Protein AF-B7KM82-F1 (afdb_monomer_lite)

Radius of gyration: 43.48 Å; chains: 1; bounding box: 132×121×89 Å

Secondary structure (DSSP, 8-state):
-------------------------HHHHHHHHHHHHHT-HHHHHHHHHHHHHHHHHHHHHHHHHHHHHHHHHHHHHHHHHHHHHTTTS-HHHHHHHHHHHHHHHHHHHSTT-SHHHHHHHHHHHHHHHHHHHHHHHHHHHHHHHTTSPTT-EETTEEEEEEEEE--SSS-EEEEEETT--GGGS-HHHHHHHHHHHHHHHHHH-TT--PPPHHHHHHHHHHHHT-GGG--HHHHHHHHHHHHHHHTEEEEE-TTS-EEEEE----S-------SS--S---SS-BTT-HHHHHHHHHHHT--HHHHHHHHHHHHHHHHHHHHHHHHHS-S----EEEETTEEEEPPBHHHHHHHHHHTT--HHHHHHHHHHTT-B--HHHHHHHHHHHT--HHHHHHHHHHHHHHHHHTTPPBPTTT-SBPPBHHHHHHHHHHTT--GGGGS--------HHHHHHHHHHHHHHHHHHHHHHHHHHHHHHHHHHHHHHHHHHHHHHHHHHHHHHHHHHHHHHHHHHHHHHHHHTTS-----------

Organism: Gloeothece citriformis (strain PCC 7424) (NCBI:txid65393)

Sequence (538 aa):
MTMITQTTFVQPNSTLFQDSDDCLSLTEAITEQCQKLTLDIDIQEIVAELTEANQELGKLFSIFSKIGEIEERIRAKCHSITKIEYKNRVWEEQEEYEENLYKSLLQTLFPGSNIGTLLKYCFNLFTWSEASRSHTAASTVQKKLDLLELGQQVGGEQVGQRLISGDKKHPIYIKVLGDTELHSLKVKDLLQIEKRIDETITRVAPSEQLPSITTEVETLEDKLRSPLRWPLSLMTSVKKFIDEVTRKRPVVNKLEALSLDTWNVIGPKMKRVEGQKLKGEYLSIRLEEPNHWVKISNRLSDSNTQLSQVQNRVWELAQEKQEKLKHLQEGLGRPAGKVGKNYCPVPWTSDVLEVLEGLGLETDILALIRYDLGVFVEEYDWQIVVYKYKLDEDAVTSLKRTVDEIALENNRPLDPITGLCRPWKDDLYQVIQKSGRDATKLLKKEVMKYSVEEVEALVQERTFEIKEQLEVTEQRLSEEQKYREQLQSKVNSLESKINTMQQEFEQKIQDMFNQFIAQTANAVNSNGHQLVTVDKLD

pLDDT: mean 72.71, std 15.66, range [29.08, 91.75]

Structure (mmCIF, N/CA/C/O backbone):
data_AF-B7KM82-F1
#
_entry.id   AF-B7KM82-F1
#
loop_
_atom_site.group_PDB
_atom_site.id
_atom_site.type_symbol
_atom_site.label_atom_id
_atom_site.label_alt_id
_atom_site.label_comp_id
_atom_site.label_asym_id
_atom_site.label_entity_id
_atom_site.label_seq_id
_atom_site.pdbx_PDB_ins_code
_atom_site.Cartn_x
_atom_site.Cartn_y
_atom_site.Cartn_z
_atom_site.occupancy
_atom_site.B_iso_or_equiv
_atom_site.auth_seq_id
_atom_site.auth_comp_id
_atom_site.auth_asym_id
_atom_site.auth_atom_id
_atom_site.pdbx_PDB_model_num
ATOM 1 N N . MET A 1 1 ? -2.128 -80.134 -27.394 1.00 38.84 1 MET A N 1
ATOM 2 C CA . MET A 1 1 ? -1.607 -78.850 -27.899 1.00 38.84 1 MET A CA 1
ATOM 3 C C . MET A 1 1 ? -2.754 -78.113 -28.561 1.00 38.84 1 MET A C 1
ATOM 5 O O . MET A 1 1 ? -3.246 -78.521 -29.601 1.00 38.84 1 MET A O 1
ATOM 9 N N . THR A 1 2 ? -3.237 -77.135 -27.813 1.00 32.00 2 THR A N 1
ATOM 10 C CA . THR A 1 2 ? -4.317 -76.161 -28.026 1.00 32.00 2 THR A CA 1
ATOM 11 C C . THR A 1 2 ? -4.038 -75.319 -29.283 1.00 32.00 2 THR A C 1
ATOM 13 O O . THR A 1 2 ? -2.935 -74.804 -29.410 1.00 32.00 2 THR A O 1
ATOM 16 N N . MET A 1 3 ? -4.860 -75.299 -30.343 1.00 30.44 3 MET A N 1
ATOM 17 C CA . MET A 1 3 ? -6.248 -74.810 -30.507 1.00 30.44 3 MET A CA 1
ATOM 18 C C . MET A 1 3 ? -6.408 -73.335 -30.110 1.00 30.44 3 MET A C 1
ATOM 20 O O . MET A 1 3 ? -6.737 -73.024 -28.971 1.00 30.44 3 MET A O 1
ATOM 24 N N . ILE A 1 4 ? -6.171 -72.442 -31.077 1.00 31.78 4 ILE A N 1
ATOM 25 C CA . ILE A 1 4 ? -6.630 -71.049 -31.056 1.00 31.78 4 ILE A CA 1
ATOM 26 C C . ILE A 1 4 ? -7.985 -71.042 -31.766 1.00 31.78 4 ILE A C 1
ATOM 28 O O . ILE A 1 4 ? -8.058 -71.137 -32.990 1.00 31.78 4 ILE A O 1
ATOM 32 N N . THR A 1 5 ? -9.059 -71.001 -30.985 1.00 33.91 5 THR A N 1
ATOM 33 C CA . THR A 1 5 ? -10.433 -70.835 -31.468 1.00 33.91 5 THR A CA 1
ATOM 34 C C . THR A 1 5 ? -10.792 -69.358 -31.553 1.00 33.91 5 THR A C 1
ATOM 36 O O . THR A 1 5 ? -10.588 -68.599 -30.608 1.00 33.91 5 THR A O 1
ATOM 39 N N . GLN A 1 6 ? -11.355 -68.979 -32.701 1.00 39.66 6 GLN A N 1
ATOM 40 C CA . GLN A 1 6 ? -12.104 -67.745 -32.909 1.00 39.66 6 GLN A CA 1
ATOM 41 C C . GLN A 1 6 ? -13.276 -67.655 -31.924 1.00 39.66 6 GLN A C 1
ATOM 43 O O . GLN A 1 6 ? -14.054 -68.600 -31.811 1.00 39.66 6 GLN A O 1
ATOM 48 N N . THR A 1 7 ? -13.468 -66.483 -31.325 1.00 32.50 7 THR A N 1
ATOM 49 C CA . THR A 1 7 ? -14.764 -66.061 -30.777 1.00 32.50 7 THR A CA 1
ATOM 50 C C . THR A 1 7 ? -14.970 -64.585 -31.091 1.00 32.50 7 THR A C 1
ATOM 52 O O . THR A 1 7 ? -14.413 -63.700 -30.451 1.00 32.50 7 THR A O 1
ATOM 55 N N . THR A 1 8 ? -15.697 -64.384 -32.190 1.00 30.84 8 THR A N 1
ATOM 56 C CA . THR A 1 8 ? -16.771 -63.405 -32.410 1.00 30.84 8 THR A CA 1
ATOM 57 C C . THR A 1 8 ? -16.878 -62.213 -31.459 1.00 30.84 8 THR A C 1
ATOM 59 O O . THR A 1 8 ? -17.128 -62.363 -30.266 1.00 30.84 8 THR A O 1
ATOM 62 N N . PHE A 1 9 ? -16.840 -61.029 -32.081 1.00 35.31 9 PHE A N 1
ATOM 63 C CA . PHE A 1 9 ? -17.480 -59.793 -31.635 1.00 35.31 9 PHE A CA 1
ATOM 64 C C . PHE A 1 9 ? -18.825 -60.080 -30.954 1.00 35.31 9 PHE A C 1
ATOM 66 O O . PHE A 1 9 ? -19.789 -60.475 -31.610 1.00 35.31 9 PHE A O 1
ATOM 73 N N . VAL A 1 10 ? -18.889 -59.835 -29.650 1.00 31.17 10 VAL A N 1
ATOM 74 C CA . VAL A 1 10 ? -20.146 -59.620 -28.939 1.00 31.17 10 VAL A CA 1
ATOM 75 C C . VAL A 1 10 ? -20.185 -58.132 -28.632 1.00 31.17 10 VAL A C 1
ATOM 77 O O . VAL A 1 10 ? -19.449 -57.644 -27.777 1.00 31.17 10 VAL A O 1
ATOM 80 N N . GLN A 1 11 ? -20.999 -57.399 -29.394 1.00 32.12 11 GLN A N 1
ATOM 81 C CA . GLN A 1 11 ? -21.419 -56.060 -29.000 1.00 32.12 11 GLN A CA 1
ATOM 82 C C . GLN A 1 11 ? -22.078 -56.162 -27.618 1.00 32.12 11 GLN A C 1
ATOM 84 O O . GLN A 1 11 ? -22.982 -56.988 -27.456 1.00 32.12 11 GLN A O 1
ATOM 89 N N . PRO A 1 12 ? -21.687 -55.349 -26.622 1.00 36.41 12 PRO A N 1
ATOM 90 C CA . PRO A 1 12 ? -22.539 -55.162 -25.469 1.00 36.41 12 PRO A CA 1
ATOM 91 C C . PRO A 1 12 ? -23.798 -54.446 -25.951 1.00 36.41 12 PRO A C 1
ATOM 93 O O . PRO A 1 12 ? -23.737 -53.390 -26.580 1.00 36.41 12 PRO A O 1
ATOM 96 N N . ASN A 1 13 ? -24.918 -55.109 -25.693 1.00 31.52 13 ASN A N 1
ATOM 97 C CA . ASN A 1 13 ? -26.269 -54.704 -26.016 1.00 31.52 13 ASN A CA 1
ATOM 98 C C . ASN A 1 13 ? -26.515 -53.206 -25.820 1.00 31.52 13 ASN A C 1
ATOM 100 O O . ASN A 1 13 ? -26.277 -52.642 -24.753 1.00 31.52 13 ASN A O 1
ATOM 104 N N . SER A 1 14 ? -27.125 -52.618 -26.847 1.00 39.69 14 SER A N 1
ATOM 105 C CA . SER A 1 14 ? -28.028 -51.486 -26.715 1.00 39.69 14 SER A CA 1
ATOM 106 C C . SER A 1 14 ? -29.178 -51.885 -25.787 1.00 39.69 14 SER A C 1
ATOM 108 O O . SER A 1 14 ? -30.215 -52.390 -26.220 1.00 39.69 14 SER A O 1
ATOM 110 N N . THR A 1 15 ? -28.986 -51.700 -24.493 1.00 35.09 15 THR A N 1
ATOM 111 C CA . THR A 1 15 ? -30.066 -51.753 -23.516 1.00 35.09 15 THR A CA 1
ATOM 112 C C . THR A 1 15 ? -30.129 -50.409 -22.830 1.00 35.09 15 THR A C 1
ATOM 114 O O . THR A 1 15 ? -29.262 -50.074 -22.034 1.00 35.09 15 THR A O 1
ATOM 117 N N . LEU A 1 16 ? -31.206 -49.695 -23.161 1.00 37.16 16 LEU A N 1
ATOM 118 C CA . LEU A 1 16 ? -31.834 -48.683 -22.326 1.00 37.16 16 LEU A CA 1
ATOM 119 C C . LEU A 1 16 ? -30.988 -47.417 -22.127 1.00 37.16 16 LEU A C 1
ATOM 121 O O . LEU A 1 16 ? -30.477 -47.151 -21.047 1.00 37.16 16 LEU A O 1
ATOM 125 N N . PHE A 1 17 ? -31.016 -46.544 -23.140 1.00 33.94 17 PHE A N 1
ATOM 126 C CA . PHE A 1 17 ? -31.349 -45.147 -22.850 1.00 33.94 17 PHE A CA 1
ATOM 127 C C . PHE A 1 17 ? -32.754 -45.153 -22.227 1.00 33.94 17 PHE A C 1
ATOM 129 O O . PHE A 1 17 ? -33.764 -45.008 -22.910 1.00 33.94 17 PHE A O 1
ATOM 136 N N . GLN A 1 18 ? -32.824 -45.477 -20.937 1.00 35.50 18 GLN A N 1
ATOM 137 C CA . GLN A 1 18 ? -33.834 -44.874 -20.097 1.00 35.50 18 GLN A CA 1
ATOM 138 C C . GLN A 1 18 ? -33.369 -43.440 -19.927 1.00 35.50 18 GLN A C 1
ATOM 140 O O . GLN A 1 18 ? -32.274 -43.202 -19.422 1.00 35.50 18 GLN A O 1
ATOM 145 N N . ASP A 1 19 ? -34.188 -42.518 -20.416 1.00 38.84 19 ASP A N 1
ATOM 146 C CA . ASP A 1 19 ? -34.181 -41.128 -19.999 1.00 38.84 19 ASP A CA 1
ATOM 147 C C . ASP A 1 19 ? -34.246 -41.095 -18.464 1.00 38.84 19 ASP A C 1
ATOM 149 O O . ASP A 1 19 ? -35.320 -41.148 -17.864 1.00 38.84 19 ASP A O 1
ATOM 153 N N . SER A 1 20 ? -33.089 -41.095 -17.808 1.00 41.66 20 SER A N 1
ATOM 154 C CA . SER A 1 20 ? -32.960 -40.563 -16.463 1.00 41.66 20 SER A CA 1
ATOM 155 C C . SER A 1 20 ? -32.471 -39.134 -16.628 1.00 41.66 20 SER A C 1
ATOM 157 O O . SER A 1 20 ? -31.279 -38.890 -16.825 1.00 41.66 20 SER A O 1
ATOM 159 N N . ASP A 1 21 ? -33.429 -38.214 -16.574 1.00 44.16 21 ASP A N 1
ATOM 160 C CA . ASP A 1 21 ? -33.274 -36.778 -16.332 1.00 44.16 21 ASP A CA 1
ATOM 161 C C . ASP A 1 21 ? -32.606 -36.501 -14.965 1.00 44.16 21 ASP A C 1
ATOM 163 O O . ASP A 1 21 ? -33.083 -35.700 -14.171 1.00 44.16 21 ASP A O 1
ATOM 167 N N . ASP A 1 22 ? -31.475 -37.139 -14.675 1.00 52.41 22 ASP A N 1
ATOM 168 C CA . ASP A 1 22 ? -30.614 -36.790 -13.548 1.00 52.41 22 ASP A CA 1
ATOM 169 C C . ASP A 1 22 ? -29.357 -36.140 -14.116 1.00 52.41 22 ASP A C 1
ATOM 171 O O . ASP A 1 22 ? -28.244 -36.669 -14.094 1.00 52.41 22 ASP A O 1
ATOM 175 N N . CYS A 1 23 ? -29.563 -34.956 -14.689 1.00 48.47 23 CYS A N 1
ATOM 176 C CA . CYS A 1 23 ? -28.480 -34.031 -14.964 1.00 48.47 23 CYS A CA 1
ATOM 177 C C . CYS A 1 23 ? -27.944 -33.585 -13.596 1.00 48.47 23 CYS A C 1
ATOM 179 O O . CYS A 1 23 ? -28.449 -32.621 -13.017 1.00 48.47 23 CYS A O 1
ATOM 181 N N . LEU A 1 24 ? -26.980 -34.344 -13.052 1.00 54.44 24 LEU A N 1
ATOM 182 C CA . LEU A 1 24 ? -26.243 -33.974 -11.844 1.00 54.44 24 LEU A CA 1
ATOM 183 C C . LEU A 1 24 ? -25.866 -32.505 -11.976 1.00 54.44 24 LEU A C 1
ATOM 185 O O . LEU A 1 24 ? -25.304 -32.082 -12.994 1.00 54.44 24 LEU A O 1
ATOM 189 N N . SER A 1 25 ? -26.198 -31.714 -10.961 1.00 73.94 25 SER A N 1
ATOM 190 C CA . SER A 1 25 ? -25.785 -30.319 -10.955 1.00 73.94 25 SER A CA 1
ATOM 191 C C . SER A 1 25 ? -24.263 -30.265 -11.135 1.00 73.94 25 SER A C 1
ATOM 193 O O . SER A 1 25 ? -23.540 -31.146 -10.665 1.00 73.94 25 SER A O 1
ATOM 195 N N . LEU A 1 26 ? -23.744 -29.239 -11.820 1.00 68.50 26 LEU A N 1
ATOM 196 C CA . LEU A 1 26 ? -22.298 -29.078 -12.038 1.00 68.50 26 LEU A CA 1
ATOM 197 C C . LEU A 1 26 ? -21.499 -29.274 -10.733 1.00 68.50 26 LEU A C 1
ATOM 199 O O . LEU A 1 26 ? -20.417 -29.852 -10.741 1.00 68.50 26 LEU A O 1
ATOM 203 N N . THR A 1 27 ? -22.071 -28.853 -9.604 1.00 75.06 27 THR A N 1
ATOM 204 C CA . THR A 1 27 ? -21.535 -29.047 -8.255 1.00 75.06 27 THR A CA 1
ATOM 205 C C . THR A 1 27 ? -21.415 -30.520 -7.852 1.00 75.06 27 THR A C 1
ATOM 207 O O . THR A 1 27 ? -20.384 -30.919 -7.311 1.00 75.06 27 THR A O 1
ATOM 210 N N . GLU A 1 28 ? -22.430 -31.342 -8.110 1.00 78.50 28 GLU A N 1
ATOM 211 C CA . GLU A 1 28 ? -22.417 -32.778 -7.799 1.00 78.50 28 GLU A CA 1
ATOM 212 C C . GLU A 1 28 ? -21.447 -33.533 -8.711 1.00 78.50 28 GLU A C 1
ATOM 214 O O . GLU A 1 28 ? -20.655 -34.335 -8.219 1.00 78.50 28 GLU A O 1
ATOM 219 N N . ALA A 1 29 ? -21.413 -33.196 -10.005 1.00 74.25 29 ALA A N 1
ATOM 220 C CA . ALA A 1 29 ? -20.455 -33.767 -10.951 1.00 74.25 29 ALA A CA 1
ATOM 221 C C . ALA A 1 29 ? -18.999 -33.426 -10.576 1.00 74.25 29 ALA A C 1
ATOM 223 O O . ALA A 1 29 ? -18.129 -34.297 -10.595 1.00 74.25 29 ALA A O 1
ATOM 224 N N . ILE A 1 30 ? -18.726 -32.176 -10.175 1.00 75.31 30 ILE A N 1
ATOM 225 C CA . ILE A 1 30 ? -17.411 -31.769 -9.652 1.00 75.31 30 ILE A CA 1
ATOM 226 C C . ILE A 1 30 ? -17.082 -32.541 -8.373 1.00 75.31 30 ILE A C 1
ATOM 228 O O . ILE A 1 30 ? -15.964 -33.027 -8.225 1.00 75.31 30 ILE A O 1
ATOM 232 N N . THR A 1 31 ? -18.042 -32.685 -7.458 1.00 85.00 31 THR A N 1
ATOM 233 C CA . THR A 1 31 ? -17.826 -33.389 -6.186 1.00 85.00 31 THR A CA 1
ATOM 234 C C . THR A 1 31 ? -17.477 -34.860 -6.417 1.00 85.00 31 THR A C 1
ATOM 236 O O . THR A 1 31 ? -16.526 -35.360 -5.819 1.00 85.00 31 THR A O 1
ATOM 239 N N . GLU A 1 32 ? -18.181 -35.538 -7.323 1.00 81.81 32 GLU A N 1
ATOM 240 C CA . GLU A 1 32 ? -17.915 -36.935 -7.673 1.00 81.81 32 GLU A CA 1
ATOM 241 C C . GLU A 1 32 ? -16.534 -37.111 -8.328 1.00 81.81 32 GLU A C 1
ATOM 243 O O . GLU A 1 32 ? -15.786 -38.028 -7.983 1.00 81.81 32 GLU A O 1
ATOM 248 N N . GLN A 1 33 ? -16.149 -36.212 -9.240 1.00 82.25 33 GLN A N 1
ATOM 249 C CA . GLN A 1 33 ? -14.827 -36.264 -9.876 1.00 82.25 33 GLN A CA 1
ATOM 250 C C . GLN A 1 33 ? -13.697 -35.945 -8.892 1.00 82.25 33 GLN A C 1
ATOM 252 O O . GLN A 1 33 ? -12.666 -36.614 -8.911 1.00 82.25 33 GLN A O 1
ATOM 257 N N . CYS A 1 34 ? -13.899 -34.995 -7.975 1.00 79.88 34 CYS A N 1
ATOM 258 C CA . CYS A 1 34 ? -12.964 -34.743 -6.880 1.00 79.88 34 CYS A CA 1
ATOM 259 C C . CYS A 1 34 ? -12.791 -35.984 -5.997 1.00 79.88 34 CYS A C 1
ATOM 261 O O . CYS A 1 34 ? -11.663 -36.326 -5.662 1.00 79.88 34 CYS A O 1
ATOM 263 N N . GLN A 1 35 ? -13.874 -36.694 -5.661 1.00 83.06 35 GLN A N 1
ATOM 264 C CA . GLN A 1 35 ? -13.788 -37.935 -4.884 1.00 83.06 35 GLN A CA 1
ATOM 265 C C . GLN A 1 35 ? -12.976 -39.011 -5.614 1.00 83.06 35 GLN A C 1
ATOM 267 O O . GLN A 1 35 ? -12.114 -39.646 -5.007 1.00 83.06 35 GLN A O 1
ATOM 272 N N . LYS A 1 36 ? -13.185 -39.176 -6.926 1.00 82.31 36 LYS A N 1
ATOM 273 C CA . LYS A 1 36 ? -12.384 -40.099 -7.746 1.00 82.31 36 LYS A CA 1
ATOM 274 C C . LYS A 1 36 ? -10.904 -39.710 -7.751 1.00 82.31 36 LYS A C 1
ATOM 276 O O . LYS A 1 36 ? -10.065 -40.569 -7.509 1.00 82.31 36 LYS A O 1
ATOM 281 N N . LEU A 1 37 ? -10.592 -38.424 -7.926 1.00 82.12 37 LEU A N 1
ATOM 282 C CA . LEU A 1 37 ? -9.217 -37.916 -7.877 1.00 82.12 37 LEU A CA 1
ATOM 283 C C . LEU A 1 37 ? -8.572 -38.079 -6.495 1.00 82.12 37 LEU A C 1
ATOM 285 O O . LEU A 1 37 ? -7.388 -38.365 -6.416 1.00 82.12 37 LEU A O 1
ATOM 289 N N . THR A 1 38 ? -9.320 -37.960 -5.394 1.00 80.75 38 THR A N 1
ATOM 290 C CA . THR A 1 38 ? -8.758 -38.187 -4.046 1.00 80.75 38 THR A CA 1
ATOM 291 C C . THR A 1 38 ? -8.399 -39.647 -3.762 1.00 80.75 38 THR A C 1
ATOM 293 O O . THR A 1 38 ? -7.656 -39.919 -2.820 1.00 80.75 38 THR A O 1
ATOM 296 N N . LEU A 1 39 ? -8.929 -40.589 -4.547 1.00 85.81 39 LEU A N 1
ATOM 297 C CA . LEU A 1 39 ? -8.612 -42.017 -4.461 1.00 85.81 39 LEU A CA 1
ATOM 298 C C . LEU A 1 39 ? -7.505 -42.436 -5.439 1.00 85.81 39 LEU A C 1
ATOM 300 O O . LEU A 1 39 ? -7.036 -43.570 -5.366 1.00 85.81 39 LEU A O 1
ATOM 304 N N . ASP A 1 40 ? -7.106 -41.542 -6.341 1.00 91.75 40 ASP A N 1
ATOM 305 C CA . ASP A 1 40 ? -6.005 -41.758 -7.270 1.00 91.75 40 ASP A CA 1
ATOM 306 C C . ASP A 1 40 ? -4.665 -41.734 -6.516 1.00 91.75 40 ASP A C 1
ATOM 308 O O . ASP A 1 40 ? -4.409 -40.843 -5.703 1.00 91.75 40 ASP A O 1
ATOM 312 N N . ILE A 1 41 ? -3.826 -42.743 -6.758 1.00 90.62 41 ILE A N 1
ATOM 313 C CA . ILE A 1 41 ? -2.572 -42.952 -6.024 1.00 90.62 41 ILE A CA 1
ATOM 314 C C . ILE A 1 41 ? -1.579 -41.821 -6.309 1.00 90.62 41 ILE A C 1
ATOM 316 O O . ILE A 1 41 ? -0.964 -41.315 -5.372 1.00 90.62 41 ILE A O 1
ATOM 320 N N . ASP A 1 42 ? -1.483 -41.364 -7.559 1.00 87.19 42 ASP A N 1
ATOM 321 C CA . ASP A 1 42 ? -0.550 -40.303 -7.944 1.00 87.19 42 ASP A CA 1
ATOM 322 C C . ASP A 1 42 ? -0.959 -38.980 -7.277 1.00 87.19 42 ASP A C 1
ATOM 324 O O . ASP A 1 42 ? -0.127 -38.222 -6.775 1.00 87.19 42 ASP A O 1
ATOM 328 N N . ILE A 1 43 ? -2.269 -38.715 -7.196 1.00 89.00 43 ILE A N 1
ATOM 329 C CA . ILE A 1 43 ? -2.794 -37.544 -6.482 1.00 89.00 43 ILE A CA 1
ATOM 330 C C . ILE A 1 43 ? -2.536 -37.650 -4.976 1.00 89.00 43 ILE A C 1
ATOM 332 O O . ILE A 1 43 ? -2.174 -36.650 -4.354 1.00 89.00 43 ILE A O 1
ATOM 336 N N . GLN A 1 44 ? -2.696 -38.830 -4.374 1.00 83.94 44 GLN A N 1
ATOM 337 C CA . GLN A 1 44 ? -2.402 -39.034 -2.953 1.00 83.94 44 GLN A CA 1
ATOM 338 C C . GLN A 1 44 ? -0.923 -38.800 -2.631 1.00 83.94 44 GLN A C 1
ATOM 340 O O . GLN A 1 44 ? -0.626 -38.151 -1.625 1.00 83.94 44 GLN A O 1
ATOM 345 N N . GLU A 1 45 ? -0.010 -39.262 -3.486 1.00 89.25 45 GLU A N 1
ATOM 346 C CA . GLU A 1 45 ? 1.428 -39.011 -3.346 1.00 89.25 45 GLU A CA 1
ATOM 347 C C . GLU A 1 45 ? 1.747 -37.511 -3.448 1.00 89.25 45 GLU A C 1
ATOM 349 O O . GLU A 1 45 ? 2.376 -36.957 -2.545 1.00 89.25 45 GLU A O 1
ATOM 354 N N . ILE A 1 46 ? 1.212 -36.809 -4.455 1.00 83.38 46 ILE A N 1
ATOM 355 C CA . ILE A 1 46 ? 1.387 -35.351 -4.605 1.00 83.38 46 ILE A CA 1
ATOM 356 C C . ILE A 1 46 ? 0.839 -34.590 -3.387 1.00 83.38 46 ILE A C 1
ATOM 358 O O . ILE A 1 46 ? 1.453 -33.635 -2.903 1.00 83.38 46 ILE A O 1
ATOM 362 N N . VAL A 1 47 ? -0.324 -34.991 -2.867 1.00 83.81 47 VAL A N 1
ATOM 363 C CA . VAL A 1 47 ? -0.921 -34.377 -1.671 1.00 83.81 47 VAL A CA 1
ATOM 364 C C . VAL A 1 47 ? -0.065 -34.641 -0.431 1.00 83.81 47 VAL A C 1
ATOM 366 O O . VAL A 1 47 ? 0.068 -33.747 0.412 1.00 83.81 47 VAL A O 1
ATOM 369 N N . ALA A 1 48 ? 0.538 -35.825 -0.308 1.00 83.00 48 ALA A N 1
ATOM 370 C CA . ALA A 1 48 ? 1.454 -36.147 0.781 1.00 83.00 48 ALA A CA 1
ATOM 371 C C . ALA A 1 48 ? 2.723 -35.281 0.719 1.00 83.00 48 ALA A C 1
ATOM 373 O O . ALA A 1 48 ? 3.059 -34.640 1.718 1.00 83.00 48 ALA A O 1
ATOM 374 N N . GLU A 1 49 ? 3.352 -35.158 -0.454 1.00 85.69 49 GLU A N 1
ATOM 375 C CA . GLU A 1 49 ? 4.512 -34.280 -0.672 1.00 85.69 49 GLU A CA 1
ATOM 376 C C . GLU A 1 49 ? 4.185 -32.813 -0.358 1.00 85.69 49 GLU A C 1
ATOM 378 O O . GLU A 1 49 ? 4.927 -32.125 0.349 1.00 85.69 49 GLU A O 1
ATOM 383 N N . LEU A 1 50 ? 3.028 -32.327 -0.821 1.00 79.06 50 LEU A N 1
ATOM 384 C CA . LEU A 1 50 ? 2.556 -30.975 -0.523 1.00 79.06 50 LEU A CA 1
ATOM 385 C C . LEU A 1 50 ? 2.320 -30.775 0.981 1.00 79.06 50 LEU A C 1
ATOM 387 O O . LEU A 1 50 ? 2.578 -29.697 1.523 1.00 79.06 50 LEU A O 1
ATOM 391 N N . THR A 1 51 ? 1.816 -31.798 1.670 1.00 79.50 51 THR A N 1
ATOM 392 C CA . THR A 1 51 ? 1.586 -31.758 3.118 1.00 79.50 51 THR A CA 1
ATOM 393 C C . THR A 1 51 ? 2.906 -31.680 3.880 1.00 79.50 51 THR A C 1
ATOM 395 O O . THR A 1 51 ? 3.030 -30.846 4.779 1.00 79.50 51 THR A O 1
ATOM 398 N N . GLU A 1 52 ? 3.906 -32.476 3.499 1.00 82.12 52 GLU A N 1
ATOM 399 C CA . GLU A 1 52 ? 5.248 -32.442 4.090 1.00 82.12 52 GLU A CA 1
ATOM 400 C C . GLU A 1 52 ? 5.933 -31.085 3.857 1.00 82.12 52 GLU A C 1
ATOM 402 O O . GLU A 1 52 ? 6.385 -30.441 4.808 1.00 82.12 52 GLU A O 1
ATOM 407 N N . ALA A 1 53 ? 5.905 -30.570 2.624 1.00 80.00 53 ALA A N 1
ATOM 408 C CA . ALA A 1 53 ? 6.451 -29.252 2.300 1.00 80.00 53 ALA A CA 1
ATOM 409 C C . ALA A 1 53 ? 5.783 -28.125 3.115 1.00 80.00 53 ALA A C 1
ATOM 411 O O . ALA A 1 53 ? 6.454 -27.206 3.595 1.00 80.00 53 ALA A O 1
ATOM 412 N N . ASN A 1 54 ? 4.466 -28.206 3.334 1.00 76.12 54 ASN A N 1
ATOM 413 C CA . ASN A 1 54 ? 3.741 -27.258 4.182 1.00 76.12 54 ASN A CA 1
ATOM 414 C C . ASN A 1 54 ? 4.166 -27.326 5.656 1.00 76.12 54 ASN A C 1
ATOM 416 O O . ASN A 1 54 ? 4.216 -26.286 6.317 1.00 76.12 54 ASN A O 1
ATOM 420 N N . GLN A 1 55 ? 4.483 -28.514 6.178 1.00 78.19 55 GLN A N 1
ATOM 421 C CA . GLN A 1 55 ? 4.990 -28.666 7.546 1.00 78.19 55 GLN A CA 1
ATOM 422 C C . GLN A 1 55 ? 6.376 -28.027 7.708 1.00 78.19 55 GLN A C 1
ATOM 424 O O . GLN A 1 55 ? 6.622 -27.341 8.703 1.00 78.19 55 GLN A O 1
ATOM 429 N N . GLU A 1 56 ? 7.261 -28.177 6.720 1.00 78.19 56 GLU A N 1
ATOM 430 C CA . GLU A 1 56 ? 8.579 -27.527 6.724 1.00 78.19 56 GLU A CA 1
ATOM 431 C C . GLU A 1 56 ? 8.474 -25.995 6.657 1.00 78.19 56 GLU A C 1
ATOM 433 O O . GLU A 1 56 ? 9.124 -25.283 7.430 1.00 78.19 56 GLU A O 1
ATOM 438 N N . LEU A 1 57 ? 7.584 -25.464 5.814 1.00 72.88 57 LEU A N 1
ATOM 439 C CA . LEU A 1 57 ? 7.282 -24.027 5.780 1.00 72.88 57 LEU A CA 1
ATOM 440 C C . LEU A 1 57 ? 6.722 -23.517 7.120 1.00 72.88 57 LEU A C 1
ATOM 442 O O . LEU A 1 57 ? 7.037 -22.404 7.546 1.00 72.88 57 LEU A O 1
ATOM 446 N N . GLY A 1 58 ? 5.942 -24.341 7.819 1.00 74.31 58 GLY A N 1
ATOM 447 C CA . GLY A 1 58 ? 5.465 -24.068 9.172 1.00 74.31 58 GLY A CA 1
ATOM 448 C C . GLY A 1 58 ? 6.581 -23.821 10.188 1.00 74.31 58 GLY A C 1
ATOM 449 O O . GLY A 1 58 ? 6.508 -22.883 10.987 1.00 74.31 58 GLY A O 1
ATOM 450 N N . LYS A 1 59 ? 7.661 -24.610 10.125 1.00 79.69 59 LYS A N 1
ATOM 451 C CA . LYS A 1 59 ? 8.833 -24.456 11.006 1.00 79.69 59 LYS A CA 1
ATOM 452 C C . LYS A 1 59 ? 9.551 -23.122 10.780 1.00 79.69 59 LYS A C 1
ATOM 454 O O . LYS A 1 59 ? 10.049 -22.526 11.739 1.00 79.69 59 LYS A O 1
ATOM 459 N N . LEU A 1 60 ? 9.564 -22.612 9.544 1.00 77.12 60 LEU A N 1
ATOM 460 C CA . LEU A 1 60 ? 10.155 -21.306 9.229 1.00 77.12 60 LEU A CA 1
ATOM 461 C C . LEU A 1 60 ? 9.444 -20.155 9.947 1.00 77.12 60 LEU A C 1
ATOM 463 O O . LEU A 1 60 ? 10.118 -19.238 10.417 1.00 77.12 60 LEU A O 1
ATOM 467 N N . PHE A 1 61 ? 8.116 -20.211 10.102 1.00 79.06 61 PHE A N 1
ATOM 468 C CA . PHE A 1 61 ? 7.374 -19.191 10.852 1.00 79.06 61 PHE A CA 1
ATOM 469 C C . PHE A 1 61 ? 7.862 -19.097 12.303 1.00 79.06 61 PHE A C 1
ATOM 471 O O . PHE A 1 61 ? 8.158 -18.005 12.792 1.00 79.06 61 PHE A O 1
ATOM 478 N N . SER A 1 62 ? 8.022 -20.239 12.979 1.00 80.62 62 SER A N 1
ATOM 479 C CA . SER A 1 62 ? 8.534 -20.285 14.354 1.00 80.62 62 SER A CA 1
ATOM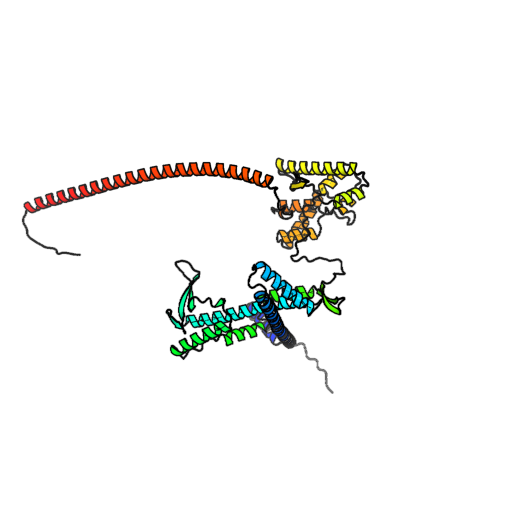 480 C C . SER A 1 62 ? 9.957 -19.730 14.461 1.00 80.62 62 SER A C 1
ATOM 482 O O . SER A 1 62 ? 10.265 -18.994 15.401 1.00 80.62 62 SER A O 1
ATOM 484 N N . ILE A 1 63 ? 10.817 -20.025 13.482 1.00 84.56 63 ILE A N 1
ATOM 485 C CA . ILE A 1 63 ? 12.186 -19.496 13.428 1.00 84.56 63 ILE A CA 1
ATOM 486 C C . ILE A 1 63 ? 12.171 -17.973 13.247 1.00 84.56 63 ILE A C 1
ATOM 488 O O . ILE A 1 63 ? 12.842 -17.263 13.997 1.00 84.56 63 ILE A O 1
ATOM 492 N N . PHE A 1 64 ? 11.386 -17.449 12.304 1.00 83.62 64 PHE A N 1
ATOM 493 C CA . PHE A 1 64 ? 11.292 -16.007 12.075 1.00 83.62 64 PHE A CA 1
ATOM 494 C C . PHE A 1 64 ? 10.697 -15.264 13.269 1.00 83.62 64 PHE A C 1
ATOM 496 O O . PHE A 1 64 ? 11.224 -14.222 13.647 1.00 83.62 64 PHE A O 1
ATOM 503 N N . SER A 1 65 ? 9.665 -15.811 13.913 1.00 82.19 65 SER A N 1
ATOM 504 C CA . SER A 1 65 ? 9.111 -15.228 15.138 1.00 82.19 65 SER A CA 1
ATOM 505 C C . SER A 1 65 ? 10.172 -15.131 16.241 1.00 82.19 65 SER A C 1
ATOM 507 O O . SER A 1 65 ? 10.299 -14.092 16.883 1.00 82.19 65 SER A O 1
ATOM 509 N N . LYS A 1 66 ? 10.999 -16.172 16.415 1.00 87.25 66 LYS A N 1
ATOM 510 C CA . LYS A 1 66 ? 12.098 -16.182 17.395 1.00 87.25 66 LYS A CA 1
ATOM 511 C C . LYS A 1 66 ? 13.184 -15.148 17.082 1.00 87.25 66 LYS A C 1
ATOM 513 O O . LYS A 1 66 ? 13.713 -14.515 17.989 1.00 87.25 66 LYS A O 1
ATOM 518 N N . ILE A 1 67 ? 13.520 -14.953 15.806 1.00 87.69 67 ILE A N 1
ATOM 519 C CA . ILE A 1 67 ? 14.459 -13.898 15.389 1.00 87.69 67 ILE A CA 1
ATOM 520 C C . ILE A 1 67 ? 13.873 -12.508 15.685 1.00 87.69 67 ILE A C 1
ATOM 522 O O . ILE A 1 67 ? 14.600 -11.616 16.118 1.00 87.69 67 ILE A O 1
ATOM 526 N N . GLY A 1 68 ? 12.563 -12.326 15.506 1.00 86.88 68 GLY A N 1
ATOM 527 C CA . GLY A 1 68 ? 11.874 -11.079 15.840 1.00 86.88 68 GLY A CA 1
ATOM 528 C C . GLY A 1 68 ? 11.864 -10.775 17.338 1.00 86.88 68 GLY A C 1
ATOM 529 O O . GLY A 1 68 ? 12.072 -9.631 17.731 1.00 86.88 68 GLY A O 1
ATOM 530 N N . GLU A 1 69 ? 11.715 -11.795 18.180 1.00 89.56 69 GLU A N 1
ATOM 531 C CA . GLU A 1 69 ? 11.853 -11.657 19.636 1.00 89.56 69 GLU A CA 1
ATOM 532 C C . GLU A 1 69 ? 13.277 -11.220 20.031 1.00 89.56 69 GLU A C 1
ATOM 534 O O . GLU A 1 69 ? 13.468 -10.365 20.898 1.00 89.56 69 GLU A O 1
ATOM 539 N N . ILE A 1 70 ? 14.307 -11.767 19.372 1.00 90.75 70 ILE A N 1
ATOM 540 C CA . ILE A 1 70 ? 15.702 -11.348 19.590 1.00 90.75 70 ILE A CA 1
ATOM 541 C C . ILE A 1 70 ? 15.871 -9.863 19.250 1.00 90.75 70 ILE A C 1
ATOM 543 O O . ILE A 1 70 ? 16.489 -9.128 20.020 1.00 90.75 70 ILE A O 1
ATOM 547 N N . GLU A 1 71 ? 15.296 -9.417 18.136 1.00 90.75 71 GLU A N 1
ATOM 548 C CA . GLU A 1 71 ? 15.301 -8.011 17.735 1.00 90.75 71 GLU A CA 1
ATOM 549 C C . GLU A 1 71 ? 14.629 -7.105 18.781 1.00 90.75 71 GLU A C 1
ATOM 551 O O . GLU A 1 71 ? 15.212 -6.091 19.173 1.00 90.75 71 GLU A O 1
ATOM 556 N N . GLU A 1 72 ? 13.452 -7.487 19.295 1.00 91.19 72 GLU A N 1
ATOM 557 C CA . GLU A 1 72 ? 12.772 -6.751 20.372 1.00 91.19 72 GLU A CA 1
ATOM 558 C C . GLU A 1 72 ? 13.677 -6.619 21.603 1.00 91.19 72 GLU A C 1
ATOM 560 O O . GLU A 1 72 ? 13.830 -5.531 22.163 1.00 91.19 72 GLU A O 1
ATOM 565 N N . ARG A 1 73 ? 14.334 -7.711 22.007 1.00 91.00 73 ARG A N 1
ATOM 566 C CA . ARG A 1 73 ? 15.227 -7.727 23.173 1.00 91.00 73 ARG A CA 1
ATOM 567 C C . ARG A 1 73 ? 16.452 -6.836 22.990 1.00 91.00 73 ARG A C 1
ATOM 569 O O . ARG A 1 73 ? 16.863 -6.179 23.949 1.00 91.00 73 ARG A O 1
ATOM 576 N N . ILE A 1 74 ? 17.036 -6.807 21.791 1.00 88.44 74 ILE A N 1
ATOM 577 C CA . ILE A 1 74 ? 18.167 -5.923 21.478 1.00 88.44 74 ILE A CA 1
ATOM 578 C C . ILE A 1 74 ? 17.710 -4.463 21.564 1.00 88.44 74 ILE A C 1
ATOM 580 O O . ILE A 1 74 ? 18.335 -3.679 22.280 1.00 88.44 74 ILE A O 1
ATOM 584 N N . ARG A 1 75 ? 16.586 -4.111 20.923 1.00 88.81 75 ARG A N 1
ATOM 585 C CA . ARG A 1 75 ? 16.019 -2.753 20.979 1.00 88.81 75 ARG A CA 1
ATOM 586 C C . ARG A 1 75 ? 15.686 -2.323 22.400 1.00 88.81 75 ARG A C 1
ATOM 588 O O . ARG A 1 75 ? 16.125 -1.263 22.826 1.00 88.81 75 ARG A O 1
ATOM 595 N N . ALA A 1 76 ? 15.015 -3.172 23.177 1.00 87.12 76 ALA A N 1
ATOM 596 C CA . ALA A 1 76 ? 14.696 -2.892 24.575 1.00 87.12 76 ALA A CA 1
ATOM 597 C C . ALA A 1 76 ? 15.958 -2.632 25.413 1.00 87.12 76 ALA A C 1
ATOM 599 O O . ALA A 1 76 ? 15.956 -1.788 26.316 1.00 87.12 76 ALA A O 1
ATOM 600 N N . LYS A 1 77 ? 17.064 -3.324 25.106 1.00 88.69 77 LYS A N 1
ATOM 601 C CA . LYS A 1 77 ? 18.340 -3.077 25.774 1.00 88.69 77 LYS A CA 1
ATOM 602 C C . LYS A 1 77 ? 18.944 -1.735 25.363 1.00 88.69 77 LYS A C 1
ATOM 604 O O . LYS A 1 77 ? 19.340 -0.991 26.261 1.00 88.69 77 LYS A O 1
ATOM 609 N N . CYS A 1 78 ? 18.958 -1.402 24.071 1.00 87.00 78 CYS A N 1
ATOM 610 C CA . CYS A 1 78 ? 19.365 -0.083 23.578 1.00 87.00 78 CYS A CA 1
ATOM 611 C C . CYS A 1 78 ? 18.537 1.030 24.237 1.00 87.00 78 CYS A C 1
ATOM 613 O O . CYS A 1 78 ? 19.115 1.920 24.852 1.00 87.00 78 CYS A O 1
ATOM 615 N N . HIS A 1 79 ? 17.208 0.901 24.248 1.00 86.06 79 HIS A N 1
ATOM 616 C CA . HIS A 1 79 ? 16.297 1.826 24.920 1.00 86.06 79 HIS A CA 1
ATOM 617 C C . HIS A 1 79 ? 16.642 2.015 26.403 1.00 86.06 79 HIS A C 1
ATOM 619 O O . HIS A 1 79 ? 16.713 3.138 26.902 1.00 86.06 79 HIS A O 1
ATOM 625 N N . SER A 1 80 ? 16.900 0.919 27.128 1.00 86.31 80 SER A N 1
ATOM 626 C CA . SER A 1 80 ? 17.247 0.984 28.554 1.00 86.31 80 SER A CA 1
ATOM 627 C C . SER A 1 80 ? 18.550 1.746 28.819 1.00 86.31 80 SER A C 1
ATOM 629 O O . SER A 1 80 ? 18.634 2.466 29.811 1.00 86.31 80 SER A O 1
ATOM 631 N N . ILE A 1 81 ? 19.541 1.612 27.933 1.00 84.31 81 ILE A N 1
ATOM 632 C CA . ILE A 1 81 ? 20.828 2.314 28.025 1.00 84.31 81 ILE A CA 1
ATOM 633 C C . ILE A 1 81 ? 20.614 3.796 27.723 1.00 84.31 81 ILE A C 1
ATOM 635 O O . ILE A 1 81 ? 20.961 4.647 28.541 1.00 84.31 81 ILE A O 1
ATOM 639 N N . THR A 1 82 ? 19.936 4.096 26.616 1.00 83.69 82 THR A N 1
ATOM 640 C CA . THR A 1 82 ? 19.597 5.461 26.216 1.00 83.69 82 THR A CA 1
ATOM 641 C C . THR A 1 82 ? 18.832 6.200 27.316 1.00 83.69 82 THR A C 1
ATOM 643 O O . THR A 1 82 ? 19.166 7.331 27.653 1.00 83.69 82 THR A O 1
ATOM 646 N N . LYS A 1 83 ? 17.853 5.550 27.957 1.00 81.50 83 LYS A N 1
ATOM 647 C CA . LYS A 1 83 ? 17.063 6.132 29.054 1.00 81.50 83 LYS A CA 1
ATOM 648 C C . LYS A 1 83 ? 17.903 6.486 30.290 1.00 81.50 83 LYS A C 1
ATOM 650 O O . LYS A 1 83 ? 17.555 7.416 31.016 1.00 81.50 83 LYS A O 1
ATOM 655 N N . ILE A 1 84 ? 18.987 5.752 30.552 1.00 80.06 84 ILE A N 1
ATOM 656 C CA . ILE A 1 84 ? 19.923 6.060 31.644 1.00 80.06 84 ILE A CA 1
ATOM 657 C C . ILE A 1 84 ? 20.769 7.287 31.284 1.00 80.06 84 ILE A C 1
ATOM 659 O O . ILE A 1 84 ? 20.942 8.171 32.122 1.00 80.06 84 ILE A O 1
ATOM 663 N N . GLU A 1 85 ? 21.255 7.361 30.046 1.00 73.00 85 GLU A N 1
ATOM 664 C CA . GLU A 1 85 ? 22.139 8.435 29.576 1.00 73.00 85 GLU A CA 1
ATOM 665 C C . GLU A 1 85 ? 21.399 9.766 29.341 1.00 73.00 85 GLU A C 1
ATOM 667 O O . GLU A 1 85 ? 21.942 10.834 29.621 1.00 73.00 85 GLU A O 1
ATOM 672 N N . TYR A 1 86 ? 20.136 9.716 28.903 1.00 70.75 86 TYR A N 1
ATOM 673 C CA . TYR A 1 86 ? 19.326 10.879 28.504 1.00 70.75 86 TYR A CA 1
ATOM 674 C C . TYR A 1 86 ? 18.282 11.310 29.544 1.00 70.75 86 TYR A C 1
ATOM 676 O O . TYR A 1 86 ? 17.321 12.000 29.212 1.00 70.75 86 TYR A O 1
ATOM 684 N N . LYS A 1 87 ? 18.473 10.976 30.827 1.00 64.31 87 LYS A N 1
ATOM 685 C CA . LYS A 1 87 ? 17.487 11.212 31.904 1.00 64.31 87 LYS A CA 1
ATOM 686 C C . LYS A 1 87 ? 16.971 12.669 32.027 1.00 64.31 87 LYS A C 1
ATOM 688 O O . LYS A 1 87 ? 15.931 12.867 32.643 1.00 64.31 87 LYS A O 1
ATOM 693 N N . ASN A 1 88 ? 17.659 13.655 31.430 1.00 59.50 88 ASN A N 1
ATOM 694 C CA . ASN A 1 88 ? 17.339 15.092 31.476 1.00 59.50 88 ASN A CA 1
ATOM 695 C C . ASN A 1 88 ? 17.353 15.810 30.096 1.00 59.50 88 ASN A C 1
ATOM 697 O O . ASN A 1 88 ? 17.563 17.023 30.060 1.00 59.50 88 ASN A O 1
ATOM 701 N N . ARG A 1 89 ? 17.208 15.109 28.960 1.00 60.31 89 ARG A N 1
ATOM 702 C CA . ARG A 1 89 ? 17.295 15.707 27.603 1.00 60.31 89 ARG A CA 1
ATOM 703 C C . ARG A 1 89 ? 15.983 15.613 26.809 1.00 60.31 89 ARG A C 1
ATOM 705 O O . ARG A 1 89 ? 15.050 14.936 27.229 1.00 60.31 89 ARG A O 1
ATOM 712 N N . VAL A 1 90 ? 15.910 16.346 25.691 1.00 66.69 90 VAL A N 1
ATOM 713 C CA . VAL A 1 90 ? 14.737 16.426 24.798 1.00 66.69 90 VAL A CA 1
ATOM 714 C C . VAL A 1 90 ? 14.447 15.055 24.172 1.00 66.69 90 VAL A C 1
ATOM 716 O O . VAL A 1 90 ? 15.362 14.358 23.746 1.00 66.69 90 VAL A O 1
ATOM 719 N N . TRP A 1 91 ? 13.167 14.680 24.114 1.00 62.88 91 TRP A N 1
ATOM 720 C CA . TRP A 1 91 ? 12.695 13.356 23.685 1.00 62.88 91 TRP A CA 1
ATOM 721 C C . TRP A 1 91 ? 13.075 12.991 22.236 1.00 62.88 91 TRP A C 1
ATOM 723 O O . TRP A 1 91 ? 13.423 11.847 21.970 1.00 62.88 91 TRP A O 1
ATOM 733 N N . GLU A 1 92 ? 13.102 13.962 21.319 1.00 64.00 92 GLU A N 1
ATOM 734 C CA . GLU A 1 92 ? 13.480 13.733 19.912 1.00 64.00 92 GLU A CA 1
ATOM 735 C C . GLU A 1 92 ? 14.954 13.313 19.752 1.00 64.00 92 GLU A C 1
ATOM 737 O O . GLU A 1 92 ? 15.264 12.434 18.951 1.00 64.00 92 GLU A O 1
ATOM 742 N N . GLU A 1 93 ? 15.865 13.850 20.575 1.00 71.88 93 GLU A N 1
ATOM 743 C CA . GLU A 1 93 ? 17.279 13.427 20.585 1.00 71.88 93 GLU A CA 1
ATOM 744 C C . GLU A 1 93 ? 17.442 11.991 21.113 1.00 71.88 93 GLU A C 1
ATOM 746 O O . GLU A 1 93 ? 18.412 11.302 20.794 1.00 71.88 93 GLU A O 1
ATOM 751 N N . GLN A 1 94 ? 16.489 11.531 21.928 1.00 75.44 94 GLN A N 1
ATOM 752 C CA . GLN A 1 94 ? 16.520 10.217 22.555 1.00 75.44 94 GLN A CA 1
ATOM 753 C C . GLN A 1 94 ? 16.204 9.097 21.553 1.00 75.44 94 GLN A C 1
ATOM 755 O O . GLN A 1 94 ? 16.892 8.073 21.549 1.00 75.44 94 GLN A O 1
ATOM 760 N N . GLU A 1 95 ? 15.192 9.282 20.700 1.00 79.19 95 GLU A N 1
ATOM 761 C CA . GLU A 1 95 ? 14.813 8.290 19.683 1.00 79.19 95 GLU A CA 1
ATOM 762 C C . GLU A 1 95 ? 15.897 8.132 18.610 1.00 79.19 95 GLU A C 1
ATOM 764 O O . GLU A 1 95 ? 16.279 7.010 18.268 1.00 79.19 95 GLU A O 1
ATOM 769 N N . GLU A 1 96 ? 16.455 9.248 18.129 1.00 82.62 96 GLU A N 1
ATOM 770 C CA . GLU A 1 96 ? 17.537 9.227 17.141 1.00 82.62 96 GLU A CA 1
ATOM 771 C C . GLU A 1 96 ? 18.790 8.535 17.701 1.00 82.62 96 GLU A C 1
ATOM 773 O O . GLU A 1 96 ? 19.423 7.715 17.025 1.00 82.62 96 GLU A O 1
ATOM 778 N N . TYR A 1 97 ? 19.137 8.811 18.962 1.00 81.50 97 TYR A N 1
ATOM 779 C CA . TYR A 1 97 ? 20.266 8.163 19.623 1.00 81.50 97 TYR A CA 1
ATOM 780 C C . TYR A 1 97 ? 20.048 6.659 19.818 1.00 81.50 97 TYR A C 1
ATOM 782 O O . TYR A 1 97 ? 20.955 5.870 19.549 1.00 81.50 97 TYR A O 1
ATOM 790 N N . GLU A 1 98 ? 18.851 6.236 20.236 1.00 84.69 98 GLU A N 1
ATOM 791 C CA . GLU A 1 98 ? 18.506 4.816 20.356 1.00 84.69 98 GLU A CA 1
ATOM 792 C C . GLU A 1 98 ? 18.647 4.082 19.017 1.00 84.69 98 GLU A C 1
ATOM 794 O O . GLU A 1 98 ? 19.264 3.012 18.957 1.00 84.69 98 GLU A O 1
ATOM 799 N N . GLU A 1 99 ? 18.123 4.663 17.934 1.00 86.25 99 GLU A N 1
ATOM 800 C CA . GLU A 1 99 ? 18.209 4.058 16.607 1.00 86.25 99 GLU A CA 1
ATOM 801 C C . GLU A 1 99 ? 19.664 3.961 16.122 1.00 86.25 99 GLU A C 1
ATOM 803 O O . GLU A 1 99 ? 20.074 2.936 15.563 1.00 86.25 99 GLU A O 1
ATOM 808 N N . ASN A 1 100 ? 20.468 4.997 16.368 1.00 85.06 100 ASN A N 1
ATOM 809 C CA . ASN A 1 100 ? 21.883 5.018 16.008 1.00 85.06 100 ASN A CA 1
ATOM 810 C C . ASN A 1 100 ? 22.716 4.032 16.838 1.00 85.06 100 ASN A C 1
ATOM 812 O O . ASN A 1 100 ? 23.587 3.359 16.279 1.00 85.06 100 ASN A O 1
ATOM 816 N N . LEU A 1 101 ? 22.430 3.885 18.134 1.00 85.94 101 LEU A N 1
ATOM 817 C CA . LEU A 1 101 ? 23.068 2.894 19.004 1.00 85.94 101 LEU A CA 1
ATOM 818 C C . LEU A 1 101 ? 22.767 1.472 18.520 1.00 85.94 101 LEU A C 1
ATOM 820 O O . LEU A 1 101 ? 23.677 0.653 18.386 1.00 85.94 101 LEU A O 1
ATOM 824 N N . TYR A 1 102 ? 21.502 1.198 18.199 1.00 89.31 102 TYR A N 1
ATOM 825 C CA . TYR A 1 102 ? 21.068 -0.080 17.642 1.00 89.31 102 TYR A CA 1
ATOM 826 C C . TYR A 1 102 ? 21.775 -0.395 16.310 1.00 89.31 102 TYR A C 1
ATOM 828 O O . TYR A 1 102 ? 22.355 -1.472 16.149 1.00 89.31 102 TYR A O 1
ATOM 836 N N . LYS A 1 103 ? 21.792 0.556 15.364 1.00 86.69 103 LYS A N 1
ATOM 837 C CA . LYS A 1 103 ? 22.476 0.396 14.066 1.00 86.69 103 LYS A CA 1
ATOM 838 C C . LYS A 1 103 ? 23.974 0.154 14.240 1.00 86.69 103 LYS A C 1
ATOM 840 O O . LYS A 1 103 ? 24.525 -0.744 13.603 1.00 86.69 103 LYS A O 1
ATOM 845 N N . SER A 1 104 ? 24.612 0.924 15.120 1.00 85.31 104 SER A N 1
ATOM 846 C CA . SER A 1 104 ? 26.046 0.812 15.396 1.00 85.31 104 SER A CA 1
ATOM 847 C C . SER A 1 104 ? 26.390 -0.552 15.988 1.00 85.31 104 SER A C 1
ATOM 849 O O . SER A 1 104 ? 27.314 -1.200 15.507 1.00 85.31 104 SER A O 1
ATOM 851 N N . LEU A 1 105 ? 25.600 -1.043 16.952 1.00 87.81 105 LEU A N 1
ATOM 852 C CA 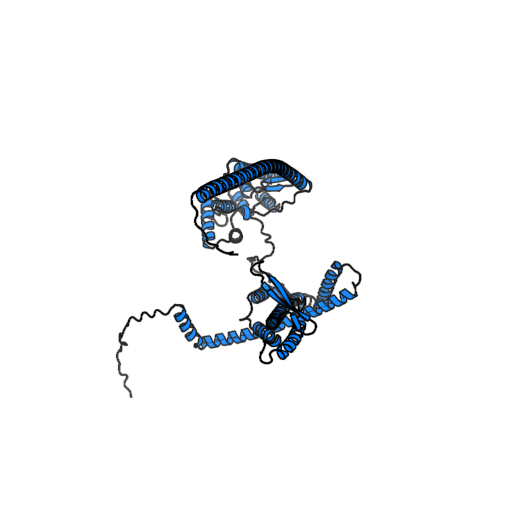. LEU A 1 105 ? 25.782 -2.369 17.550 1.00 87.81 105 LEU A CA 1
ATOM 853 C C . LEU A 1 105 ? 25.756 -3.481 16.493 1.00 87.81 105 LEU A C 1
ATOM 855 O O . LEU A 1 105 ? 26.636 -4.344 16.477 1.00 87.81 105 LEU A O 1
ATOM 859 N N . LEU A 1 106 ? 24.773 -3.448 15.589 1.00 87.56 106 LEU A N 1
ATOM 860 C CA . LEU A 1 106 ? 24.684 -4.429 14.510 1.00 87.56 106 LEU A CA 1
ATOM 861 C C . LEU A 1 106 ? 25.858 -4.339 13.540 1.00 87.56 106 LEU A C 1
ATOM 863 O O . LEU A 1 106 ? 26.382 -5.370 13.126 1.00 87.56 106 LEU A O 1
ATOM 867 N N . GLN A 1 107 ? 26.284 -3.126 13.190 1.00 82.50 107 GLN A N 1
ATOM 868 C CA . GLN A 1 107 ? 27.418 -2.925 12.296 1.00 82.50 107 GLN A CA 1
ATOM 869 C C . GLN A 1 107 ? 28.737 -3.393 12.925 1.00 82.50 107 GLN A C 1
ATOM 871 O O . GLN A 1 107 ? 29.590 -3.919 12.215 1.00 82.50 107 GLN A O 1
ATOM 876 N N . THR A 1 108 ? 28.903 -3.235 14.240 1.00 81.75 108 THR A N 1
ATOM 877 C CA . THR A 1 108 ? 30.083 -3.711 14.972 1.00 81.75 108 THR A CA 1
ATOM 878 C C . THR A 1 108 ? 30.126 -5.235 15.060 1.00 81.75 108 THR A C 1
ATOM 880 O O . THR A 1 108 ? 31.183 -5.821 14.845 1.00 81.75 108 THR A O 1
ATOM 883 N N . LEU A 1 109 ? 29.001 -5.885 15.375 1.00 81.94 109 LEU A N 1
ATOM 884 C CA . LEU A 1 109 ? 28.957 -7.338 15.578 1.00 81.94 109 LEU A CA 1
ATOM 885 C C . LEU A 1 109 ? 28.850 -8.130 14.271 1.00 81.94 109 LEU A C 1
ATOM 887 O O . LEU A 1 109 ? 29.362 -9.244 14.185 1.00 81.94 109 LEU A O 1
ATOM 891 N N . PHE A 1 110 ? 28.195 -7.565 13.256 1.00 82.44 110 PHE A N 1
ATOM 892 C CA . PHE A 1 110 ? 27.941 -8.223 11.976 1.00 82.44 110 PHE A CA 1
ATOM 893 C C . PHE A 1 110 ? 28.259 -7.287 10.797 1.00 82.44 110 PHE A C 1
ATOM 895 O O . PHE A 1 110 ? 27.359 -6.910 10.028 1.00 82.44 110 PHE A O 1
ATOM 902 N N . PRO A 1 111 ? 29.533 -6.891 10.638 1.00 74.44 111 PRO A N 1
ATOM 903 C CA . PRO A 1 111 ? 29.940 -5.916 9.636 1.00 74.44 111 PRO A CA 1
ATOM 904 C C . PRO A 1 111 ? 29.604 -6.388 8.218 1.00 74.44 111 PRO A C 1
ATOM 906 O O . PRO A 1 111 ? 29.869 -7.525 7.837 1.00 74.44 111 PRO A O 1
ATOM 909 N N . GLY A 1 112 ? 28.997 -5.502 7.423 1.00 66.19 112 GLY A N 1
ATOM 910 C CA . GLY A 1 112 ? 28.649 -5.779 6.024 1.00 66.19 112 GLY A CA 1
ATOM 911 C C . GLY A 1 112 ? 27.581 -6.862 5.820 1.00 66.19 112 GLY A C 1
ATOM 912 O O . GLY A 1 112 ? 27.365 -7.283 4.683 1.00 66.19 112 GLY A O 1
ATOM 913 N N . SER A 1 113 ? 26.925 -7.314 6.891 1.00 74.25 113 SER A N 1
ATOM 914 C CA . SER A 1 113 ? 25.846 -8.299 6.826 1.00 74.25 113 SER A CA 1
ATOM 915 C C . SER A 1 113 ? 24.477 -7.643 6.626 1.00 74.25 113 SER A C 1
ATOM 917 O O . SER A 1 113 ? 24.264 -6.467 6.923 1.00 74.25 113 SER A O 1
ATOM 919 N N . ASN A 1 114 ? 23.502 -8.448 6.204 1.00 73.06 114 ASN A N 1
ATOM 920 C CA . ASN A 1 114 ? 22.097 -8.043 6.117 1.00 73.06 114 ASN A CA 1
ATOM 921 C C . ASN A 1 114 ? 21.287 -8.342 7.384 1.00 73.06 114 ASN A C 1
ATOM 923 O O . ASN A 1 114 ? 20.052 -8.333 7.337 1.00 73.06 114 ASN A O 1
ATOM 927 N N . ILE A 1 115 ? 21.952 -8.605 8.514 1.00 81.44 115 ILE A N 1
ATOM 928 C CA . ILE A 1 115 ? 21.277 -9.040 9.741 1.00 81.44 115 ILE A CA 1
ATOM 929 C C . ILE A 1 115 ? 20.216 -8.034 10.198 1.00 81.44 115 ILE A C 1
ATOM 931 O O . ILE A 1 115 ? 19.124 -8.441 10.571 1.00 81.44 115 ILE A O 1
ATOM 935 N N . GLY A 1 116 ? 20.470 -6.727 10.066 1.00 81.94 116 GLY A N 1
ATOM 936 C CA . GLY A 1 116 ? 19.506 -5.692 10.454 1.00 81.94 116 GLY A CA 1
ATOM 937 C C . GLY A 1 116 ? 18.229 -5.702 9.612 1.00 81.94 116 GLY A C 1
ATOM 938 O O . GLY A 1 116 ? 17.144 -5.437 10.120 1.00 81.94 116 GLY A O 1
ATOM 939 N N . THR A 1 117 ? 18.329 -6.063 8.329 1.00 78.38 117 THR A N 1
ATOM 940 C CA . THR A 1 117 ? 17.147 -6.203 7.465 1.00 78.38 117 THR A CA 1
ATOM 941 C C . THR A 1 117 ? 16.346 -7.445 7.845 1.00 78.38 117 THR A C 1
ATOM 943 O O . THR A 1 117 ? 15.128 -7.360 7.989 1.00 78.38 117 THR A O 1
ATOM 946 N N . LEU A 1 118 ? 17.024 -8.578 8.063 1.00 80.88 118 LEU A N 1
ATOM 947 C CA . LEU A 1 118 ? 16.384 -9.812 8.524 1.00 80.88 118 LEU A CA 1
ATOM 948 C C . LEU A 1 118 ? 15.670 -9.600 9.866 1.00 80.88 118 LEU A C 1
ATOM 950 O O . LEU A 1 118 ? 14.488 -9.910 9.983 1.00 80.88 118 LEU A O 1
ATOM 954 N N . LEU A 1 119 ? 16.362 -9.006 10.841 1.00 85.31 119 LEU A N 1
ATOM 955 C CA . LEU A 1 119 ? 15.828 -8.704 12.167 1.00 85.31 119 LEU A CA 1
ATOM 956 C C . LEU A 1 119 ? 14.578 -7.822 12.090 1.00 85.31 119 LEU A C 1
ATOM 958 O O . LEU A 1 119 ? 13.565 -8.160 12.694 1.00 85.31 119 LEU A O 1
ATOM 962 N N . LYS A 1 120 ? 14.595 -6.754 11.282 1.00 83.31 120 LYS A N 1
ATOM 963 C CA . LYS A 1 120 ? 13.429 -5.878 11.087 1.00 83.31 120 LYS A CA 1
ATOM 964 C C . LYS A 1 120 ? 12.216 -6.623 10.519 1.00 83.31 120 LYS A C 1
ATOM 966 O O . LYS A 1 120 ? 11.096 -6.416 10.983 1.00 83.31 120 LYS A O 1
ATOM 971 N N . TYR A 1 121 ? 12.415 -7.485 9.521 1.00 79.50 121 TYR A N 1
ATOM 972 C CA . TYR A 1 121 ? 11.319 -8.273 8.943 1.00 79.50 121 TYR A CA 1
ATOM 973 C C . TYR A 1 121 ? 10.741 -9.268 9.941 1.00 79.50 121 TYR A C 1
ATOM 975 O O . TYR A 1 121 ? 9.524 -9.327 10.130 1.00 79.50 121 TYR A O 1
ATOM 983 N N . CYS A 1 122 ? 11.618 -10.006 10.611 1.00 83.50 122 CYS A N 1
ATOM 984 C CA . CYS A 1 122 ? 11.239 -10.945 11.651 1.00 83.50 122 CYS A CA 1
ATOM 985 C C . CYS A 1 122 ? 10.536 -10.246 12.825 1.00 83.50 122 CYS A C 1
ATOM 987 O O . CYS A 1 122 ? 9.570 -10.785 13.354 1.00 83.50 122 CYS A O 1
ATOM 989 N N . PHE A 1 123 ? 10.938 -9.026 13.184 1.00 84.69 123 PHE A N 1
ATOM 990 C CA . PHE A 1 123 ? 10.284 -8.220 14.217 1.00 84.69 123 PHE A CA 1
ATOM 991 C C . PHE A 1 123 ? 8.868 -7.794 13.838 1.00 84.69 123 PHE A C 1
ATOM 993 O O . PHE A 1 123 ? 7.961 -7.882 14.659 1.00 84.69 123 PHE A O 1
ATOM 1000 N N . ASN A 1 124 ? 8.631 -7.404 12.586 1.00 80.12 124 ASN A N 1
ATOM 1001 C CA . ASN A 1 124 ? 7.273 -7.111 12.120 1.00 80.12 124 ASN A CA 1
ATOM 1002 C C . ASN A 1 124 ? 6.372 -8.357 12.165 1.00 80.12 124 ASN A C 1
ATOM 1004 O O . ASN A 1 124 ? 5.208 -8.275 12.550 1.00 80.12 124 ASN A O 1
ATOM 1008 N N . LEU A 1 125 ? 6.911 -9.521 11.790 1.00 80.06 125 LEU A N 1
ATOM 1009 C CA . LEU A 1 125 ? 6.185 -10.790 11.879 1.00 80.06 125 LEU A CA 1
ATOM 1010 C C . LEU A 1 125 ? 5.871 -11.153 13.338 1.00 80.06 125 LEU A C 1
ATOM 1012 O O . LEU A 1 125 ? 4.751 -11.548 13.659 1.00 80.06 125 LEU A O 1
ATOM 1016 N N . PHE A 1 126 ? 6.858 -10.993 14.216 1.00 83.94 126 PHE A N 1
ATOM 1017 C CA . PHE A 1 126 ? 6.736 -11.244 15.645 1.00 83.94 126 PHE A CA 1
ATOM 1018 C C . PHE A 1 126 ? 5.709 -10.316 16.306 1.00 83.94 126 PHE A C 1
ATOM 1020 O O . PHE A 1 126 ? 4.816 -10.803 16.992 1.00 83.94 126 PHE A O 1
ATOM 1027 N N . THR A 1 127 ? 5.767 -9.005 16.053 1.00 82.19 127 THR A N 1
ATOM 1028 C CA . THR A 1 127 ? 4.809 -8.035 16.615 1.00 82.19 127 THR A CA 1
ATOM 1029 C C . THR A 1 127 ? 3.386 -8.312 16.146 1.00 82.19 127 THR A C 1
ATOM 1031 O O . THR A 1 127 ? 2.454 -8.269 16.946 1.00 82.19 127 THR A O 1
ATOM 1034 N N . TRP A 1 128 ? 3.207 -8.685 14.876 1.00 82.12 128 TRP A N 1
ATOM 1035 C CA . TRP A 1 128 ? 1.914 -9.135 14.363 1.00 82.12 128 TRP A CA 1
ATOM 1036 C C . TRP A 1 128 ? 1.416 -10.411 15.064 1.00 82.12 128 TRP A C 1
ATOM 1038 O O . TRP A 1 128 ? 0.239 -10.509 15.419 1.00 82.12 128 TRP A O 1
ATOM 1048 N N . SER A 1 129 ? 2.307 -11.379 15.296 1.00 81.81 129 SER A N 1
ATOM 1049 C CA . SER A 1 129 ? 1.995 -12.627 16.004 1.00 81.81 129 SER A CA 1
ATOM 1050 C C . SER A 1 129 ? 1.605 -12.376 17.468 1.00 81.81 129 SER A C 1
ATOM 1052 O O . SER A 1 129 ? 0.579 -12.869 17.933 1.00 81.81 129 SER A O 1
ATOM 1054 N N . GLU A 1 130 ? 2.369 -11.560 18.198 1.00 82.69 130 GLU A N 1
ATOM 1055 C CA . GLU A 1 130 ? 2.057 -11.117 19.568 1.00 82.69 130 GLU A CA 1
ATOM 1056 C C . GLU A 1 130 ? 0.721 -10.371 19.651 1.00 82.69 130 GLU A C 1
ATOM 1058 O O . GLU A 1 130 ? -0.098 -10.661 20.527 1.00 82.69 130 GLU A O 1
ATOM 1063 N N . ALA A 1 131 ? 0.455 -9.458 18.714 1.00 81.81 131 ALA A N 1
ATOM 1064 C CA . ALA A 1 131 ? -0.817 -8.744 18.649 1.00 81.81 131 ALA A CA 1
ATOM 1065 C C . ALA A 1 131 ? -1.989 -9.706 18.400 1.00 81.81 131 ALA A C 1
ATOM 1067 O O . ALA A 1 131 ? -3.025 -9.604 19.054 1.00 81.81 131 ALA A O 1
ATOM 1068 N N . SER A 1 132 ? -1.813 -10.688 17.512 1.00 80.94 132 SER A N 1
ATOM 1069 C CA . SER A 1 132 ? -2.839 -11.697 17.212 1.00 80.94 132 SER A CA 1
ATOM 1070 C C . SER A 1 132 ? -3.134 -12.594 18.419 1.00 80.94 132 SER A C 1
ATOM 1072 O O . SER A 1 132 ? -4.298 -12.883 18.710 1.00 80.94 132 SER A O 1
ATOM 1074 N N . ARG A 1 133 ? -2.096 -12.993 19.167 1.00 81.88 133 ARG A N 1
ATOM 1075 C CA . ARG A 1 133 ? -2.241 -13.752 20.419 1.00 81.88 133 ARG A CA 1
ATOM 1076 C C . ARG A 1 133 ? -2.935 -12.933 21.500 1.00 81.88 133 ARG A C 1
ATOM 1078 O O . ARG A 1 133 ? -3.874 -13.427 22.116 1.00 81.88 133 ARG A O 1
ATOM 1085 N N . SER A 1 134 ? -2.539 -11.674 21.677 1.00 81.56 134 SER A N 1
ATOM 1086 C CA . SER A 1 134 ? -3.152 -10.760 22.650 1.00 81.56 134 SER A CA 1
ATOM 1087 C C . SER A 1 134 ? -4.619 -10.485 22.318 1.00 81.56 134 SER A C 1
ATOM 1089 O O . SER A 1 134 ? -5.472 -10.549 23.197 1.00 81.56 134 SER A O 1
ATOM 1091 N N . HIS A 1 135 ? -4.946 -10.285 21.040 1.00 82.50 135 HIS A N 1
ATOM 1092 C CA . HIS A 1 135 ? -6.328 -10.127 20.595 1.00 82.50 135 HIS A CA 1
ATOM 1093 C C . HIS A 1 135 ? -7.159 -11.388 20.863 1.00 82.50 135 HIS A C 1
ATOM 1095 O O . HIS A 1 135 ? -8.266 -11.291 21.386 1.00 82.50 135 HIS A O 1
ATOM 1101 N N . THR A 1 136 ? -6.626 -12.570 20.541 1.00 81.25 136 THR A N 1
ATOM 1102 C CA . THR A 1 136 ? -7.304 -13.854 20.789 1.00 81.25 136 THR A CA 1
ATOM 1103 C C . THR A 1 136 ? -7.553 -14.062 22.280 1.00 81.25 136 THR A C 1
ATOM 1105 O O . THR A 1 136 ? -8.682 -14.337 22.680 1.00 81.25 136 THR A O 1
ATOM 1108 N N . ALA A 1 137 ? -6.535 -13.830 23.112 1.00 81.38 137 ALA A N 1
ATOM 1109 C CA . ALA A 1 137 ? -6.647 -13.883 24.564 1.00 81.38 137 ALA A CA 1
ATOM 1110 C C . ALA A 1 137 ? -7.704 -12.900 25.095 1.00 81.38 137 ALA A C 1
ATOM 1112 O O . ALA A 1 137 ? -8.554 -13.283 25.895 1.00 81.38 137 ALA A O 1
ATOM 1113 N N . ALA A 1 138 ? -7.704 -11.655 24.612 1.00 82.69 138 ALA A N 1
ATOM 1114 C CA . ALA A 1 138 ? -8.659 -10.633 25.026 1.00 82.69 138 ALA A CA 1
ATOM 1115 C C . ALA A 1 138 ? -10.097 -10.997 24.633 1.00 82.69 138 ALA A C 1
ATOM 1117 O O . ALA A 1 138 ? -11.006 -10.831 25.440 1.00 82.69 138 ALA A O 1
ATOM 1118 N N . SER A 1 139 ? -10.312 -11.556 23.438 1.00 84.25 139 SER A N 1
ATOM 1119 C CA . SER A 1 139 ? -11.622 -12.074 23.030 1.00 84.25 139 SER A CA 1
ATOM 1120 C C . SER A 1 139 ? -12.090 -13.234 23.913 1.00 84.25 139 SER A C 1
ATOM 1122 O O . SER A 1 139 ? -13.277 -13.321 24.218 1.00 84.25 139 SER A O 1
ATOM 1124 N N . THR A 1 140 ? -11.186 -14.112 24.353 1.00 85.00 140 THR A N 1
ATOM 1125 C CA . THR A 1 140 ? -11.522 -15.190 25.295 1.00 85.00 140 THR A CA 1
ATOM 1126 C C . THR A 1 140 ? -11.898 -14.637 26.668 1.00 85.00 140 THR A C 1
ATOM 1128 O O . THR A 1 140 ? -12.928 -15.029 27.213 1.00 85.00 140 THR A O 1
ATOM 1131 N N . VAL A 1 141 ? -11.138 -13.670 27.196 1.00 85.94 141 VAL A N 1
ATOM 1132 C CA . VAL A 1 141 ? -11.496 -12.959 28.438 1.00 85.94 141 VAL A CA 1
ATOM 1133 C C . VAL A 1 141 ? -12.854 -12.279 28.307 1.00 85.94 141 VAL A C 1
ATOM 1135 O O . VAL A 1 141 ? -13.670 -12.394 29.215 1.00 85.94 141 VAL A O 1
ATOM 1138 N N . GLN A 1 142 ? -13.124 -11.621 27.177 1.00 86.38 142 GLN A N 1
ATOM 1139 C CA . GLN A 1 142 ? -14.401 -10.957 26.929 1.00 86.38 142 GLN A CA 1
ATOM 1140 C C . GLN A 1 142 ? -15.568 -11.946 27.000 1.00 86.38 142 GLN A C 1
ATOM 1142 O O . GLN A 1 142 ? -16.526 -11.698 27.723 1.00 86.38 142 GLN A O 1
ATOM 1147 N N . LYS A 1 143 ? -15.451 -13.107 26.341 1.00 84.69 143 LYS A N 1
ATOM 1148 C CA . LYS A 1 143 ? -16.471 -14.166 26.412 1.00 84.69 143 LYS A CA 1
ATOM 1149 C C . LYS A 1 143 ? -16.724 -14.632 27.845 1.00 84.69 143 LYS A C 1
ATOM 1151 O O . LYS A 1 143 ? -17.863 -14.922 28.188 1.00 84.69 143 LYS A O 1
ATOM 1156 N N . LYS A 1 144 ? -15.683 -14.703 28.683 1.00 87.12 144 LYS A N 1
ATOM 1157 C CA . LYS A 1 144 ? -15.832 -15.060 30.102 1.00 87.12 144 LYS A CA 1
ATOM 1158 C C . LYS A 1 144 ? -16.464 -13.935 30.922 1.00 87.12 144 LYS A C 1
ATOM 1160 O O . LYS A 1 144 ? -17.319 -14.205 31.757 1.00 87.12 144 LYS A O 1
ATOM 1165 N N . LEU A 1 145 ? -16.088 -12.679 30.676 1.00 87.38 145 LEU A N 1
ATOM 1166 C CA . LEU A 1 145 ? -16.725 -11.514 31.304 1.00 87.38 145 LEU A CA 1
ATOM 1167 C C . LEU A 1 145 ? -18.213 -11.431 30.961 1.00 87.38 145 LEU A C 1
ATOM 1169 O O . LEU A 1 145 ? -19.016 -11.062 31.814 1.00 87.38 145 LEU A O 1
ATOM 1173 N N . ASP A 1 146 ? -18.591 -11.809 29.741 1.00 85.00 146 ASP A N 1
ATOM 1174 C CA . ASP A 1 146 ? -19.981 -11.804 29.286 1.00 85.00 146 ASP A CA 1
ATOM 1175 C C . ASP A 1 146 ? -20.885 -12.742 30.105 1.00 85.00 146 ASP A C 1
ATOM 1177 O O . ASP A 1 146 ? -22.087 -12.485 30.185 1.00 85.00 146 ASP A O 1
ATOM 1181 N N . LEU A 1 147 ? -20.321 -13.732 30.805 1.00 84.50 147 LEU A N 1
ATOM 1182 C CA . LEU A 1 147 ? -21.043 -14.633 31.713 1.00 84.50 147 LEU A CA 1
ATOM 1183 C C . LEU A 1 147 ? -21.303 -14.039 33.103 1.00 84.50 147 LEU A C 1
ATOM 1185 O O . LEU A 1 147 ? -22.143 -14.547 33.840 1.00 84.50 147 LEU A O 1
ATOM 1189 N N . LEU A 1 148 ? -20.596 -12.973 33.477 1.00 85.56 148 LEU A N 1
ATOM 1190 C CA . LEU A 1 148 ? -20.723 -12.339 34.788 1.00 85.56 148 LEU A CA 1
ATOM 1191 C C . LEU A 1 148 ? -21.801 -11.255 34.794 1.00 85.56 148 LEU A C 1
ATOM 1193 O O . LEU A 1 148 ? -22.032 -10.580 33.792 1.00 85.56 148 LEU A O 1
ATOM 1197 N N . GLU A 1 149 ? -22.448 -11.032 35.930 1.00 86.94 149 GLU A N 1
ATOM 1198 C CA . GLU A 1 149 ? -23.451 -9.977 36.075 1.00 86.94 149 GLU A CA 1
ATOM 1199 C C . GLU A 1 149 ? -22.803 -8.585 36.169 1.00 86.94 149 GLU A C 1
ATOM 1201 O O . GLU A 1 149 ? -21.689 -8.419 36.670 1.00 86.94 149 GLU A O 1
ATOM 1206 N N . LEU A 1 150 ? -23.506 -7.548 35.698 1.00 88.56 150 LEU A N 1
ATOM 1207 C CA . LEU A 1 150 ? -23.050 -6.166 35.879 1.00 88.56 150 LEU A CA 1
ATOM 1208 C C . LEU A 1 150 ? -23.005 -5.822 37.376 1.00 88.56 150 LEU A C 1
ATOM 1210 O O . LEU A 1 150 ? -23.935 -6.116 38.120 1.00 88.56 150 LEU A O 1
ATOM 1214 N N . GLY A 1 151 ? -21.924 -5.180 37.812 1.00 85.06 151 GLY A N 1
ATOM 1215 C CA . GLY A 1 151 ? -21.655 -4.860 39.215 1.00 85.06 151 GLY A CA 1
ATOM 1216 C C . GLY A 1 151 ? -21.042 -6.009 40.023 1.00 85.06 151 GLY A C 1
ATOM 1217 O O . GLY A 1 151 ? -20.618 -5.780 41.159 1.00 85.06 151 GLY A O 1
ATOM 1218 N N . GLN A 1 152 ? -20.937 -7.219 39.459 1.00 87.56 152 GLN A N 1
ATOM 1219 C CA . GLN A 1 152 ? -20.293 -8.352 40.123 1.00 87.56 152 GLN A CA 1
ATOM 1220 C C . GLN A 1 152 ? -18.809 -8.054 40.378 1.00 87.56 152 GLN A C 1
ATOM 1222 O O . GLN A 1 152 ? -18.119 -7.489 39.526 1.00 87.56 152 GLN A O 1
ATOM 1227 N N . GLN A 1 153 ? -18.309 -8.418 41.563 1.00 87.44 153 GLN A N 1
ATOM 1228 C CA . GLN A 1 153 ? -16.894 -8.248 41.892 1.00 87.44 153 GLN A CA 1
ATOM 1229 C C . GLN A 1 153 ? -16.046 -9.398 41.355 1.00 87.44 153 GLN A C 1
ATOM 1231 O O . GLN A 1 153 ? -16.355 -10.567 41.579 1.00 87.44 153 GLN A O 1
ATOM 1236 N N . VAL A 1 154 ? -14.932 -9.037 40.721 1.00 86.12 154 VAL A N 1
ATOM 1237 C CA . VAL A 1 154 ? -13.890 -9.954 40.258 1.00 86.12 154 VAL A CA 1
ATOM 1238 C C . VAL A 1 154 ? -12.562 -9.460 40.826 1.00 86.12 154 VAL A C 1
ATOM 1240 O O . VAL A 1 154 ? -11.976 -8.478 40.367 1.00 86.12 154 VAL A O 1
ATOM 1243 N N . GLY A 1 155 ? -12.088 -10.120 41.882 1.00 83.50 155 GLY A N 1
ATOM 1244 C CA . GLY A 1 155 ? -10.940 -9.636 42.649 1.00 83.50 155 GLY A CA 1
ATOM 1245 C C . GLY A 1 155 ? -11.227 -8.279 43.305 1.00 83.50 155 GLY A C 1
ATOM 1246 O O . GLY A 1 155 ? -12.108 -8.186 44.153 1.00 83.50 155 GLY A O 1
ATOM 1247 N N . GLY A 1 156 ? -10.461 -7.245 42.939 1.00 83.06 156 GLY A N 1
ATOM 1248 C CA . GLY A 1 156 ? -10.623 -5.873 43.445 1.00 83.06 156 GLY A CA 1
ATOM 1249 C C . GLY A 1 156 ? -11.420 -4.936 42.529 1.00 83.06 156 GLY A C 1
ATOM 1250 O O . GLY A 1 156 ? -11.553 -3.759 42.847 1.00 83.06 156 GLY A O 1
ATOM 1251 N N . GLU A 1 157 ? -11.918 -5.432 41.396 1.00 87.81 157 GLU A N 1
ATOM 1252 C CA . GLU A 1 157 ? -12.588 -4.638 40.361 1.00 87.81 157 GLU A CA 1
ATOM 1253 C C . GLU A 1 157 ? -14.049 -5.078 40.195 1.00 87.81 157 GLU A C 1
ATOM 1255 O O . GLU A 1 157 ? -14.442 -6.171 40.616 1.00 87.81 157 GLU A O 1
ATOM 1260 N N . GLN A 1 158 ? -14.870 -4.215 39.594 1.00 88.88 158 GLN A N 1
ATOM 1261 C CA . GLN A 1 158 ? -16.272 -4.502 39.286 1.00 88.88 158 GLN A CA 1
ATOM 1262 C C . GLN A 1 158 ? -16.479 -4.657 37.783 1.00 88.88 158 GLN A C 1
ATOM 1264 O O . GLN A 1 158 ? -15.875 -3.939 36.980 1.00 88.88 158 GLN A O 1
ATOM 1269 N N . VAL A 1 159 ? -17.369 -5.579 37.418 1.00 89.19 159 VAL A N 1
ATOM 1270 C CA . VAL A 1 159 ? -17.833 -5.742 36.041 1.00 89.19 159 VAL A CA 1
ATOM 1271 C C . VAL A 1 159 ? -18.708 -4.543 35.675 1.00 89.19 159 VAL A C 1
ATOM 1273 O O . VAL A 1 159 ? -19.797 -4.358 36.214 1.00 89.19 159 VAL A O 1
ATOM 1276 N N . GLY A 1 160 ? -18.217 -3.710 34.768 1.00 87.06 160 GLY A N 1
ATOM 1277 C CA . GLY A 1 160 ? -18.923 -2.569 34.203 1.00 87.06 160 GLY A CA 1
ATOM 1278 C C . GLY A 1 160 ? -19.366 -2.820 32.766 1.00 87.06 160 GLY A C 1
ATOM 1279 O O . GLY A 1 160 ? -19.220 -3.913 32.218 1.00 87.06 160 GLY A O 1
ATOM 1280 N N . GLN A 1 161 ? -19.879 -1.769 32.131 1.00 88.75 161 GLN A N 1
ATOM 1281 C CA . GLN A 1 161 ? -20.198 -1.763 30.706 1.00 88.75 161 GLN A CA 1
ATOM 1282 C C . GLN A 1 161 ? -19.725 -0.466 30.056 1.00 88.75 161 GLN A C 1
ATOM 1284 O O . GLN A 1 161 ? -19.847 0.612 30.639 1.00 88.75 161 GLN A O 1
ATOM 1289 N N . ARG A 1 162 ? -19.215 -0.568 28.830 1.00 84.44 162 ARG A N 1
ATOM 1290 C CA . ARG A 1 162 ? -18.742 0.569 28.037 1.00 84.44 162 ARG A CA 1
ATOM 1291 C C . ARG A 1 162 ? -19.428 0.583 26.679 1.00 84.44 162 ARG A C 1
ATOM 1293 O O . ARG A 1 162 ? -19.518 -0.450 26.023 1.00 84.44 162 ARG A O 1
ATOM 1300 N N . LEU A 1 163 ? -19.898 1.756 26.255 1.00 82.50 163 LEU A N 1
ATOM 1301 C CA . LEU A 1 163 ? -20.431 1.966 24.907 1.00 82.50 163 LEU A CA 1
ATOM 1302 C C . LEU A 1 163 ? -19.275 1.937 23.902 1.00 82.50 163 LEU A C 1
ATOM 1304 O O . LEU A 1 163 ? -18.331 2.717 24.042 1.00 82.50 163 LEU A O 1
ATOM 1308 N N . ILE A 1 164 ? -19.352 1.063 22.899 1.00 81.38 164 ILE A N 1
ATOM 1309 C CA . ILE A 1 164 ? -18.323 0.945 21.853 1.00 81.38 164 ILE A CA 1
ATOM 1310 C C . ILE A 1 164 ? -18.785 1.461 20.491 1.00 81.38 164 ILE A C 1
ATOM 1312 O O . ILE A 1 164 ? -17.961 1.896 19.693 1.00 81.38 164 ILE A O 1
ATOM 1316 N N . SER A 1 165 ? -20.086 1.404 20.204 1.00 81.19 165 SER A N 1
ATOM 1317 C CA . SER A 1 165 ? -20.666 1.825 18.927 1.00 81.19 165 SER A CA 1
ATOM 1318 C C . SER A 1 165 ? -22.190 1.927 19.045 1.00 81.19 165 SER A C 1
ATOM 1320 O O . SER A 1 165 ? -22.754 1.638 20.099 1.00 81.19 165 SER A O 1
ATOM 1322 N N . GLY A 1 166 ? -22.861 2.310 17.962 1.00 74.88 166 GLY A N 1
ATOM 1323 C CA . GLY A 1 166 ? -24.317 2.401 17.886 1.00 74.88 166 GLY A CA 1
ATOM 1324 C C . GLY A 1 166 ? -24.863 3.813 18.082 1.00 74.88 166 GLY A C 1
ATOM 1325 O O . GLY A 1 166 ? -24.167 4.731 18.519 1.00 74.88 166 GLY A O 1
ATOM 1326 N N . ASP A 1 167 ? -26.126 3.994 17.705 1.00 78.38 167 ASP A N 1
ATOM 1327 C CA . ASP A 1 167 ? -26.853 5.247 17.883 1.00 78.38 167 ASP A CA 1
ATOM 1328 C C . ASP A 1 167 ? -27.669 5.236 19.188 1.00 78.38 167 ASP A C 1
ATOM 1330 O O . ASP A 1 167 ? -27.661 4.273 19.955 1.00 78.38 167 ASP A O 1
ATOM 1334 N N . LYS A 1 168 ? -28.406 6.321 19.458 1.00 75.25 168 LYS A N 1
ATOM 1335 C CA . LYS A 1 168 ? -29.248 6.426 20.664 1.00 75.25 168 LYS A CA 1
ATOM 1336 C C . LYS A 1 168 ? -30.345 5.354 20.745 1.00 75.25 168 LYS A C 1
ATOM 1338 O O . LYS A 1 168 ? -30.915 5.183 21.818 1.00 75.25 168 LYS A O 1
ATOM 1343 N N . LYS A 1 169 ? -30.684 4.687 19.637 1.00 76.44 169 LYS A N 1
ATOM 1344 C CA . LYS A 1 169 ? -31.743 3.669 19.576 1.00 76.44 169 LYS A CA 1
ATOM 1345 C C . LYS A 1 169 ? -31.183 2.255 19.712 1.00 76.44 169 LYS A C 1
ATOM 1347 O O . LYS A 1 169 ? -31.849 1.400 20.287 1.00 76.44 169 LYS A O 1
ATOM 1352 N N . HIS A 1 170 ? -29.965 2.030 19.230 1.00 75.75 170 HIS A N 1
ATOM 1353 C CA . HIS A 1 170 ? -29.284 0.741 19.237 1.00 75.75 170 HIS A CA 1
ATOM 1354 C C . HIS A 1 170 ? -27.837 0.886 19.730 1.00 75.75 170 HIS A C 1
ATOM 1356 O O . HIS A 1 170 ? -26.900 0.674 18.955 1.00 75.75 170 HIS A O 1
ATOM 1362 N N . PRO A 1 171 ? -27.630 1.260 21.006 1.00 82.69 171 PRO A N 1
ATOM 1363 C CA . PRO A 1 171 ? -26.294 1.318 21.577 1.00 82.69 171 PRO A CA 1
ATOM 1364 C C . PRO A 1 171 ? -25.699 -0.092 21.702 1.00 82.69 171 PRO A C 1
ATOM 1366 O O . PRO A 1 171 ? -26.366 -1.029 22.140 1.00 82.69 171 PRO A O 1
ATOM 1369 N N . ILE A 1 172 ? -24.428 -0.235 21.334 1.00 80.44 172 ILE A N 1
ATOM 1370 C CA . ILE A 1 172 ? -23.659 -1.475 21.451 1.00 80.44 172 ILE A CA 1
ATOM 1371 C C . ILE A 1 172 ? -22.696 -1.321 22.625 1.00 80.44 172 ILE A C 1
ATOM 1373 O O . ILE A 1 172 ? -21.775 -0.498 22.585 1.00 80.44 172 ILE A O 1
ATOM 1377 N N . TYR A 1 173 ? -22.909 -2.124 23.664 1.00 84.31 173 TYR A N 1
ATOM 1378 C CA . TYR A 1 173 ? -22.079 -2.154 24.864 1.00 84.31 173 TYR A CA 1
ATOM 1379 C C . TYR A 1 173 ? -21.195 -3.401 24.895 1.00 84.31 173 TYR A C 1
ATOM 1381 O O . TYR A 1 173 ? -21.599 -4.460 24.419 1.00 84.31 173 TYR A O 1
ATOM 1389 N N . ILE A 1 174 ? -20.018 -3.279 25.507 1.00 84.31 174 ILE A N 1
ATOM 1390 C CA . ILE A 1 174 ? -19.195 -4.421 25.929 1.00 84.31 174 ILE A CA 1
ATOM 1391 C C . ILE A 1 174 ? -19.063 -4.415 27.445 1.00 84.31 174 ILE A C 1
ATOM 1393 O O . ILE A 1 174 ? -19.033 -3.339 28.055 1.00 84.31 174 ILE A O 1
ATOM 1397 N N . LYS A 1 175 ? -18.948 -5.597 28.056 1.00 86.25 175 LYS A N 1
ATOM 1398 C CA . LYS A 1 175 ? -18.591 -5.690 29.473 1.00 86.25 175 LYS A CA 1
ATOM 1399 C C . LYS A 1 175 ? -17.108 -5.419 29.655 1.00 86.25 175 LYS A C 1
ATOM 1401 O O . LYS A 1 175 ? -16.290 -5.893 28.875 1.00 86.25 175 LYS A O 1
ATOM 1406 N N . VAL A 1 176 ? -16.777 -4.661 30.688 1.00 86.38 176 VAL A N 1
ATOM 1407 C CA . VAL A 1 176 ? -15.402 -4.285 31.030 1.00 86.38 176 VAL A CA 1
ATOM 1408 C C . VAL A 1 176 ? -15.133 -4.610 32.488 1.00 86.38 176 VAL A C 1
ATOM 1410 O O . VAL A 1 176 ? -16.062 -4.672 33.291 1.00 86.38 176 VAL A O 1
ATOM 1413 N N . LEU A 1 177 ? -13.868 -4.813 32.839 1.00 84.81 177 LEU A N 1
ATOM 1414 C CA . LEU A 1 177 ? -13.452 -4.958 34.227 1.00 84.81 177 LEU A CA 1
ATOM 1415 C C . LEU A 1 177 ? -12.740 -3.671 34.658 1.00 84.81 177 LEU A C 1
ATOM 1417 O O . LEU A 1 177 ? -11.631 -3.391 34.199 1.00 84.81 177 LEU A O 1
ATOM 1421 N N . GLY A 1 178 ? -13.423 -2.847 35.460 1.00 81.56 178 GLY A N 1
ATOM 1422 C CA . GLY A 1 178 ? -13.005 -1.461 35.705 1.00 81.56 178 GLY A CA 1
ATOM 1423 C C . GLY A 1 178 ? -12.912 -0.637 34.410 1.00 81.56 178 GLY A C 1
ATOM 1424 O O . GLY A 1 178 ? -13.734 -0.796 33.509 1.00 81.56 178 GLY A O 1
ATOM 1425 N N . ASP A 1 179 ? -11.882 0.206 34.304 1.00 73.69 179 ASP A N 1
ATOM 1426 C CA . ASP A 1 179 ? -11.585 1.027 33.114 1.00 73.69 179 ASP A CA 1
ATOM 1427 C C . ASP A 1 179 ? -10.596 0.344 32.143 1.00 73.69 179 ASP A C 1
ATOM 1429 O O . ASP A 1 179 ? -9.951 0.991 31.315 1.00 73.69 179 ASP A O 1
ATOM 1433 N N . THR A 1 180 ? -10.442 -0.978 32.242 1.00 77.06 180 THR A N 1
ATOM 1434 C CA . THR A 1 180 ? -9.382 -1.710 31.541 1.00 77.06 180 THR A CA 1
ATOM 1435 C C . THR A 1 180 ? -9.730 -1.994 30.077 1.00 77.06 180 THR A C 1
ATOM 1437 O O . THR A 1 180 ? -10.732 -2.638 29.764 1.00 77.06 180 THR A O 1
ATOM 1440 N N . GLU A 1 181 ? -8.855 -1.585 29.154 1.00 80.06 181 GLU A N 1
ATOM 1441 C CA . GLU A 1 181 ? -8.959 -1.920 27.730 1.00 80.06 181 GLU A CA 1
ATOM 1442 C C . GLU A 1 181 ? -8.242 -3.245 27.422 1.00 80.06 181 GLU A C 1
ATOM 1444 O O . GLU A 1 181 ? -7.035 -3.273 27.177 1.00 80.06 181 GLU A O 1
ATOM 1449 N N . LEU A 1 182 ? -8.987 -4.357 27.413 1.00 80.69 182 LEU A N 1
ATOM 1450 C CA . LEU A 1 182 ? -8.438 -5.718 27.271 1.00 80.69 182 LEU A CA 1
ATOM 1451 C C . LEU A 1 182 ? -7.545 -5.910 26.035 1.00 80.69 182 LEU A C 1
ATOM 1453 O O . LEU A 1 182 ? -6.521 -6.581 26.118 1.00 80.69 182 LEU A O 1
ATOM 1457 N N . HIS A 1 183 ? -7.898 -5.309 24.896 1.00 77.50 183 HIS A N 1
ATOM 1458 C CA . HIS A 1 183 ? -7.141 -5.449 23.645 1.00 77.50 183 HIS A CA 1
ATOM 1459 C C . HIS A 1 183 ? -5.768 -4.761 23.661 1.00 77.50 183 HIS A C 1
ATOM 1461 O O . HIS A 1 183 ? -4.943 -5.039 22.793 1.00 77.50 183 HIS A O 1
ATOM 1467 N N . SER A 1 184 ? -5.510 -3.893 24.643 1.00 80.19 184 SER A N 1
ATOM 1468 C CA . SER A 1 184 ? -4.205 -3.256 24.848 1.00 80.19 184 SER A CA 1
ATOM 1469 C C . SER A 1 184 ? -3.250 -4.095 25.706 1.00 80.19 184 SER A C 1
ATOM 1471 O O . SER A 1 184 ? -2.053 -3.810 25.764 1.00 80.19 184 SER A O 1
ATOM 1473 N N . LEU A 1 185 ? -3.767 -5.127 26.380 1.00 82.56 185 LEU A N 1
ATOM 1474 C CA . LEU A 1 185 ? -3.014 -5.918 27.344 1.00 82.56 185 LEU A CA 1
ATOM 1475 C C . LEU A 1 185 ? -2.238 -7.051 26.678 1.00 82.56 185 LEU A C 1
ATOM 1477 O O . LEU A 1 185 ? -2.682 -7.657 25.703 1.00 82.56 185 LEU A O 1
ATOM 1481 N N . LYS A 1 186 ? -1.087 -7.395 27.264 1.00 85.38 186 LYS A N 1
ATOM 1482 C CA . LYS A 1 186 ? -0.325 -8.580 26.861 1.00 85.38 186 LYS A CA 1
ATOM 1483 C C . LYS A 1 186 ? -1.007 -9.846 27.380 1.00 85.38 186 LYS A C 1
ATOM 1485 O O . LYS A 1 186 ? -1.646 -9.836 28.433 1.00 85.38 186 LYS A O 1
ATOM 1490 N N . VAL A 1 187 ? -0.774 -10.974 26.703 1.00 86.25 187 VAL A N 1
ATOM 1491 C CA . VAL A 1 187 ? -1.316 -12.298 27.080 1.00 86.25 187 VAL A CA 1
ATOM 1492 C C . VAL A 1 187 ? -1.095 -12.624 28.565 1.00 86.25 187 VAL A C 1
ATOM 1494 O O . VAL A 1 187 ? -1.993 -13.140 29.221 1.00 86.25 187 VAL A O 1
ATOM 1497 N N . LYS A 1 188 ? 0.070 -12.278 29.132 1.00 89.00 188 LYS A N 1
ATOM 1498 C CA . LYS A 1 188 ? 0.383 -12.521 30.551 1.00 89.00 188 LYS A CA 1
ATOM 1499 C C . LYS A 1 188 ? -0.580 -11.816 31.512 1.00 89.00 188 LYS A C 1
ATOM 1501 O O . LYS A 1 188 ? -0.928 -12.390 32.542 1.00 89.00 188 LYS A O 1
ATOM 1506 N N . ASP A 1 189 ? -0.977 -10.589 31.199 1.00 88.06 189 ASP A N 1
ATOM 1507 C CA . ASP A 1 189 ? -1.885 -9.807 32.041 1.00 88.06 189 ASP A CA 1
ATOM 1508 C C . ASP A 1 189 ? -3.321 -10.317 31.870 1.00 88.06 189 ASP A C 1
ATOM 1510 O O . ASP A 1 189 ? -4.047 -10.488 32.847 1.00 88.06 189 ASP A O 1
ATOM 1514 N N . LEU A 1 190 ? -3.686 -10.699 30.643 1.00 88.81 190 LEU A N 1
ATOM 1515 C CA . LEU A 1 190 ? -4.971 -11.329 30.332 1.00 88.81 190 LEU A CA 1
ATOM 1516 C C . LEU A 1 190 ? -5.148 -12.684 31.033 1.00 88.81 190 LEU A C 1
ATOM 1518 O O . LEU A 1 190 ? -6.229 -12.954 31.543 1.00 88.81 190 LEU A O 1
ATOM 1522 N N . LEU A 1 191 ? -4.090 -13.493 31.154 1.00 89.94 191 LEU A N 1
ATOM 1523 C CA . LEU A 1 191 ? -4.098 -14.735 31.944 1.00 89.94 191 LEU A CA 1
ATOM 1524 C C . LEU A 1 191 ? -4.351 -14.479 33.437 1.00 89.94 191 LEU A C 1
ATOM 1526 O O . LEU A 1 191 ? -5.009 -15.275 34.104 1.00 89.94 191 LEU A O 1
ATOM 1530 N N . GLN A 1 192 ? -3.847 -13.369 33.988 1.00 89.25 192 GLN A N 1
ATOM 1531 C CA . GLN A 1 192 ? -4.144 -13.006 35.378 1.00 89.25 192 GLN A CA 1
ATOM 1532 C C . GLN A 1 192 ? -5.608 -12.602 35.549 1.00 89.25 192 GLN A C 1
ATOM 1534 O O . GLN A 1 192 ? -6.218 -12.949 36.560 1.00 89.25 192 GLN A O 1
ATOM 1539 N N . ILE A 1 193 ? -6.166 -11.886 34.571 1.00 88.38 193 ILE A N 1
ATOM 1540 C CA . ILE A 1 193 ? -7.579 -11.497 34.556 1.00 88.38 193 ILE A CA 1
ATOM 1541 C C . ILE A 1 193 ? -8.469 -12.736 34.426 1.00 88.38 193 ILE A C 1
ATOM 1543 O O . ILE A 1 193 ? -9.379 -12.908 35.233 1.00 88.38 193 ILE A O 1
ATOM 1547 N N . GLU A 1 194 ? -8.164 -13.634 33.486 1.00 89.69 194 GLU A N 1
ATOM 1548 C CA . GLU A 1 194 ? -8.852 -14.919 33.325 1.00 89.69 194 GLU A CA 1
ATOM 1549 C C . GLU A 1 194 ? -8.898 -15.689 34.640 1.00 89.69 194 GLU A C 1
ATOM 1551 O O . GLU A 1 194 ? -9.969 -16.110 35.057 1.00 89.69 194 GLU A O 1
ATOM 1556 N N . LYS A 1 195 ? -7.765 -15.807 35.338 1.00 88.69 195 LYS A N 1
ATOM 1557 C CA . LYS A 1 195 ? -7.700 -16.547 36.599 1.00 88.69 195 LYS A CA 1
ATOM 1558 C C . LYS A 1 195 ? -8.649 -15.982 37.661 1.00 88.69 195 LYS A C 1
ATOM 1560 O O . LYS A 1 195 ? -9.321 -16.741 38.352 1.00 88.69 195 LYS A O 1
ATOM 1565 N N . ARG A 1 196 ? -8.750 -14.652 37.761 1.00 88.69 196 ARG A N 1
ATOM 1566 C CA . ARG A 1 196 ? -9.686 -13.980 38.683 1.00 88.69 196 ARG A CA 1
ATOM 1567 C C . ARG A 1 196 ? -11.144 -14.203 38.275 1.00 88.69 196 ARG A C 1
ATOM 1569 O O . ARG A 1 196 ? -12.001 -14.388 39.141 1.00 88.69 196 ARG A O 1
ATOM 1576 N N . ILE A 1 197 ? -11.430 -14.176 36.974 1.00 87.88 197 ILE A N 1
ATOM 1577 C CA . ILE A 1 197 ? -12.769 -14.445 36.440 1.00 87.88 197 ILE A CA 1
ATOM 1578 C C . ILE A 1 197 ? -13.157 -15.897 36.719 1.00 87.88 197 ILE A C 1
ATOM 1580 O O . ILE A 1 197 ? -14.217 -16.132 37.286 1.00 87.88 197 ILE A O 1
ATOM 1584 N N . ASP A 1 198 ? -12.284 -16.856 36.423 1.00 85.94 198 ASP A N 1
ATOM 1585 C CA . ASP A 1 198 ? -12.526 -18.284 36.640 1.00 85.94 198 ASP A CA 1
ATOM 1586 C C . ASP A 1 198 ? -12.757 -18.599 38.123 1.00 85.94 198 ASP A C 1
ATOM 1588 O O . ASP A 1 198 ? -13.684 -19.335 38.462 1.00 85.94 198 ASP A O 1
ATOM 1592 N N . GLU A 1 199 ? -11.987 -17.989 39.029 1.00 84.81 199 GLU A N 1
ATOM 1593 C CA . GLU A 1 199 ? -12.222 -18.079 40.477 1.00 84.81 199 GLU A CA 1
ATOM 1594 C C . GLU A 1 199 ? -13.607 -17.551 40.883 1.00 84.81 199 GLU A C 1
ATOM 1596 O O . GLU A 1 199 ? -14.209 -18.054 41.833 1.00 84.81 199 GLU A O 1
ATOM 1601 N N . THR A 1 200 ? -14.122 -16.549 40.169 1.00 83.81 200 THR A N 1
ATOM 1602 C CA . THR A 1 200 ? -15.442 -15.957 40.417 1.00 83.81 200 THR A CA 1
ATOM 1603 C C . THR A 1 200 ? -16.558 -16.830 39.839 1.00 83.81 200 THR A C 1
ATOM 1605 O O . THR A 1 200 ? -17.523 -17.123 40.541 1.00 83.81 200 THR A O 1
ATOM 1608 N N . ILE A 1 201 ? -16.410 -17.315 38.604 1.00 81.81 201 ILE A N 1
ATOM 1609 C CA . ILE A 1 201 ? -17.385 -18.184 37.926 1.00 81.81 201 ILE A CA 1
ATOM 1610 C C . ILE A 1 201 ? -17.502 -19.525 38.647 1.00 81.81 201 ILE A C 1
ATOM 1612 O O . ILE A 1 201 ? -18.610 -19.969 38.927 1.00 81.81 201 ILE A O 1
ATOM 1616 N N . THR A 1 202 ? -16.385 -20.141 39.042 1.00 73.62 202 THR A N 1
ATOM 1617 C CA . THR A 1 202 ? -16.392 -21.446 39.729 1.00 73.62 202 THR A CA 1
ATOM 1618 C C . THR A 1 202 ? -17.136 -21.392 41.071 1.00 73.62 202 THR A C 1
ATOM 1620 O O . THR A 1 202 ? -17.687 -22.397 41.516 1.00 73.62 202 THR A O 1
ATOM 1623 N N . ARG A 1 203 ? -17.204 -20.216 41.715 1.00 68.06 203 ARG A N 1
ATOM 1624 C CA . ARG A 1 203 ? -18.004 -20.002 42.935 1.00 68.06 203 ARG A CA 1
ATOM 1625 C C . ARG A 1 203 ? -19.508 -19.910 42.666 1.00 68.06 203 ARG A C 1
ATOM 1627 O O . ARG A 1 203 ? -20.280 -20.189 43.577 1.00 68.06 203 ARG A O 1
ATOM 1634 N N . VAL A 1 204 ? -19.913 -19.497 41.465 1.00 63.03 204 VAL A N 1
ATOM 1635 C CA . VAL A 1 204 ? -21.312 -19.206 41.104 1.00 63.03 204 VAL A CA 1
ATOM 1636 C C . VAL A 1 204 ? -21.942 -20.340 40.283 1.00 63.03 204 VAL A C 1
ATOM 1638 O O . VAL A 1 204 ? -23.102 -20.672 40.504 1.00 63.03 204 VAL A O 1
ATOM 1641 N N . ALA A 1 205 ? -21.183 -20.977 39.388 1.00 59.66 205 ALA A N 1
ATOM 1642 C CA . ALA A 1 205 ? -21.644 -22.045 38.500 1.00 59.66 205 ALA A CA 1
ATOM 1643 C C . ALA A 1 205 ? -20.509 -23.059 38.203 1.00 59.66 205 ALA A C 1
ATOM 1645 O O . ALA A 1 205 ? -19.831 -22.962 37.182 1.00 59.66 205 ALA A O 1
ATOM 1646 N N . PRO A 1 206 ? -20.282 -24.066 39.070 1.00 59.38 206 PRO A N 1
ATOM 1647 C CA . PRO A 1 206 ? -19.147 -24.997 38.967 1.00 59.38 206 PRO A CA 1
ATOM 1648 C C . PRO A 1 206 ? -19.206 -25.992 37.785 1.00 59.38 206 PRO A C 1
ATOM 1650 O O . PRO A 1 206 ? -18.319 -26.834 37.662 1.00 59.38 206 PRO A O 1
ATOM 1653 N N . SER A 1 207 ? -20.235 -25.938 36.929 1.00 56.69 207 SER A N 1
ATOM 1654 C CA . SER A 1 207 ? -20.480 -26.918 35.856 1.00 56.69 207 SER A CA 1
ATOM 1655 C C . SER A 1 207 ? -20.104 -26.465 34.439 1.00 56.69 207 SER A C 1
ATOM 1657 O O . SER A 1 207 ? -20.220 -27.270 33.517 1.00 56.69 207 SER A O 1
ATOM 1659 N N . GLU A 1 208 ? -19.662 -25.223 34.226 1.00 60.97 208 GLU A N 1
ATOM 1660 C CA . GLU A 1 208 ? -19.313 -24.736 32.884 1.00 60.97 208 GLU A CA 1
ATOM 1661 C C . GLU A 1 208 ? -17.821 -24.934 32.575 1.00 60.97 208 GLU A C 1
ATOM 1663 O O . GLU A 1 208 ? -16.947 -24.344 33.209 1.00 60.97 208 GLU A O 1
ATOM 1668 N N . GLN A 1 209 ? -17.513 -25.762 31.569 1.00 64.44 209 GLN A N 1
ATOM 1669 C CA . GLN A 1 209 ? -16.178 -25.795 30.966 1.00 64.44 209 GLN A CA 1
ATOM 1670 C C . GLN A 1 209 ? -16.029 -24.588 30.043 1.00 64.44 209 GLN A C 1
ATOM 1672 O O . GLN A 1 209 ? -16.582 -24.559 28.944 1.00 64.44 209 GLN A O 1
ATOM 1677 N N . LEU A 1 210 ? -15.283 -23.586 30.498 1.00 70.25 210 LEU A N 1
ATOM 1678 C CA . LEU A 1 210 ? -15.050 -22.370 29.731 1.00 70.25 210 LEU A CA 1
ATOM 1679 C C . LEU A 1 210 ? -13.797 -22.472 28.858 1.00 70.25 210 LEU A C 1
ATOM 1681 O O . LEU A 1 210 ? -12.808 -23.082 29.273 1.00 70.25 210 LEU A O 1
ATOM 1685 N N . PRO A 1 211 ? -13.804 -21.848 27.664 1.00 75.06 211 PRO A N 1
ATOM 1686 C CA . PRO A 1 211 ? -12.634 -21.815 26.796 1.00 75.06 211 PRO A CA 1
ATOM 1687 C C . PRO A 1 211 ? -11.487 -21.093 27.506 1.00 75.06 211 PRO A C 1
ATOM 1689 O O . PRO A 1 211 ? -11.666 -19.972 27.974 1.00 75.06 211 PRO A O 1
ATOM 1692 N N . SER A 1 212 ? -10.318 -21.728 27.604 1.00 85.94 212 SER A N 1
ATOM 1693 C CA . SER A 1 212 ? -9.140 -21.123 28.232 1.00 85.94 212 SER A CA 1
ATOM 1694 C C . SER A 1 212 ? -8.343 -20.283 27.237 1.00 85.94 212 SER A C 1
ATOM 1696 O O . SER A 1 212 ? -8.201 -20.671 26.074 1.00 85.94 212 SER A O 1
ATOM 1698 N N . ILE A 1 213 ? -7.762 -19.165 27.693 1.00 86.88 213 ILE A N 1
ATOM 1699 C CA . ILE A 1 213 ? -6.806 -18.384 26.891 1.00 86.88 213 ILE A CA 1
ATOM 1700 C C . ILE A 1 213 ? -5.688 -19.286 26.375 1.00 86.88 213 ILE A C 1
ATOM 1702 O O . ILE A 1 213 ? -5.340 -19.194 25.201 1.00 86.88 213 ILE A O 1
ATOM 1706 N N . THR A 1 214 ? -5.133 -20.152 27.228 1.00 86.81 214 THR A N 1
ATOM 1707 C CA . THR A 1 214 ? -4.022 -21.035 26.857 1.00 86.81 214 THR A CA 1
ATOM 1708 C C . THR A 1 214 ? -4.400 -21.909 25.665 1.00 86.81 214 THR A C 1
ATOM 1710 O O . THR A 1 214 ? -3.691 -21.905 24.665 1.00 86.81 214 THR A O 1
ATOM 1713 N N . THR A 1 215 ? -5.564 -22.559 25.712 1.00 86.94 215 THR A N 1
ATOM 1714 C CA . THR A 1 215 ? -6.045 -23.434 24.633 1.00 86.94 215 THR A CA 1
ATOM 1715 C C . THR A 1 215 ? -6.318 -22.673 23.333 1.00 86.94 215 THR A C 1
ATOM 1717 O O . THR A 1 215 ? -5.966 -23.139 22.249 1.00 86.94 215 THR A O 1
ATOM 1720 N N . GLU A 1 216 ? -6.931 -21.492 23.413 1.00 85.88 216 GLU A N 1
ATOM 1721 C CA . GLU A 1 216 ? -7.256 -20.680 22.231 1.00 85.88 216 GLU A CA 1
ATOM 1722 C C . GLU A 1 216 ? -5.999 -20.093 21.572 1.00 85.88 216 GLU A C 1
ATOM 1724 O O . GLU A 1 216 ? -5.878 -20.077 20.344 1.00 85.88 216 GLU A O 1
ATOM 1729 N N . VAL A 1 217 ? -5.026 -19.658 22.379 1.00 85.75 217 VAL A N 1
ATOM 1730 C CA . VAL A 1 217 ? -3.730 -19.168 21.893 1.00 85.75 217 VAL A CA 1
ATOM 1731 C C . VAL A 1 217 ? -2.909 -20.306 21.285 1.00 85.75 217 VAL A C 1
ATOM 1733 O O . VAL A 1 217 ? -2.375 -20.126 20.194 1.00 85.75 217 VAL A O 1
ATOM 1736 N N . GLU A 1 218 ? -2.858 -21.483 21.912 1.00 87.00 218 GLU A N 1
ATOM 1737 C CA . GLU A 1 218 ? -2.209 -22.675 21.341 1.00 87.00 218 GLU A CA 1
ATOM 1738 C C . GLU A 1 218 ? -2.850 -23.073 20.005 1.00 87.00 218 GLU A C 1
ATOM 1740 O O . GLU A 1 218 ? -2.154 -23.295 19.016 1.00 87.00 218 GLU A O 1
ATOM 1745 N N . THR A 1 219 ? -4.184 -23.050 19.926 1.00 86.38 219 THR A N 1
ATOM 1746 C CA . THR A 1 219 ? -4.920 -23.329 18.684 1.00 86.38 219 THR A CA 1
ATOM 1747 C C . THR A 1 219 ? -4.584 -22.321 17.583 1.00 86.38 219 THR A C 1
ATOM 1749 O O . THR A 1 219 ? -4.471 -22.689 16.409 1.00 86.38 219 THR A O 1
ATOM 1752 N N . LEU A 1 220 ? -4.438 -21.037 17.926 1.00 85.00 220 LEU A N 1
ATOM 1753 C CA . LEU A 1 220 ? -3.967 -20.022 16.987 1.00 85.00 220 LEU A CA 1
ATOM 1754 C C . LEU A 1 220 ? -2.538 -20.329 16.530 1.00 85.00 220 LEU A C 1
ATOM 1756 O O . LEU A 1 220 ? -2.276 -20.307 15.330 1.00 85.00 220 LEU A O 1
ATOM 1760 N N . GLU A 1 221 ? -1.623 -20.620 17.453 1.00 82.81 221 GLU A N 1
ATOM 1761 C CA . GLU A 1 221 ? -0.230 -20.927 17.126 1.00 82.81 221 GLU A CA 1
ATOM 1762 C C . GLU A 1 221 ? -0.118 -22.149 16.206 1.00 82.81 221 GLU A C 1
ATOM 1764 O O . GLU A 1 221 ? 0.616 -22.103 15.219 1.00 82.81 221 GLU A O 1
ATOM 1769 N N . ASP A 1 222 ? -0.908 -23.196 16.440 1.00 82.38 222 ASP A N 1
ATOM 1770 C CA . ASP A 1 222 ? -0.959 -24.371 15.569 1.00 82.38 222 ASP A CA 1
ATOM 1771 C C . ASP A 1 222 ? -1.500 -24.043 14.174 1.00 82.38 222 ASP A C 1
ATOM 1773 O O . ASP A 1 222 ? -0.982 -24.533 13.167 1.00 82.38 222 ASP A O 1
ATOM 1777 N N . LYS A 1 223 ? -2.496 -23.153 14.070 1.00 81.56 223 LYS A N 1
ATOM 1778 C CA . LYS A 1 223 ? -2.953 -22.640 12.768 1.00 81.56 223 LYS A CA 1
ATOM 1779 C C . LYS A 1 223 ? -1.860 -21.828 12.074 1.00 81.56 223 LYS A C 1
ATOM 1781 O O . LYS A 1 223 ? -1.682 -21.969 10.869 1.00 81.56 223 LYS A O 1
ATOM 1786 N N . LEU A 1 224 ? -1.102 -21.019 12.812 1.00 76.31 224 LEU A N 1
ATOM 1787 C CA . LEU A 1 224 ? 0.006 -20.226 12.271 1.00 76.31 224 LEU A CA 1
ATOM 1788 C C . LEU A 1 224 ? 1.217 -21.079 11.872 1.00 76.31 224 LEU A C 1
ATOM 1790 O O . LEU A 1 224 ? 2.006 -20.656 11.031 1.00 76.31 224 LEU A O 1
ATOM 1794 N N . ARG A 1 225 ? 1.344 -22.304 12.385 1.00 77.56 225 ARG A N 1
ATOM 1795 C CA . ARG A 1 225 ? 2.319 -23.291 11.891 1.00 77.56 225 ARG A CA 1
ATOM 1796 C C . ARG A 1 225 ? 1.893 -23.948 10.576 1.00 77.56 225 ARG A C 1
ATOM 1798 O O . ARG A 1 225 ? 2.678 -24.691 10.005 1.00 77.56 225 ARG A O 1
ATOM 1805 N N . SER A 1 226 ? 0.690 -23.682 10.065 1.00 79.75 226 SER A N 1
ATOM 1806 C CA . SER A 1 226 ? 0.224 -24.206 8.781 1.00 79.75 226 SER A CA 1
ATOM 1807 C C . SER A 1 226 ? 0.019 -23.069 7.774 1.00 79.75 226 SER A C 1
ATOM 1809 O O . SER A 1 226 ? -0.948 -22.315 7.906 1.00 79.75 226 SER A O 1
ATOM 1811 N N . PRO A 1 227 ? 0.862 -22.956 6.728 1.00 73.25 227 PRO A N 1
ATOM 1812 C CA . PRO A 1 227 ? 0.695 -21.947 5.679 1.00 73.25 227 PRO A CA 1
ATOM 1813 C C . PRO A 1 227 ? -0.686 -21.958 5.015 1.00 73.25 227 PRO A C 1
ATOM 1815 O O . PRO A 1 227 ? -1.201 -20.911 4.632 1.00 73.25 227 PRO A O 1
ATOM 1818 N N . LEU A 1 228 ? -1.327 -23.129 4.951 1.00 74.75 228 LEU A N 1
ATOM 1819 C CA . LEU A 1 228 ? -2.682 -23.314 4.420 1.00 74.75 228 LEU A CA 1
ATOM 1820 C C . LEU A 1 228 ? -3.764 -22.582 5.228 1.00 74.75 228 LEU A C 1
ATOM 1822 O O . LEU A 1 228 ? -4.861 -22.355 4.728 1.00 74.75 228 LEU A O 1
ATOM 1826 N N . ARG A 1 229 ? -3.479 -22.238 6.488 1.00 77.81 229 ARG A N 1
ATOM 1827 C CA . ARG A 1 229 ? -4.410 -21.558 7.399 1.00 77.81 229 ARG A CA 1
ATOM 1828 C C . ARG A 1 229 ? -4.022 -20.107 7.659 1.00 77.81 229 ARG A C 1
ATOM 1830 O O . ARG A 1 229 ? -4.611 -19.463 8.528 1.00 77.81 229 ARG A O 1
ATOM 1837 N N . TRP A 1 230 ? -3.028 -19.588 6.943 1.00 76.88 230 TRP A N 1
ATOM 1838 C CA . TRP A 1 230 ? -2.588 -18.217 7.135 1.00 76.88 230 TRP A CA 1
ATOM 1839 C C . TRP A 1 230 ? -3.643 -17.224 6.655 1.00 76.88 230 TRP A C 1
ATOM 1841 O O . TRP A 1 230 ? -4.187 -17.371 5.559 1.00 76.88 230 TRP A O 1
ATOM 1851 N N . PRO A 1 231 ? -3.914 -16.164 7.434 1.00 74.50 231 PRO A N 1
ATOM 1852 C CA . PRO A 1 231 ? -4.749 -15.083 6.946 1.00 74.50 231 PRO A CA 1
ATOM 1853 C C . PRO A 1 231 ? -4.063 -14.391 5.760 1.00 74.50 231 PRO A C 1
ATOM 1855 O O . PRO A 1 231 ? -2.834 -14.285 5.700 1.00 74.50 231 PRO A O 1
ATOM 1858 N N . LEU A 1 232 ? -4.862 -13.848 4.836 1.00 72.88 232 LEU A N 1
ATOM 1859 C CA . LEU A 1 232 ? -4.369 -13.149 3.639 1.00 72.88 232 LEU A CA 1
ATOM 1860 C C . LEU A 1 232 ? -3.376 -12.021 3.968 1.00 72.88 232 LEU A C 1
ATOM 1862 O O . LEU A 1 232 ? -2.441 -11.762 3.206 1.00 72.88 232 LEU A O 1
ATOM 1866 N N . SER A 1 233 ? -3.548 -11.364 5.116 1.00 69.75 233 SER A N 1
ATOM 1867 C CA . SER A 1 233 ? -2.635 -10.333 5.618 1.00 69.75 233 SER A CA 1
ATOM 1868 C C . SER A 1 233 ? -1.230 -10.879 5.903 1.00 69.75 233 SER A C 1
ATOM 1870 O O . SER A 1 233 ? -0.238 -10.249 5.528 1.00 69.75 233 SER A O 1
ATOM 1872 N N . LEU A 1 234 ? -1.131 -12.072 6.495 1.00 70.50 234 LEU A N 1
ATOM 1873 C CA . LEU A 1 234 ? 0.136 -12.755 6.746 1.00 70.50 234 LEU A CA 1
ATOM 1874 C C . LEU A 1 234 ? 0.765 -13.246 5.440 1.00 70.50 234 LEU A C 1
ATOM 1876 O O . LEU A 1 234 ? 1.942 -12.977 5.196 1.00 70.50 234 LEU A O 1
ATOM 1880 N N . MET A 1 235 ? -0.027 -13.863 4.556 1.00 71.62 235 MET A N 1
ATOM 1881 C CA . MET A 1 235 ? 0.440 -14.279 3.225 1.00 71.62 235 MET A CA 1
ATOM 1882 C C . MET A 1 235 ? 1.010 -13.100 2.427 1.00 71.62 235 MET A C 1
ATOM 1884 O O . MET A 1 235 ? 2.046 -13.228 1.780 1.00 71.62 235 MET A O 1
ATOM 1888 N N . THR A 1 236 ? 0.378 -11.927 2.513 1.00 71.00 236 THR A N 1
ATOM 1889 C CA . THR A 1 236 ? 0.851 -10.702 1.851 1.00 71.00 236 THR A CA 1
ATOM 1890 C C . THR A 1 236 ? 2.198 -10.239 2.408 1.00 71.00 236 THR A C 1
ATOM 1892 O O . THR A 1 236 ? 3.073 -9.828 1.645 1.00 71.00 236 THR A O 1
ATOM 1895 N N . SER A 1 237 ? 2.388 -10.311 3.726 1.00 68.12 237 SER A N 1
ATOM 1896 C CA . SER A 1 237 ? 3.652 -9.943 4.376 1.00 68.12 237 SER A CA 1
ATOM 1897 C C . SER A 1 237 ? 4.785 -10.901 4.008 1.00 68.12 237 SER A C 1
ATOM 1899 O O . SER A 1 237 ? 5.875 -10.452 3.653 1.00 68.12 237 SER A O 1
ATOM 1901 N N . VAL A 1 238 ? 4.518 -12.211 4.011 1.00 70.94 238 VAL A N 1
ATOM 1902 C CA . VAL A 1 238 ? 5.494 -13.230 3.598 1.00 70.94 238 VAL A CA 1
ATOM 1903 C C . VAL A 1 238 ? 5.826 -13.099 2.113 1.00 70.94 238 VAL A C 1
ATOM 1905 O O . VAL A 1 238 ? 6.998 -13.131 1.749 1.00 70.94 238 VAL A O 1
ATOM 1908 N N . LYS A 1 239 ? 4.829 -12.853 1.256 1.00 71.69 239 LYS A N 1
ATOM 1909 C CA . LYS A 1 239 ? 5.045 -12.584 -0.169 1.00 71.69 239 LYS A CA 1
ATOM 1910 C C . LYS A 1 239 ? 5.977 -11.394 -0.383 1.00 71.69 239 LYS A C 1
ATOM 1912 O O . LYS A 1 239 ? 6.945 -11.523 -1.118 1.00 71.69 239 LYS A O 1
ATOM 1917 N N . LYS A 1 240 ? 5.741 -10.265 0.295 1.00 69.06 240 LYS A N 1
ATOM 1918 C CA . LYS A 1 240 ? 6.627 -9.089 0.210 1.00 69.06 240 LYS A CA 1
ATOM 1919 C C . LYS A 1 240 ? 8.065 -9.423 0.606 1.00 69.06 240 LYS A C 1
ATOM 1921 O O . LYS A 1 240 ? 8.994 -8.965 -0.051 1.00 69.06 240 LYS A O 1
ATOM 1926 N N . PHE A 1 241 ? 8.244 -10.227 1.653 1.00 69.19 241 PHE A N 1
ATOM 1927 C CA . PHE A 1 241 ? 9.564 -10.689 2.073 1.00 69.19 241 PHE A CA 1
ATOM 1928 C C . PHE A 1 241 ? 10.233 -11.565 1.003 1.00 69.19 241 PHE A C 1
ATOM 1930 O O . PHE A 1 241 ? 11.366 -11.288 0.614 1.00 69.19 241 PHE A O 1
ATOM 1937 N N . ILE A 1 242 ? 9.528 -12.575 0.484 1.00 70.25 242 ILE A N 1
ATOM 1938 C CA . ILE A 1 242 ? 10.037 -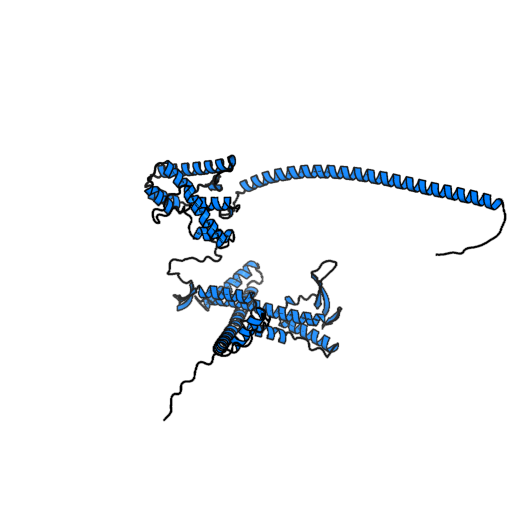13.455 -0.578 1.00 70.25 242 ILE A CA 1
ATOM 1939 C C . ILE A 1 242 ? 10.376 -12.638 -1.829 1.00 70.25 242 ILE A C 1
ATOM 1941 O O . ILE A 1 242 ? 11.467 -12.786 -2.375 1.00 70.25 242 ILE A O 1
ATOM 1945 N N . ASP A 1 243 ? 9.495 -11.733 -2.254 1.00 66.75 243 ASP A N 1
ATOM 1946 C CA . ASP A 1 243 ? 9.708 -10.851 -3.404 1.00 66.75 243 ASP A CA 1
ATOM 1947 C C . ASP A 1 243 ? 10.954 -9.975 -3.211 1.00 66.75 243 ASP A C 1
ATOM 1949 O O . ASP A 1 243 ? 11.709 -9.738 -4.153 1.00 66.75 243 ASP A O 1
ATOM 1953 N N . GLU A 1 244 ? 11.220 -9.505 -1.993 1.00 67.25 244 GLU A N 1
ATOM 1954 C CA . GLU A 1 244 ? 12.405 -8.700 -1.721 1.00 67.25 244 GLU A CA 1
ATOM 1955 C C . GLU A 1 244 ? 13.697 -9.526 -1.675 1.00 67.25 244 GLU A C 1
ATOM 1957 O O . GLU A 1 244 ? 14.727 -9.069 -2.178 1.00 67.25 244 GLU A O 1
ATOM 1962 N N . VAL A 1 245 ? 13.661 -10.728 -1.095 1.00 64.31 245 VAL A N 1
ATOM 1963 C CA . VAL A 1 245 ? 14.825 -11.624 -1.026 1.00 64.31 245 VAL A CA 1
ATOM 1964 C C . VAL A 1 245 ? 15.167 -12.174 -2.410 1.00 64.31 245 VAL A C 1
ATOM 1966 O O . VAL A 1 245 ? 16.329 -12.146 -2.798 1.00 64.31 245 VAL A O 1
ATOM 1969 N N . THR A 1 246 ? 14.173 -12.597 -3.194 1.00 64.88 246 THR A N 1
ATOM 1970 C CA . THR A 1 246 ? 14.368 -13.154 -4.549 1.00 64.88 246 THR A CA 1
ATOM 1971 C C . THR A 1 246 ? 14.875 -12.118 -5.556 1.00 64.88 246 THR A C 1
ATOM 1973 O O . THR A 1 246 ? 15.580 -12.467 -6.505 1.00 64.88 246 THR A O 1
ATOM 1976 N N . ARG A 1 247 ? 14.605 -10.823 -5.328 1.00 64.75 247 ARG A N 1
ATOM 1977 C CA . ARG A 1 247 ? 15.186 -9.701 -6.094 1.00 64.75 247 ARG A CA 1
ATOM 1978 C C . ARG A 1 247 ? 16.662 -9.440 -5.777 1.00 64.75 247 ARG A C 1
ATOM 1980 O O . ARG A 1 247 ? 17.284 -8.602 -6.442 1.00 64.75 247 ARG A O 1
ATOM 1987 N N . LYS A 1 248 ? 17.239 -10.144 -4.802 1.00 66.12 248 LYS A N 1
ATOM 1988 C CA . LYS A 1 248 ? 18.643 -10.031 -4.416 1.00 66.12 248 LYS A CA 1
ATOM 1989 C C . LYS A 1 248 ? 19.375 -11.353 -4.682 1.00 66.12 248 LYS A C 1
ATOM 1991 O O . LYS A 1 248 ? 18.827 -12.436 -4.515 1.00 66.12 248 LYS A O 1
ATOM 1996 N N . ARG A 1 249 ? 20.626 -11.260 -5.122 1.00 61.97 249 ARG A N 1
ATOM 1997 C CA . ARG A 1 249 ? 21.570 -12.365 -5.274 1.00 61.97 249 ARG A CA 1
ATOM 1998 C C . ARG A 1 249 ? 22.552 -12.375 -4.098 1.00 61.97 249 ARG A C 1
ATOM 2000 O O . ARG A 1 249 ? 22.983 -11.303 -3.668 1.00 61.97 249 ARG A O 1
ATOM 2007 N N . PRO A 1 250 ? 22.954 -13.551 -3.603 1.00 64.69 250 PRO A N 1
ATOM 2008 C CA . PRO A 1 250 ? 24.061 -13.648 -2.662 1.00 64.69 250 PRO A CA 1
ATOM 2009 C C . PRO A 1 250 ? 25.372 -13.215 -3.335 1.00 64.69 250 PRO A C 1
ATOM 2011 O O . PRO A 1 250 ? 25.678 -13.644 -4.448 1.00 64.69 250 PRO A O 1
ATOM 2014 N N . VAL A 1 251 ? 26.139 -12.354 -2.670 1.00 66.50 251 VAL A N 1
ATOM 2015 C CA . VAL A 1 251 ? 27.475 -11.898 -3.076 1.00 66.50 251 VAL A CA 1
ATOM 2016 C C . VAL A 1 251 ? 28.373 -11.927 -1.846 1.00 66.50 251 VAL A C 1
ATOM 2018 O O . VAL A 1 251 ? 27.948 -11.566 -0.757 1.00 66.50 251 VAL A O 1
ATOM 2021 N N . VAL A 1 252 ? 29.620 -12.361 -1.998 1.00 71.06 252 VAL A N 1
ATOM 2022 C CA . VAL A 1 252 ? 30.623 -12.212 -0.938 1.00 71.06 252 VAL A CA 1
ATOM 2023 C C . VAL A 1 252 ? 31.266 -10.841 -1.109 1.00 71.06 252 VAL A C 1
ATOM 2025 O O . VAL A 1 252 ? 31.844 -10.548 -2.158 1.00 71.06 252 VAL A O 1
ATOM 2028 N N . ASN A 1 253 ? 31.100 -9.967 -0.119 1.00 68.56 253 ASN A N 1
ATOM 2029 C CA . ASN A 1 253 ? 31.618 -8.606 -0.190 1.00 68.56 253 ASN A CA 1
ATOM 2030 C C . ASN A 1 253 ? 33.132 -8.556 0.105 1.00 68.56 253 ASN A C 1
ATOM 2032 O O . ASN A 1 253 ? 33.769 -9.558 0.425 1.00 68.56 253 ASN A O 1
ATOM 2036 N N . LYS A 1 254 ? 33.727 -7.358 0.019 1.00 70.12 254 LYS A N 1
ATOM 2037 C CA . LYS A 1 254 ? 35.165 -7.134 0.280 1.00 70.12 254 LYS A CA 1
ATOM 2038 C C . LYS A 1 254 ? 35.608 -7.459 1.718 1.00 70.12 254 LYS A C 1
ATOM 2040 O O . LYS A 1 254 ? 36.802 -7.445 1.983 1.00 70.12 254 LYS A O 1
ATOM 2045 N N . LEU A 1 255 ? 34.665 -7.696 2.628 1.00 70.94 255 LEU A N 1
ATOM 2046 C CA . LEU A 1 255 ? 34.895 -8.066 4.025 1.00 70.94 255 LEU A CA 1
ATOM 2047 C C . LEU A 1 255 ? 34.657 -9.568 4.261 1.00 70.94 255 LEU A C 1
ATOM 2049 O O . LEU A 1 255 ? 34.458 -9.971 5.400 1.00 70.94 255 LEU A O 1
ATOM 2053 N N . GLU A 1 256 ? 34.607 -10.375 3.194 1.00 67.31 256 GLU A N 1
ATOM 2054 C CA . GLU A 1 256 ? 34.318 -11.820 3.225 1.00 67.31 256 GLU A CA 1
ATOM 2055 C C . GLU A 1 256 ? 32.947 -12.186 3.826 1.00 67.31 256 GLU A C 1
ATOM 2057 O O . GLU A 1 256 ? 32.648 -13.356 4.061 1.00 67.31 256 GLU A O 1
ATOM 2062 N N . ALA A 1 257 ? 32.065 -11.204 4.023 1.00 62.88 257 ALA A N 1
ATOM 2063 C CA . ALA A 1 257 ? 30.716 -11.438 4.509 1.00 62.88 257 ALA A CA 1
ATOM 2064 C C . ALA A 1 257 ? 29.766 -11.738 3.343 1.00 62.88 257 ALA A C 1
ATOM 2066 O O . ALA A 1 257 ? 29.813 -11.091 2.290 1.00 62.88 257 ALA A O 1
ATOM 2067 N N . LEU A 1 258 ? 28.861 -12.697 3.557 1.00 54.28 258 LEU A N 1
ATOM 2068 C CA . LEU A 1 258 ? 27.755 -12.968 2.646 1.00 54.28 258 LEU A CA 1
ATOM 2069 C C . LEU A 1 258 ? 26.761 -11.796 2.704 1.00 54.28 258 LEU A C 1
ATOM 2071 O O . LEU A 1 258 ? 26.005 -11.647 3.668 1.00 54.28 258 LEU A O 1
ATOM 2075 N N . SER A 1 259 ? 26.766 -10.960 1.671 1.00 62.22 259 SER A N 1
ATOM 2076 C CA . SER A 1 259 ? 25.775 -9.916 1.431 1.00 62.22 259 SER A CA 1
ATOM 2077 C C . SER A 1 259 ? 24.759 -10.365 0.377 1.00 62.22 259 SER A C 1
ATOM 2079 O O . SER A 1 259 ? 24.937 -11.344 -0.341 1.00 62.22 259 SER A O 1
ATOM 2081 N N . LEU A 1 260 ? 23.638 -9.656 0.312 1.00 60.03 260 LEU A N 1
ATOM 2082 C CA . LEU A 1 260 ? 22.613 -9.806 -0.717 1.00 60.03 260 LEU A CA 1
ATOM 2083 C C . LEU A 1 260 ? 22.619 -8.511 -1.520 1.00 60.03 260 LEU A C 1
ATOM 2085 O O . LEU A 1 260 ? 22.111 -7.495 -1.043 1.00 60.03 260 LEU A O 1
ATOM 2089 N N . ASP A 1 261 ? 23.193 -8.552 -2.714 1.00 61.91 261 ASP A N 1
ATOM 2090 C CA . ASP A 1 261 ? 23.128 -7.436 -3.652 1.00 61.91 261 ASP A CA 1
ATOM 2091 C C . ASP A 1 261 ? 21.900 -7.620 -4.526 1.00 61.91 261 ASP A C 1
ATOM 2093 O O . ASP A 1 261 ? 21.533 -8.742 -4.853 1.00 61.91 261 ASP A O 1
ATOM 2097 N N . THR A 1 262 ? 21.252 -6.550 -4.970 1.00 63.22 262 THR A N 1
ATOM 2098 C CA . THR A 1 262 ? 20.234 -6.697 -6.014 1.00 63.22 262 THR A CA 1
ATOM 2099 C C . THR A 1 262 ? 20.849 -7.379 -7.233 1.00 63.22 262 THR A C 1
ATOM 2101 O O . THR A 1 262 ? 22.024 -7.161 -7.546 1.00 63.22 262 THR A O 1
ATOM 2104 N N . TRP A 1 263 ? 20.084 -8.239 -7.915 1.00 59.03 263 TRP A N 1
ATOM 2105 C CA . TRP A 1 263 ? 20.528 -8.762 -9.203 1.00 59.03 263 TRP A CA 1
ATOM 2106 C C . TRP A 1 263 ? 20.940 -7.567 -10.066 1.00 59.03 263 TRP A C 1
ATOM 2108 O O . TRP A 1 263 ? 20.102 -6.754 -10.465 1.00 59.03 263 TRP A O 1
ATOM 2118 N N . ASN A 1 264 ? 22.240 -7.426 -10.339 1.00 46.94 264 ASN A N 1
ATOM 2119 C CA . ASN A 1 264 ? 22.671 -6.598 -11.448 1.00 46.94 264 ASN A CA 1
ATOM 2120 C C . ASN A 1 264 ? 22.060 -7.276 -12.662 1.00 46.94 264 ASN A C 1
ATOM 2122 O O . ASN A 1 264 ? 22.510 -8.346 -13.060 1.00 46.94 264 ASN A O 1
ATOM 2126 N N . VAL A 1 265 ? 20.966 -6.708 -13.158 1.00 41.97 265 VAL A N 1
ATOM 2127 C CA . VAL A 1 265 ? 20.286 -7.154 -14.365 1.00 41.97 265 VAL A CA 1
ATOM 2128 C C . VAL A 1 265 ? 21.292 -6.988 -15.509 1.00 41.97 265 VAL A C 1
ATOM 2130 O O . VAL A 1 265 ? 21.404 -5.918 -16.101 1.00 41.97 265 VAL A O 1
ATOM 2133 N N . ILE A 1 266 ? 22.118 -8.013 -15.725 1.00 37.47 266 ILE A N 1
ATOM 2134 C CA . ILE A 1 266 ? 22.954 -8.184 -16.909 1.00 37.47 266 ILE A CA 1
ATOM 2135 C C . ILE A 1 266 ? 22.024 -8.838 -17.927 1.00 37.47 266 ILE A C 1
ATOM 2137 O O . ILE A 1 266 ? 21.839 -10.046 -17.974 1.00 37.47 266 ILE A O 1
ATOM 2141 N N . GLY A 1 267 ? 21.329 -7.953 -18.623 1.00 33.19 267 GLY A N 1
ATOM 2142 C CA . GLY A 1 267 ? 20.212 -8.161 -19.530 1.00 33.19 267 GLY A CA 1
ATOM 2143 C C . GLY A 1 267 ? 19.538 -6.791 -19.607 1.00 33.19 267 GLY A C 1
ATOM 2144 O O . GLY A 1 267 ? 19.344 -6.177 -18.554 1.00 33.19 267 GLY A O 1
ATOM 2145 N N . PRO A 1 268 ? 19.283 -6.209 -20.789 1.00 31.66 268 PRO A N 1
ATOM 2146 C CA . PRO A 1 268 ? 18.714 -4.869 -20.868 1.00 31.66 268 PRO A CA 1
ATOM 2147 C C . PRO A 1 268 ? 17.415 -4.860 -20.058 1.00 31.66 268 PRO A C 1
ATOM 2149 O O . PRO A 1 268 ? 16.489 -5.620 -20.326 1.00 31.66 268 PRO A O 1
ATOM 2152 N N . LYS A 1 269 ? 17.402 -4.071 -18.980 1.00 32.69 269 LYS A N 1
ATOM 2153 C CA . LYS A 1 269 ? 16.312 -4.017 -18.007 1.00 32.69 269 LYS A CA 1
ATOM 2154 C C . LYS A 1 269 ? 14.995 -3.685 -18.714 1.00 32.69 269 LYS A C 1
ATOM 2156 O O . LYS A 1 269 ? 14.695 -2.508 -18.893 1.00 32.69 269 LYS A O 1
ATOM 2161 N N . MET A 1 270 ? 14.146 -4.678 -18.973 1.00 30.17 270 MET A N 1
ATOM 2162 C CA . MET A 1 270 ? 12.706 -4.445 -18.885 1.00 30.17 270 MET A CA 1
ATOM 2163 C C . MET A 1 270 ? 12.388 -4.234 -17.403 1.00 30.17 270 MET A C 1
ATOM 2165 O O . MET A 1 270 ? 12.220 -5.168 -16.621 1.00 30.17 270 MET A O 1
ATOM 2169 N N . LYS A 1 271 ? 12.417 -2.966 -16.982 1.00 29.47 271 LYS A N 1
ATOM 2170 C CA . LYS A 1 271 ? 12.011 -2.546 -15.641 1.00 29.47 271 LYS A CA 1
ATOM 2171 C C . LYS A 1 271 ? 10.508 -2.780 -15.483 1.00 29.47 271 LYS A C 1
ATOM 2173 O O . LYS A 1 271 ? 9.713 -1.984 -15.967 1.00 29.47 271 LYS A O 1
ATOM 2178 N N . ARG A 1 272 ? 10.116 -3.797 -14.715 1.00 30.69 272 ARG A N 1
ATOM 2179 C CA . ARG A 1 272 ? 8.810 -3.805 -14.044 1.00 30.69 272 ARG A CA 1
ATOM 2180 C C . ARG A 1 272 ? 8.909 -2.856 -12.845 1.00 30.69 272 ARG A C 1
ATOM 2182 O O . ARG A 1 272 ? 9.663 -3.122 -11.910 1.00 30.69 272 ARG A O 1
ATOM 2189 N N . VAL A 1 273 ? 8.234 -1.709 -12.913 1.00 30.25 273 VAL A N 1
ATOM 2190 C CA . VAL A 1 273 ? 8.276 -0.681 -11.862 1.00 30.25 273 VAL A CA 1
ATOM 2191 C C . VAL A 1 273 ? 7.140 -0.908 -10.868 1.00 30.25 273 VAL A C 1
ATOM 2193 O O . VAL A 1 273 ? 5.990 -0.594 -11.150 1.00 30.25 273 VAL A O 1
ATOM 2196 N N . GLU A 1 274 ? 7.473 -1.405 -9.680 1.00 30.44 274 GLU A N 1
ATOM 2197 C CA . GLU A 1 274 ? 6.648 -1.224 -8.484 1.00 30.44 274 GLU A CA 1
ATOM 2198 C C . GLU A 1 274 ? 7.183 -0.027 -7.688 1.00 30.44 274 GLU A C 1
ATOM 2200 O O . GLU A 1 274 ? 8.328 -0.024 -7.238 1.00 30.44 274 GLU A O 1
ATOM 2205 N N . GLY A 1 275 ? 6.342 0.995 -7.517 1.00 33.06 275 GLY A N 1
ATOM 2206 C CA . GLY A 1 275 ? 6.310 1.868 -6.335 1.00 33.06 275 GLY A CA 1
ATOM 2207 C C . GLY A 1 275 ? 7.477 2.818 -6.034 1.00 33.06 275 GLY A C 1
ATOM 2208 O O . GLY A 1 275 ? 7.301 3.708 -5.207 1.00 33.06 275 GLY A O 1
ATOM 2209 N N . GLN A 1 276 ? 8.640 2.727 -6.679 1.00 29.08 276 GLN A N 1
ATOM 2210 C CA . GLN A 1 276 ? 9.590 3.844 -6.662 1.00 29.08 276 GLN A CA 1
ATOM 2211 C C . GLN A 1 276 ? 9.027 4.940 -7.553 1.00 29.08 276 GLN A C 1
ATOM 2213 O O . GLN A 1 276 ? 8.694 4.640 -8.698 1.00 29.08 276 GLN A O 1
ATOM 2218 N N . LYS A 1 277 ? 8.914 6.176 -7.025 1.00 38.12 277 LYS A N 1
ATOM 2219 C CA . LYS A 1 277 ? 8.583 7.401 -7.777 1.00 38.12 277 LYS A CA 1
ATOM 2220 C C . LYS A 1 277 ? 9.045 7.229 -9.216 1.00 38.12 277 LYS A C 1
ATOM 2222 O O . LYS A 1 277 ? 10.251 7.243 -9.473 1.00 38.12 277 LYS A O 1
ATOM 2227 N N . LEU A 1 278 ? 8.082 6.972 -10.099 1.00 33.59 278 LEU A N 1
ATOM 2228 C CA . LEU A 1 278 ? 8.308 6.796 -11.520 1.00 33.59 278 LEU A CA 1
ATOM 2229 C C . LEU A 1 278 ? 9.014 8.070 -11.985 1.00 33.59 278 LEU A C 1
ATOM 2231 O O . LEU A 1 278 ? 8.367 9.083 -12.220 1.00 33.59 278 LEU A O 1
ATOM 2235 N N . LYS A 1 279 ? 10.347 8.048 -12.086 1.00 34.94 279 LYS A N 1
ATOM 2236 C CA . LYS A 1 279 ? 11.123 9.045 -12.835 1.00 34.94 279 LYS A CA 1
ATOM 2237 C C . LYS A 1 279 ? 10.912 8.771 -14.328 1.00 34.94 279 LYS A C 1
ATOM 2239 O O . LYS A 1 279 ? 11.834 8.403 -15.043 1.00 34.94 279 LYS A O 1
ATOM 2244 N N . GLY A 1 280 ? 9.653 8.874 -14.727 1.00 31.06 280 GLY A N 1
ATOM 2245 C CA . GLY A 1 280 ? 9.095 8.702 -16.062 1.00 31.06 280 GLY A CA 1
ATOM 2246 C C . GLY A 1 280 ? 7.882 9.623 -16.195 1.00 31.06 280 GLY A C 1
ATOM 2247 O O . GLY A 1 280 ? 6.831 9.235 -16.685 1.00 31.06 280 GLY A O 1
ATOM 2248 N N . GLU A 1 281 ? 8.007 10.833 -15.643 1.00 37.00 281 GLU A N 1
ATOM 2249 C CA . GLU A 1 281 ? 7.004 11.895 -15.687 1.00 37.00 281 GLU A CA 1
ATOM 2250 C C . GLU A 1 281 ? 7.060 12.630 -17.035 1.00 37.00 281 GLU A C 1
ATOM 2252 O O . GLU A 1 281 ? 7.382 13.811 -17.064 1.00 37.00 281 GLU A O 1
ATOM 2257 N N . TYR A 1 282 ? 6.779 11.969 -18.160 1.00 38.03 282 TYR A N 1
ATOM 2258 C CA . TYR A 1 282 ? 6.773 12.653 -19.459 1.00 38.03 282 TYR A CA 1
ATOM 2259 C C . TYR A 1 282 ? 5.725 12.078 -20.396 1.00 38.03 282 TYR A C 1
ATOM 2261 O O . TYR A 1 282 ? 6.014 11.268 -21.265 1.00 38.03 282 TYR A O 1
ATOM 2269 N N . LEU A 1 283 ? 4.502 12.570 -20.260 1.00 38.59 283 LEU A N 1
ATOM 2270 C CA . LEU A 1 283 ? 3.600 12.659 -21.405 1.00 38.59 283 LEU A CA 1
ATOM 2271 C C . LEU A 1 283 ? 3.385 14.116 -21.825 1.00 38.59 283 LEU A C 1
ATOM 2273 O O . LEU A 1 283 ? 2.750 14.379 -22.835 1.00 38.59 283 LEU A O 1
ATOM 2277 N N . SER A 1 284 ? 3.976 15.083 -21.123 1.00 41.66 284 SER A N 1
ATOM 2278 C CA . SER A 1 284 ? 4.246 16.381 -21.724 1.00 41.66 284 SER A CA 1
ATOM 2279 C C . SER A 1 284 ? 5.632 16.301 -22.357 1.00 41.66 284 SER A C 1
ATOM 2281 O O . SER A 1 284 ? 6.623 16.290 -21.623 1.00 41.66 284 SER A O 1
ATOM 2283 N N . ILE A 1 285 ? 5.723 16.218 -23.687 1.00 50.66 285 ILE A N 1
ATOM 2284 C CA . ILE A 1 285 ? 7.015 16.351 -24.370 1.00 50.66 285 ILE A CA 1
ATOM 2285 C C . ILE A 1 285 ? 7.418 17.828 -24.334 1.00 50.66 285 ILE A C 1
ATOM 2287 O O . ILE A 1 285 ? 7.302 18.552 -25.313 1.00 50.66 285 ILE A O 1
ATOM 2291 N N . ARG A 1 286 ? 7.787 18.307 -23.147 1.00 50.84 286 ARG A N 1
ATOM 2292 C CA . ARG A 1 286 ? 8.185 19.690 -22.906 1.00 50.84 286 ARG A CA 1
ATOM 2293 C C . ARG A 1 286 ? 9.621 19.860 -23.369 1.00 50.84 286 ARG A C 1
ATOM 2295 O O . ARG A 1 286 ? 10.513 19.150 -22.904 1.00 50.84 286 ARG A O 1
ATOM 2302 N N . LEU A 1 287 ? 9.865 20.831 -24.238 1.00 52.16 287 LEU A N 1
ATOM 2303 C CA . LEU A 1 287 ? 11.218 21.271 -24.589 1.00 52.16 287 LEU A CA 1
ATOM 2304 C C . LEU A 1 287 ? 11.826 22.153 -23.493 1.00 52.16 287 LEU A C 1
ATOM 2306 O O . LEU A 1 287 ? 12.244 23.279 -23.741 1.00 52.16 287 LEU A O 1
ATOM 2310 N N . GLU A 1 288 ? 11.886 21.638 -22.269 1.00 51.72 288 GLU A N 1
ATOM 2311 C CA . GLU A 1 288 ? 12.630 22.278 -21.177 1.00 51.72 288 GLU A CA 1
ATOM 2312 C C . GLU A 1 288 ? 13.999 21.624 -20.959 1.00 51.72 288 GLU A C 1
ATOM 2314 O O . GLU A 1 288 ? 14.848 22.186 -20.274 1.00 51.72 288 GLU A O 1
ATOM 2319 N N . GLU A 1 289 ? 14.255 20.451 -21.548 1.00 56.91 289 GLU A N 1
ATOM 2320 C CA . GLU A 1 289 ? 15.510 19.740 -21.316 1.00 56.91 289 GLU A CA 1
ATOM 2321 C C . GLU A 1 289 ? 16.631 20.263 -22.229 1.00 56.91 289 GLU A C 1
ATOM 2323 O O . GLU A 1 289 ? 16.530 20.128 -23.454 1.00 56.91 289 GLU A O 1
ATOM 2328 N N . PRO A 1 290 ? 17.748 20.776 -21.669 1.00 60.69 290 PRO A N 1
ATOM 2329 C CA . PRO A 1 290 ? 18.919 21.196 -22.444 1.00 60.69 290 PRO A CA 1
ATOM 2330 C C . PRO A 1 290 ? 19.410 20.116 -23.418 1.00 60.69 290 PRO A C 1
ATOM 2332 O O . PRO A 1 290 ? 19.897 20.419 -24.502 1.00 60.69 290 PRO A O 1
ATOM 2335 N N . ASN A 1 291 ? 19.203 18.844 -23.070 1.00 66.50 291 ASN A N 1
ATOM 2336 C CA . ASN A 1 291 ? 19.577 17.691 -23.883 1.00 66.50 291 ASN A CA 1
ATOM 2337 C C . ASN A 1 291 ? 18.831 17.611 -25.226 1.00 66.50 291 ASN A C 1
ATOM 2339 O O . ASN A 1 291 ? 19.413 17.146 -26.203 1.00 66.50 291 ASN A O 1
ATOM 2343 N N . HIS A 1 292 ? 17.572 18.058 -25.310 1.00 71.50 292 HIS A N 1
ATOM 2344 C CA . HIS A 1 292 ? 16.818 18.047 -26.570 1.00 71.50 292 HIS A CA 1
ATOM 2345 C C . HIS A 1 292 ? 17.339 19.108 -27.540 1.00 71.50 292 HIS A C 1
ATOM 2347 O O . HIS A 1 292 ? 17.573 18.809 -28.709 1.00 71.50 292 HIS A O 1
ATOM 2353 N N . TRP A 1 293 ? 17.623 20.314 -27.044 1.00 74.75 293 TRP A N 1
ATOM 2354 C CA . TRP A 1 293 ? 18.218 21.379 -27.853 1.00 74.75 293 TRP A CA 1
ATOM 2355 C C . TRP A 1 293 ? 19.655 21.065 -28.277 1.00 74.75 293 TRP A C 1
ATOM 2357 O O . TRP A 1 293 ? 20.037 21.391 -29.397 1.00 74.75 293 TRP A O 1
ATOM 2367 N N . VAL A 1 294 ? 20.424 20.359 -27.441 1.00 75.50 294 VAL A N 1
ATOM 2368 C CA . VAL A 1 294 ? 21.751 19.838 -27.813 1.00 75.50 294 VAL A CA 1
ATOM 2369 C C . VAL A 1 294 ? 21.649 18.808 -28.940 1.00 75.50 294 VAL A C 1
ATOM 2371 O O . VAL A 1 294 ? 22.414 18.881 -29.896 1.00 75.50 294 VAL A O 1
ATOM 2374 N N . LYS A 1 295 ? 20.687 17.877 -28.881 1.00 75.19 295 LYS A N 1
ATOM 2375 C CA . LYS A 1 295 ? 20.454 16.903 -29.964 1.00 75.19 295 LYS A CA 1
ATOM 2376 C C . LYS A 1 295 ? 20.083 17.587 -31.282 1.00 75.19 295 LYS A C 1
ATOM 2378 O O . LYS A 1 295 ? 20.650 17.244 -32.313 1.00 75.19 295 LYS A O 1
ATOM 2383 N N . ILE A 1 296 ? 19.183 18.573 -31.238 1.00 76.56 296 ILE A N 1
ATOM 2384 C CA . ILE A 1 296 ? 18.778 19.357 -32.415 1.00 76.56 296 ILE A CA 1
ATOM 2385 C C . ILE A 1 296 ? 19.981 20.118 -32.990 1.00 76.56 296 ILE A C 1
ATOM 2387 O O . ILE A 1 296 ? 20.267 19.997 -34.176 1.00 76.56 296 ILE A O 1
ATOM 2391 N N . SER A 1 297 ? 20.735 20.822 -32.141 1.00 79.69 297 SER A N 1
ATOM 2392 C CA . SER A 1 297 ? 21.945 21.554 -32.537 1.00 79.69 297 SER A CA 1
ATOM 2393 C C . SER A 1 297 ? 22.979 20.647 -33.214 1.00 79.69 297 SER A C 1
ATOM 2395 O O . SER A 1 297 ? 23.463 20.953 -34.302 1.00 79.69 297 SER A O 1
ATOM 2397 N N . ASN A 1 298 ? 23.239 19.469 -32.635 1.00 79.88 298 ASN A N 1
ATOM 2398 C CA . ASN A 1 298 ? 24.175 18.491 -33.192 1.00 79.88 298 ASN A CA 1
ATOM 2399 C C . ASN A 1 298 ? 23.744 17.963 -34.570 1.00 79.88 298 ASN A C 1
ATOM 2401 O O . ASN A 1 298 ? 24.601 17.628 -35.383 1.00 79.88 298 ASN A O 1
ATOM 2405 N N . ARG A 1 299 ? 22.435 17.850 -34.831 1.00 78.12 299 ARG A N 1
ATOM 2406 C CA . ARG A 1 299 ? 21.904 17.377 -36.120 1.00 78.12 299 ARG A CA 1
ATOM 2407 C C . ARG A 1 299 ? 21.902 18.457 -37.188 1.00 78.12 299 ARG A C 1
ATOM 2409 O O . ARG A 1 299 ? 22.181 18.149 -38.340 1.00 78.12 299 ARG A O 1
ATOM 2416 N N . LEU A 1 300 ? 21.607 19.695 -36.807 1.00 75.06 300 LEU A N 1
ATOM 2417 C CA . LEU A 1 300 ? 21.536 20.818 -37.738 1.00 75.06 300 LEU A CA 1
ATOM 2418 C C . LEU A 1 300 ? 22.914 21.428 -38.039 1.00 75.06 300 LEU A C 1
ATOM 2420 O O . LEU A 1 300 ? 23.065 22.108 -39.044 1.00 75.06 300 LEU A O 1
ATOM 2424 N N . SER A 1 301 ? 23.937 21.151 -37.215 1.00 70.12 301 SER A N 1
ATOM 2425 C CA . SER A 1 301 ? 25.263 21.795 -37.305 1.00 70.12 301 SER A CA 1
ATOM 2426 C C . SER A 1 301 ? 25.183 23.332 -37.289 1.00 70.12 301 SER A C 1
ATOM 2428 O O . SER A 1 301 ? 26.028 24.019 -37.864 1.00 70.12 301 SER A O 1
ATOM 2430 N N . ASP A 1 302 ? 24.149 23.869 -36.640 1.00 66.12 302 ASP A N 1
ATOM 2431 C CA . ASP A 1 302 ? 23.784 25.282 -36.696 1.00 66.12 302 ASP A CA 1
ATOM 2432 C C . ASP A 1 302 ? 24.666 26.161 -35.805 1.00 66.12 302 ASP A C 1
ATOM 2434 O O . ASP A 1 302 ? 25.169 25.756 -34.753 1.00 66.12 302 ASP A O 1
ATOM 2438 N N . SER A 1 303 ? 24.784 27.436 -36.186 1.00 62.22 303 SER A N 1
ATOM 2439 C CA . SER A 1 303 ? 25.333 28.457 -35.292 1.00 62.22 303 SER A CA 1
ATOM 2440 C C . SER A 1 303 ? 24.399 28.700 -34.095 1.00 62.22 303 SER A C 1
ATOM 2442 O O . SER A 1 303 ? 23.174 28.665 -34.227 1.00 62.22 303 SER A O 1
ATOM 2444 N N . ASN A 1 304 ? 24.951 29.043 -32.922 1.00 63.66 304 ASN A N 1
ATOM 2445 C CA . ASN A 1 304 ? 24.160 29.358 -31.714 1.00 63.66 304 ASN A CA 1
ATOM 2446 C C . ASN A 1 304 ? 23.067 30.426 -31.954 1.00 63.66 304 ASN A C 1
ATOM 2448 O O . ASN A 1 304 ? 22.022 30.422 -31.301 1.00 63.66 304 ASN A O 1
ATOM 2452 N N . THR A 1 305 ? 23.292 31.332 -32.907 1.00 62.53 305 THR A N 1
ATOM 2453 C CA . THR A 1 305 ? 22.344 32.361 -33.353 1.00 62.53 305 THR A CA 1
ATOM 2454 C C . THR A 1 305 ? 21.138 31.795 -34.105 1.00 62.53 305 THR A C 1
ATOM 2456 O O . THR A 1 305 ? 20.020 32.236 -33.849 1.00 62.53 305 THR A O 1
ATOM 2459 N N . GLN A 1 306 ? 21.326 30.803 -34.980 1.00 69.88 306 GLN A N 1
ATOM 2460 C CA . GLN A 1 306 ? 20.227 30.147 -35.707 1.00 69.88 306 GLN A CA 1
ATOM 2461 C C . GLN A 1 306 ? 19.395 29.265 -34.775 1.00 69.88 306 GLN A C 1
ATOM 2463 O O . GLN A 1 306 ? 18.168 29.337 -34.791 1.00 69.88 306 GLN A O 1
ATOM 2468 N N . LEU A 1 307 ? 20.050 28.537 -33.865 1.00 78.31 307 LEU A N 1
ATOM 2469 C CA . LEU A 1 307 ? 19.359 27.738 -32.852 1.00 78.31 307 LEU A CA 1
ATOM 2470 C C . LEU A 1 307 ? 18.456 28.605 -31.956 1.00 78.31 307 LEU A C 1
ATOM 2472 O O . LEU A 1 307 ? 17.338 28.209 -31.636 1.00 78.31 307 LEU A O 1
ATOM 2476 N N . SER A 1 308 ? 18.907 29.812 -31.601 1.00 77.50 308 SER A N 1
ATOM 2477 C CA . SER A 1 308 ? 18.117 30.767 -30.808 1.00 77.50 308 SER A CA 1
ATOM 2478 C C . SER A 1 308 ? 16.888 31.287 -31.569 1.00 77.50 308 SER A C 1
ATOM 2480 O O . SER A 1 308 ? 15.825 31.478 -30.980 1.00 77.50 308 SER A O 1
ATOM 2482 N N . GLN A 1 309 ? 17.001 31.492 -32.885 1.00 80.25 309 GLN A N 1
ATOM 2483 C CA . GLN A 1 309 ? 15.869 31.895 -33.731 1.00 80.25 309 GLN A CA 1
ATOM 2484 C C . GLN A 1 309 ? 14.832 30.775 -33.853 1.00 80.25 309 GLN A C 1
ATOM 2486 O O . GLN A 1 309 ? 13.638 31.032 -33.703 1.00 80.25 309 GLN A O 1
ATOM 2491 N N . VAL A 1 310 ? 15.285 29.531 -34.046 1.00 82.56 310 VAL A N 1
ATOM 2492 C CA . VAL A 1 310 ? 14.419 28.343 -34.045 1.00 82.56 310 VAL A CA 1
ATOM 2493 C C . VAL A 1 310 ? 13.702 28.209 -32.703 1.00 82.56 310 VAL A C 1
ATOM 2495 O O . VAL A 1 310 ? 12.486 28.041 -32.675 1.00 82.56 310 VAL A O 1
ATOM 2498 N N . GLN A 1 311 ? 14.423 28.349 -31.586 1.00 83.56 311 GLN A N 1
ATOM 2499 C CA . GLN A 1 311 ? 13.837 28.314 -30.244 1.00 83.56 311 GLN A CA 1
ATOM 2500 C C . GLN A 1 311 ? 12.714 29.340 -30.089 1.00 83.56 311 GLN A C 1
ATOM 2502 O O . GLN A 1 311 ? 11.602 28.966 -29.722 1.00 83.56 311 GLN A O 1
ATOM 2507 N N . ASN A 1 312 ? 12.965 30.610 -30.414 1.00 84.00 312 ASN A N 1
ATOM 2508 C CA . ASN A 1 312 ? 11.950 31.660 -30.305 1.00 84.00 312 ASN A CA 1
ATOM 2509 C C . ASN A 1 312 ? 10.718 31.359 -31.165 1.00 84.00 312 ASN A C 1
ATOM 2511 O O . ASN A 1 312 ? 9.592 31.483 -30.688 1.00 84.00 312 ASN A O 1
ATOM 2515 N N . ARG A 1 313 ? 10.921 30.885 -32.398 1.00 85.69 313 ARG A N 1
ATOM 2516 C CA . ARG A 1 313 ? 9.816 30.562 -33.305 1.00 85.69 313 ARG A CA 1
ATOM 2517 C C . ARG A 1 313 ? 8.955 29.403 -32.800 1.00 85.69 313 ARG A C 1
ATOM 2519 O O . ARG A 1 313 ? 7.740 29.408 -32.973 1.00 85.69 313 ARG A O 1
ATOM 2526 N N . VAL A 1 314 ? 9.572 28.434 -32.131 1.00 85.38 314 VAL A N 1
ATOM 2527 C CA . VAL A 1 314 ? 8.881 27.312 -31.481 1.00 85.38 314 VAL A CA 1
ATOM 2528 C C . VAL A 1 314 ? 8.026 27.786 -30.304 1.00 85.38 314 VAL A C 1
ATOM 2530 O O . VAL A 1 314 ? 6.897 27.323 -30.138 1.00 85.38 314 VAL A O 1
ATOM 2533 N N . TRP A 1 315 ? 8.524 28.739 -29.513 1.00 83.62 315 TRP A N 1
ATOM 2534 C CA . TRP A 1 315 ? 7.752 29.357 -28.429 1.00 83.62 315 TRP A CA 1
ATOM 2535 C C . TRP A 1 315 ? 6.575 30.192 -28.947 1.00 83.62 315 TRP A C 1
ATOM 2537 O O . TRP A 1 315 ? 5.479 30.105 -28.394 1.00 83.62 315 TRP A O 1
ATOM 2547 N N . GLU A 1 316 ? 6.764 30.947 -30.031 1.00 86.94 316 GLU A N 1
ATOM 2548 C CA . GLU A 1 316 ? 5.681 31.682 -30.699 1.00 86.94 316 GLU A CA 1
ATOM 2549 C C . GLU A 1 316 ? 4.582 30.739 -31.202 1.00 86.94 316 GLU A C 1
ATOM 2551 O O . GLU A 1 316 ? 3.400 30.980 -30.960 1.00 86.94 316 GLU A O 1
ATOM 2556 N N . LEU A 1 317 ? 4.962 29.625 -31.838 1.00 84.06 317 LEU A N 1
ATOM 2557 C CA . LEU A 1 317 ? 4.009 28.632 -32.333 1.00 84.06 317 LEU A CA 1
ATOM 2558 C C . LEU A 1 317 ? 3.203 27.987 -31.193 1.00 84.06 317 LEU A C 1
ATOM 2560 O O . LEU A 1 317 ? 1.997 27.762 -31.320 1.00 84.06 317 LEU A O 1
ATOM 2564 N N . ALA A 1 318 ? 3.845 27.711 -30.057 1.00 81.62 318 ALA A N 1
ATOM 2565 C CA . ALA A 1 318 ? 3.167 27.179 -28.877 1.00 81.62 318 ALA A CA 1
ATOM 2566 C C . ALA A 1 318 ? 2.135 28.163 -28.304 1.00 81.62 318 ALA A C 1
ATOM 2568 O O . ALA A 1 318 ? 1.027 27.757 -27.934 1.00 81.62 318 ALA A O 1
ATOM 2569 N N . GLN A 1 319 ? 2.481 29.451 -28.267 1.00 83.38 319 GLN A N 1
ATOM 2570 C CA . GLN A 1 319 ? 1.577 30.523 -27.859 1.00 83.38 319 GLN A CA 1
ATOM 2571 C C . GLN A 1 319 ? 0.380 30.630 -28.814 1.00 83.38 319 GLN A C 1
ATOM 2573 O O . GLN A 1 319 ? -0.765 30.607 -28.360 1.00 83.38 319 GLN A O 1
ATOM 2578 N N . GLU A 1 320 ? 0.628 30.647 -30.126 1.00 84.75 320 GLU A N 1
ATOM 2579 C CA . GLU A 1 320 ? -0.414 30.727 -31.156 1.00 84.75 320 GLU A CA 1
ATOM 2580 C C . GLU A 1 320 ? -1.413 29.565 -31.042 1.00 84.75 320 GLU A C 1
ATOM 2582 O O . GLU A 1 320 ? -2.628 29.764 -31.083 1.00 84.75 320 GLU A O 1
ATOM 2587 N N . LYS A 1 321 ? -0.925 28.336 -30.839 1.00 80.44 321 LYS A N 1
ATOM 2588 C CA . LYS A 1 321 ? -1.789 27.155 -30.677 1.00 80.44 321 LYS A CA 1
ATOM 2589 C C . LYS A 1 321 ? -2.601 27.189 -29.384 1.00 80.44 321 LYS A C 1
ATOM 2591 O O . LYS A 1 321 ? -3.756 26.761 -29.378 1.00 80.44 321 LYS A O 1
ATOM 2596 N N . GLN A 1 322 ? -2.039 27.723 -28.299 1.00 81.38 322 GLN A N 1
ATOM 2597 C CA . GLN A 1 322 ? -2.785 27.914 -27.056 1.00 81.38 322 GLN A CA 1
ATOM 2598 C C . GLN A 1 322 ? -3.879 28.981 -27.196 1.00 81.38 322 GLN A C 1
ATOM 2600 O O . GLN A 1 322 ? -4.959 28.829 -26.625 1.00 81.38 322 GLN A O 1
ATOM 2605 N N . GLU A 1 323 ? -3.626 30.047 -27.949 1.00 78.81 323 GLU A N 1
ATOM 2606 C CA . GLU A 1 323 ? -4.617 31.089 -28.234 1.00 78.81 323 GLU A CA 1
ATOM 2607 C C . GLU A 1 323 ? -5.728 30.577 -29.155 1.00 78.81 323 GLU A C 1
ATOM 2609 O O . GLU A 1 323 ? -6.907 30.775 -28.855 1.00 78.81 323 GLU A O 1
ATOM 2614 N N . LYS A 1 324 ? -5.386 29.821 -30.207 1.00 75.06 324 LYS A N 1
ATOM 2615 C CA . LYS A 1 324 ? -6.372 29.165 -31.082 1.00 75.06 324 LYS A CA 1
ATOM 2616 C C . LYS A 1 324 ? -7.321 28.255 -30.304 1.00 75.06 324 LYS A C 1
ATOM 2618 O O . LYS A 1 324 ? -8.528 28.363 -30.503 1.00 75.06 324 LYS A O 1
ATOM 2623 N N . LEU A 1 325 ? -6.817 27.448 -29.364 1.00 72.44 325 LEU A N 1
ATOM 2624 C CA . LEU A 1 325 ? -7.674 26.626 -28.499 1.00 72.44 325 LEU A CA 1
ATOM 2625 C C . LEU A 1 325 ? -8.670 27.486 -27.704 1.00 72.44 325 LEU A C 1
ATOM 2627 O O . LEU A 1 325 ? -9.851 27.151 -27.628 1.00 72.44 325 LEU A O 1
ATOM 2631 N N . LYS A 1 326 ? -8.206 28.589 -27.102 1.00 70.38 326 LYS A N 1
ATOM 2632 C CA . LYS A 1 326 ? -9.063 29.472 -26.293 1.00 70.38 326 LYS A CA 1
ATOM 2633 C C . LYS A 1 326 ? -10.198 30.092 -27.109 1.00 70.38 326 LYS A C 1
ATOM 2635 O O . LYS A 1 326 ? -11.278 30.297 -26.563 1.00 70.38 326 LYS A O 1
ATOM 2640 N N . HIS A 1 327 ? -9.952 30.399 -28.382 1.00 69.88 327 HIS A N 1
ATOM 2641 C CA . HIS A 1 327 ? -10.907 31.103 -29.238 1.00 69.88 327 HIS A CA 1
ATOM 2642 C C . HIS A 1 327 ? -11.818 30.183 -30.053 1.00 69.88 327 HIS A C 1
ATOM 2644 O O . HIS A 1 327 ? -12.998 30.487 -30.198 1.00 69.88 327 HIS A O 1
ATOM 2650 N N . LEU A 1 328 ? -11.290 29.080 -30.584 1.00 59.62 328 LEU A N 1
ATOM 2651 C CA . LEU A 1 328 ? -12.010 28.199 -31.508 1.00 59.62 328 LEU A CA 1
ATOM 2652 C C . LEU A 1 328 ? -12.533 26.926 -30.836 1.00 59.62 328 LEU A C 1
ATOM 2654 O O . LEU A 1 328 ? -13.336 26.227 -31.437 1.00 59.62 328 LEU A O 1
ATOM 2658 N N . GLN A 1 329 ? -12.078 26.606 -29.616 1.00 57.88 329 GLN A N 1
ATOM 2659 C CA . GLN A 1 329 ? -12.315 25.318 -28.937 1.00 57.88 329 GLN A CA 1
ATOM 2660 C C . GLN A 1 329 ? -11.899 24.078 -29.755 1.00 57.88 329 GLN A C 1
ATOM 2662 O O . GLN A 1 329 ? -12.176 22.948 -29.359 1.00 57.88 329 GLN A O 1
ATOM 2667 N N . GLU A 1 330 ? -11.183 24.278 -30.861 1.00 47.06 330 GLU A N 1
ATOM 2668 C CA . GLU A 1 330 ? -10.675 23.239 -31.748 1.00 47.06 330 GLU A CA 1
ATOM 2669 C C . GLU A 1 330 ? -9.145 23.157 -31.649 1.00 47.06 330 GLU A C 1
ATOM 2671 O O . GLU A 1 330 ? -8.446 24.168 -31.533 1.00 47.06 330 GLU A O 1
ATOM 2676 N N . GLY A 1 331 ? -8.618 21.931 -31.705 1.00 55.75 331 GLY A N 1
ATOM 2677 C CA . GLY A 1 331 ? -7.186 21.643 -31.617 1.00 55.75 331 GLY A CA 1
ATOM 2678 C C . GLY A 1 331 ? -6.688 21.326 -30.203 1.00 55.75 331 GLY A C 1
ATOM 2679 O O . GLY A 1 331 ? -7.443 21.264 -29.238 1.00 55.75 331 GLY A O 1
ATOM 2680 N N . LEU A 1 332 ? -5.382 21.076 -30.086 1.00 58.31 332 LEU A N 1
ATOM 2681 C CA . LEU A 1 332 ? -4.713 20.807 -28.813 1.00 58.31 332 LEU A CA 1
ATOM 2682 C C . LEU A 1 332 ? -3.995 22.078 -28.357 1.00 58.31 332 LEU A C 1
ATOM 2684 O O . LEU A 1 332 ? -3.093 22.557 -29.044 1.00 58.31 332 LEU A O 1
ATOM 2688 N N . GLY A 1 333 ? -4.372 22.605 -27.193 1.00 64.81 333 GLY A N 1
ATOM 2689 C CA . GLY A 1 333 ? -3.644 23.692 -26.535 1.00 64.81 333 GLY A CA 1
ATOM 2690 C C . GLY A 1 333 ? -2.264 23.256 -26.048 1.00 64.81 333 GLY A C 1
ATOM 2691 O O . GLY A 1 333 ? -1.856 22.101 -26.193 1.00 64.81 333 GLY A O 1
ATOM 2692 N N . ARG A 1 334 ? -1.518 24.185 -25.455 1.00 69.44 334 ARG A N 1
ATOM 2693 C CA . ARG A 1 334 ? -0.207 23.916 -24.859 1.00 69.44 334 ARG A CA 1
ATOM 2694 C C . ARG A 1 334 ? -0.276 24.029 -23.340 1.00 69.44 334 ARG A C 1
ATOM 2696 O O . ARG A 1 334 ? -0.864 24.982 -22.822 1.00 69.44 334 ARG A O 1
ATOM 2703 N N . PRO A 1 335 ? 0.293 23.056 -22.604 1.00 64.19 335 PRO A N 1
ATOM 2704 C CA . PRO A 1 335 ? 0.298 23.104 -21.151 1.00 64.19 335 PRO A CA 1
ATOM 2705 C C . PRO A 1 335 ? 1.100 24.319 -20.686 1.00 64.19 335 PRO A C 1
ATOM 2707 O O . PRO A 1 335 ? 2.148 24.616 -21.253 1.00 64.19 335 PRO A O 1
ATOM 2710 N N . ALA A 1 336 ? 0.636 25.000 -19.641 1.00 62.72 336 ALA A N 1
ATOM 2711 C CA . ALA A 1 336 ? 1.438 26.033 -19.000 1.00 62.72 336 ALA A CA 1
ATOM 2712 C C . ALA A 1 336 ? 2.657 25.401 -18.306 1.00 62.72 336 ALA A C 1
ATOM 2714 O O . ALA A 1 336 ? 2.566 24.303 -17.748 1.00 62.72 336 ALA A O 1
ATOM 2715 N N . GLY A 1 337 ? 3.784 26.102 -18.351 1.00 60.19 337 GLY A N 1
ATOM 2716 C CA . GLY A 1 337 ? 5.004 25.770 -17.624 1.00 60.19 337 GLY A CA 1
ATOM 2717 C C . GLY A 1 337 ? 5.827 27.024 -17.361 1.00 60.19 337 GLY A C 1
ATOM 2718 O O . GLY A 1 337 ? 5.509 28.111 -17.851 1.00 60.19 337 GLY A O 1
ATOM 2719 N N . LYS A 1 338 ? 6.845 26.890 -16.510 1.00 56.75 338 LYS A N 1
ATOM 2720 C CA . LYS A 1 338 ? 7.589 28.029 -15.967 1.00 56.75 338 LYS A CA 1
ATOM 2721 C C . LYS A 1 338 ? 8.893 28.246 -16.726 1.00 56.75 338 LYS A C 1
ATOM 2723 O O . LYS A 1 338 ? 9.820 27.449 -16.609 1.00 56.75 338 LYS A O 1
ATOM 2728 N N . VAL A 1 339 ? 9.006 29.382 -17.411 1.00 56.97 339 VAL A N 1
ATOM 2729 C CA . VAL A 1 339 ? 10.245 29.826 -18.063 1.00 56.97 339 VAL A CA 1
ATOM 2730 C C . VAL A 1 339 ? 10.760 31.068 -17.351 1.00 56.97 339 VAL A C 1
ATOM 2732 O O . VAL A 1 339 ? 10.160 32.145 -17.388 1.00 56.97 339 VAL A O 1
ATOM 2735 N N . GLY A 1 340 ? 11.882 30.917 -16.646 1.00 62.06 340 GLY A N 1
ATOM 2736 C CA . GLY A 1 340 ? 12.399 31.968 -15.772 1.00 62.06 340 GLY A CA 1
ATOM 2737 C C . GLY A 1 340 ? 11.399 32.309 -14.662 1.00 62.06 340 GLY A C 1
ATOM 2738 O O . GLY A 1 340 ? 11.148 31.493 -13.773 1.00 62.06 340 GLY A O 1
ATOM 2739 N N . LYS A 1 341 ? 10.841 33.527 -14.699 1.00 55.03 341 LYS A N 1
ATOM 2740 C CA . LYS A 1 341 ? 9.832 34.000 -13.734 1.00 55.03 341 LYS A CA 1
ATOM 2741 C C . LYS A 1 341 ? 8.390 33.929 -14.249 1.00 55.03 341 LYS A C 1
ATOM 2743 O O . LYS A 1 341 ? 7.487 34.081 -13.440 1.00 55.03 341 LYS A O 1
ATOM 2748 N N . ASN A 1 342 ? 8.169 33.671 -15.538 1.00 54.66 342 ASN A N 1
ATOM 2749 C CA . ASN A 1 342 ? 6.843 33.767 -16.149 1.00 54.66 342 ASN A CA 1
ATOM 2750 C C . ASN A 1 342 ? 6.274 32.382 -16.472 1.00 54.66 342 ASN A C 1
ATOM 2752 O O . ASN A 1 342 ? 7.017 31.462 -16.821 1.00 54.66 342 ASN A O 1
ATOM 2756 N N . TYR A 1 343 ? 4.949 32.254 -16.391 1.00 62.88 343 TYR A N 1
ATOM 2757 C CA . TYR A 1 343 ? 4.232 31.093 -16.912 1.00 62.88 343 TYR A CA 1
ATOM 2758 C C . TYR A 1 343 ? 3.853 31.337 -18.369 1.00 62.88 343 TYR A C 1
ATOM 2760 O O . TYR A 1 343 ? 3.149 32.297 -18.681 1.00 62.88 343 TYR A O 1
ATOM 2768 N N . CYS A 1 344 ? 4.303 30.454 -19.252 1.00 67.06 344 CYS A N 1
ATOM 2769 C CA . CYS A 1 344 ? 3.969 30.484 -20.669 1.00 67.06 344 CYS A CA 1
ATOM 2770 C C . CYS A 1 344 ? 3.563 29.086 -21.162 1.00 67.06 344 CYS A C 1
ATOM 2772 O O . CYS A 1 344 ? 3.851 28.080 -20.503 1.00 67.06 344 CYS A O 1
ATOM 2774 N N . PRO A 1 345 ? 2.844 28.993 -22.291 1.00 70.88 345 PRO A N 1
ATOM 2775 C CA . PRO A 1 345 ? 2.511 27.716 -22.899 1.00 70.88 345 PRO A CA 1
ATOM 2776 C C . PRO A 1 345 ? 3.788 27.043 -23.402 1.00 70.88 345 PRO A C 1
ATOM 2778 O O . PRO A 1 345 ? 4.541 27.618 -24.185 1.00 70.88 345 PRO A O 1
ATOM 2781 N N . VAL A 1 346 ? 4.046 25.826 -22.931 1.00 73.56 346 VAL A N 1
ATOM 2782 C CA . VAL A 1 346 ? 5.279 25.102 -23.237 1.00 73.56 346 VAL A CA 1
ATOM 2783 C C . VAL A 1 346 ? 5.144 24.387 -24.579 1.00 73.56 346 VAL A C 1
ATOM 2785 O O . VAL A 1 346 ? 4.193 23.611 -24.747 1.00 73.56 346 VAL A O 1
ATOM 2788 N N . PRO A 1 347 ? 6.092 24.589 -25.513 1.00 71.88 347 PRO A N 1
ATOM 2789 C CA . PRO A 1 347 ? 6.094 23.904 -26.791 1.00 71.88 347 PRO A CA 1
ATOM 2790 C C . PRO A 1 347 ? 6.249 22.398 -26.622 1.00 71.88 347 PRO A C 1
ATOM 2792 O O . PRO A 1 347 ? 6.989 21.901 -25.763 1.00 71.88 347 PRO A O 1
ATOM 2795 N N . TRP A 1 348 ? 5.561 21.679 -27.497 1.00 75.06 348 TRP A N 1
ATOM 2796 C CA . TRP A 1 348 ? 5.760 20.260 -27.727 1.00 75.06 348 TRP A CA 1
ATOM 2797 C C . TRP A 1 348 ? 6.909 20.038 -28.711 1.00 75.06 348 TRP A C 1
ATOM 2799 O O . TRP A 1 348 ? 7.224 20.898 -29.530 1.00 75.06 348 TRP A O 1
ATOM 2809 N N . THR A 1 349 ? 7.521 18.857 -28.698 1.00 72.31 349 THR A N 1
ATOM 2810 C CA . THR A 1 349 ? 8.523 18.477 -29.716 1.00 72.31 349 THR A CA 1
ATOM 2811 C C . THR A 1 349 ? 7.972 18.461 -31.135 1.00 72.31 349 THR A C 1
ATOM 2813 O O . THR A 1 349 ? 8.719 18.728 -32.071 1.00 72.31 349 THR A O 1
ATOM 2816 N N . SER A 1 350 ? 6.668 18.241 -31.306 1.00 69.94 350 SER A N 1
ATOM 2817 C CA . SER A 1 350 ? 5.990 18.418 -32.592 1.00 69.94 350 SER A CA 1
ATOM 2818 C C . SER A 1 350 ? 6.046 19.866 -33.095 1.00 69.94 350 SER A C 1
ATOM 2820 O O . SER A 1 350 ? 6.114 20.075 -34.299 1.00 69.94 350 SER A O 1
ATOM 2822 N N . ASP A 1 351 ? 6.077 20.864 -32.203 1.00 76.31 351 ASP A N 1
ATOM 2823 C CA . ASP A 1 351 ? 6.182 22.279 -32.592 1.00 76.31 351 ASP A CA 1
ATOM 2824 C C . ASP A 1 351 ? 7.581 22.614 -33.116 1.00 76.31 351 ASP A C 1
ATOM 2826 O O . ASP A 1 351 ? 7.715 23.402 -34.046 1.00 76.31 351 ASP A O 1
ATOM 2830 N N . VAL A 1 352 ? 8.626 21.972 -32.580 1.00 78.75 352 VAL A N 1
ATOM 2831 C CA . VAL A 1 352 ? 9.981 22.056 -33.156 1.00 78.75 352 VAL A CA 1
ATOM 2832 C C . VAL A 1 352 ? 9.985 21.532 -34.575 1.00 78.75 352 VAL A C 1
ATOM 2834 O O . VAL A 1 352 ? 10.509 22.190 -35.462 1.00 78.75 352 VAL A O 1
ATOM 2837 N N . LEU A 1 353 ? 9.394 20.363 -34.796 1.00 75.56 353 LEU A N 1
ATOM 2838 C CA . LEU A 1 353 ? 9.381 19.745 -36.115 1.00 75.56 353 LEU A CA 1
ATOM 2839 C C . LEU A 1 353 ? 8.610 20.584 -37.130 1.00 75.56 353 LEU A C 1
ATOM 2841 O O . LEU A 1 353 ? 9.092 20.745 -38.240 1.00 75.56 353 LEU A O 1
ATOM 2845 N N . GLU A 1 354 ? 7.475 21.159 -36.737 1.00 78.12 354 GLU A N 1
ATOM 2846 C CA . GLU A 1 354 ? 6.685 22.047 -37.595 1.00 78.12 354 GLU A CA 1
ATOM 2847 C C . GLU A 1 354 ? 7.445 23.328 -37.954 1.00 78.12 354 GLU A C 1
ATOM 2849 O O . GLU A 1 354 ? 7.431 23.758 -39.105 1.00 78.12 354 GLU A O 1
ATOM 2854 N N . VAL A 1 355 ? 8.175 23.912 -36.997 1.00 83.38 355 VAL A N 1
ATOM 2855 C CA . VAL A 1 355 ? 9.045 25.061 -37.276 1.00 83.38 355 VAL A CA 1
ATOM 2856 C C . VAL A 1 355 ? 10.190 24.672 -38.207 1.00 83.38 355 VAL A C 1
ATOM 2858 O O . VAL A 1 355 ? 10.452 25.386 -39.169 1.00 83.38 355 VAL A O 1
ATOM 2861 N N . LEU A 1 356 ? 10.862 23.548 -37.956 1.00 81.81 356 LEU A N 1
ATOM 2862 C CA . LEU A 1 356 ? 11.975 23.073 -38.782 1.00 81.81 356 LEU A CA 1
ATOM 2863 C C . LEU A 1 356 ? 11.522 22.705 -40.208 1.00 81.81 356 LEU A C 1
ATOM 2865 O O . LEU A 1 356 ? 12.220 23.002 -41.174 1.00 81.81 356 LEU A O 1
ATOM 2869 N N . GLU A 1 357 ? 10.337 22.117 -40.352 1.00 80.06 357 GLU A N 1
ATOM 2870 C CA . GLU A 1 357 ? 9.704 21.824 -41.640 1.00 80.06 357 GLU A CA 1
ATOM 2871 C C . GLU A 1 357 ? 9.319 23.111 -42.380 1.00 80.06 357 GLU A C 1
ATOM 2873 O O . GLU A 1 357 ? 9.633 23.262 -43.560 1.00 80.06 357 GLU A O 1
ATOM 2878 N N . GLY A 1 358 ? 8.751 24.094 -41.673 1.00 80.44 358 GLY A N 1
ATOM 2879 C CA . GLY A 1 358 ? 8.466 25.424 -42.219 1.00 80.44 358 GLY A CA 1
ATOM 2880 C C . GLY A 1 358 ? 9.713 26.210 -42.648 1.00 80.44 358 GLY A C 1
ATOM 2881 O O . GLY A 1 358 ? 9.610 27.118 -43.472 1.00 80.44 358 GLY A O 1
ATOM 2882 N N . LEU A 1 359 ? 10.891 25.851 -42.129 1.00 81.50 359 LEU A N 1
ATOM 2883 C CA . LEU A 1 359 ? 12.190 26.396 -42.537 1.00 81.50 359 LEU A CA 1
ATOM 2884 C C . LEU A 1 359 ? 12.810 25.658 -43.741 1.00 81.50 359 LEU A C 1
ATOM 2886 O O . LEU A 1 359 ? 13.876 26.059 -44.205 1.00 81.50 359 LEU A O 1
ATOM 2890 N N . GLY A 1 360 ? 12.149 24.624 -44.274 1.00 76.56 360 GLY A N 1
ATOM 2891 C CA . GLY A 1 360 ? 12.560 23.928 -45.497 1.00 76.56 360 GLY A CA 1
ATOM 2892 C C . GLY A 1 360 ? 13.660 22.881 -45.307 1.00 76.56 360 GLY A C 1
ATOM 2893 O O . GLY A 1 360 ? 14.385 22.589 -46.256 1.00 76.56 360 GLY A O 1
ATOM 2894 N N . LEU A 1 361 ? 13.813 22.327 -44.099 1.00 79.00 361 LEU A N 1
ATOM 2895 C CA . LEU A 1 361 ? 14.771 21.248 -43.842 1.00 79.00 361 LEU A CA 1
ATOM 2896 C C . LEU A 1 361 ? 14.425 19.967 -44.612 1.00 79.00 361 LEU A C 1
ATOM 2898 O O . LEU A 1 361 ? 13.258 19.606 -44.765 1.00 79.00 361 LEU A O 1
ATOM 2902 N N . GLU A 1 362 ? 15.462 19.255 -45.061 1.00 74.81 362 GLU A N 1
ATOM 2903 C CA . GLU A 1 362 ? 15.304 18.003 -45.800 1.00 74.81 362 GLU A CA 1
ATOM 2904 C C . GLU A 1 362 ? 14.585 16.936 -44.964 1.00 74.81 362 GLU A C 1
ATOM 2906 O O . GLU A 1 362 ? 14.813 16.779 -43.758 1.00 74.81 362 GLU A O 1
ATOM 2911 N N . THR A 1 363 ? 13.726 16.162 -45.630 1.00 69.62 363 THR A N 1
ATOM 2912 C CA . THR A 1 363 ? 12.859 15.157 -45.001 1.00 69.62 363 THR A CA 1
ATOM 2913 C C . THR A 1 363 ? 13.651 14.109 -44.212 1.00 69.62 363 THR A C 1
ATOM 2915 O O . THR A 1 363 ? 13.209 13.694 -43.140 1.00 69.62 363 THR A O 1
ATOM 2918 N N . ASP A 1 364 ? 14.848 13.751 -44.680 1.00 69.62 364 ASP A N 1
ATOM 2919 C CA . ASP A 1 364 ? 15.729 12.774 -44.031 1.00 69.62 364 ASP A CA 1
ATOM 2920 C C . ASP A 1 364 ? 16.312 13.308 -42.710 1.00 69.62 364 ASP A C 1
ATOM 2922 O O . ASP A 1 364 ? 16.402 12.585 -41.714 1.00 69.62 364 ASP A O 1
ATOM 2926 N N . ILE A 1 365 ? 16.636 14.604 -42.655 1.00 72.69 365 ILE A N 1
ATOM 2927 C CA . ILE A 1 365 ? 17.127 15.274 -41.441 1.00 72.69 365 ILE A CA 1
ATOM 2928 C C . ILE A 1 365 ? 15.988 15.403 -40.424 1.00 72.69 365 ILE A C 1
ATOM 2930 O O . ILE A 1 365 ? 16.161 15.086 -39.244 1.00 72.69 365 ILE A O 1
ATOM 2934 N N . LEU A 1 366 ? 14.795 15.795 -40.880 1.00 71.38 366 LEU A N 1
ATOM 2935 C CA . LEU A 1 366 ? 13.597 15.866 -40.041 1.00 71.38 366 LEU A CA 1
ATOM 2936 C C . LEU A 1 366 ? 13.223 14.495 -39.460 1.00 71.38 366 LEU A C 1
ATOM 2938 O O . LEU A 1 366 ? 12.819 14.410 -38.299 1.00 71.38 366 LEU A O 1
ATOM 2942 N N . ALA A 1 367 ? 13.391 13.414 -40.225 1.00 69.12 367 ALA A N 1
ATOM 2943 C CA . ALA A 1 367 ? 13.152 12.046 -39.771 1.00 69.12 367 ALA A CA 1
ATOM 2944 C C . ALA A 1 367 ? 14.109 11.621 -38.641 1.00 69.12 367 ALA A C 1
ATOM 2946 O O . ALA A 1 367 ? 13.678 11.029 -37.649 1.00 69.12 367 ALA A O 1
ATOM 2947 N N . LEU A 1 368 ? 15.389 11.989 -38.730 1.00 71.31 368 LEU A N 1
ATOM 2948 C CA . LEU A 1 368 ? 16.369 11.733 -37.668 1.00 71.31 368 LEU A CA 1
ATOM 2949 C C . LEU A 1 368 ? 16.087 12.557 -36.404 1.00 71.31 368 LEU A C 1
ATOM 2951 O O . LEU A 1 368 ? 16.198 12.042 -35.292 1.00 71.31 368 LEU A O 1
ATOM 2955 N N . ILE A 1 369 ? 15.665 13.814 -36.560 1.00 74.38 369 ILE A N 1
ATOM 2956 C CA . ILE A 1 369 ? 15.288 14.675 -35.430 1.00 74.38 369 ILE A CA 1
ATOM 2957 C C . ILE A 1 369 ? 14.018 14.146 -34.745 1.00 74.38 369 ILE A C 1
ATOM 2959 O O . ILE A 1 369 ? 13.960 14.101 -33.517 1.00 74.38 369 ILE A O 1
ATOM 2963 N N . ARG A 1 370 ? 13.026 13.668 -35.512 1.00 71.81 370 ARG A N 1
ATOM 2964 C CA . ARG A 1 370 ? 11.830 12.979 -34.982 1.00 71.81 370 ARG A CA 1
ATOM 2965 C C . ARG A 1 370 ? 12.211 11.796 -34.096 1.00 71.81 370 ARG A C 1
ATOM 2967 O O . ARG A 1 370 ? 11.633 11.631 -33.019 1.00 71.81 370 ARG A O 1
ATOM 2974 N N . TYR A 1 371 ? 13.196 11.011 -34.534 1.00 69.44 371 TYR A N 1
ATOM 2975 C CA . TYR A 1 371 ? 13.706 9.880 -33.772 1.00 69.44 371 TYR A CA 1
ATOM 2976 C C . TYR A 1 371 ? 14.396 10.315 -32.472 1.00 69.44 371 TYR A C 1
ATOM 2978 O O . TYR A 1 371 ? 14.034 9.861 -31.387 1.00 69.44 371 TYR A O 1
ATOM 2986 N N . ASP A 1 372 ? 15.331 11.263 -32.561 1.00 70.94 372 ASP A N 1
ATOM 2987 C CA . ASP A 1 372 ? 16.123 11.731 -31.418 1.00 70.94 372 ASP A CA 1
ATOM 2988 C C . ASP A 1 372 ? 15.282 12.417 -30.324 1.00 70.94 372 ASP A C 1
ATOM 2990 O O . ASP A 1 372 ? 15.677 12.421 -29.146 1.00 70.94 372 ASP A O 1
ATOM 2994 N N . LEU A 1 373 ? 14.137 12.990 -30.713 1.00 70.44 373 LEU A N 1
ATOM 2995 C CA . LEU A 1 373 ? 13.175 13.666 -29.841 1.00 70.44 373 LEU A CA 1
ATOM 2996 C C . LEU A 1 373 ? 12.063 12.751 -29.295 1.00 70.44 373 LEU A C 1
ATOM 2998 O O . LEU A 1 373 ? 11.279 13.213 -28.465 1.00 70.44 373 LEU A O 1
ATOM 3002 N N . GLY A 1 374 ? 11.978 11.484 -29.721 1.00 69.25 374 GLY A N 1
ATOM 3003 C CA . GLY A 1 374 ? 11.027 10.506 -29.167 1.00 69.25 374 GLY A CA 1
ATOM 3004 C C . GLY A 1 374 ? 9.556 10.936 -29.272 1.00 69.25 374 GLY A C 1
ATOM 3005 O O . GLY A 1 374 ? 8.803 10.839 -28.296 1.00 69.25 374 GLY A O 1
ATOM 3006 N N . VAL A 1 375 ? 9.174 11.481 -30.434 1.00 71.12 375 VAL A N 1
ATOM 3007 C CA . VAL A 1 375 ? 7.847 12.090 -30.684 1.00 71.12 375 VAL A CA 1
ATOM 3008 C C . VAL A 1 375 ? 6.742 11.046 -30.904 1.00 71.12 375 VAL A C 1
ATOM 3010 O O . VAL A 1 375 ? 5.563 11.335 -30.698 1.00 71.12 375 VAL A O 1
ATOM 3013 N N . PHE A 1 376 ? 7.117 9.826 -31.282 1.00 74.62 376 PHE A N 1
ATOM 3014 C CA . PHE A 1 376 ? 6.206 8.710 -31.535 1.00 74.62 376 PHE A CA 1
ATOM 3015 C C . PHE A 1 376 ? 5.766 8.006 -30.246 1.00 74.62 376 PHE A C 1
ATOM 3017 O O . PHE A 1 376 ? 6.458 8.056 -29.230 1.00 74.62 376 PHE A O 1
ATOM 3024 N N . VAL A 1 377 ? 4.611 7.344 -30.301 1.00 76.69 377 VAL A N 1
ATOM 3025 C CA . VAL A 1 377 ? 4.092 6.511 -29.210 1.00 76.69 377 VAL A CA 1
ATOM 3026 C C . VAL A 1 377 ? 4.911 5.224 -29.105 1.00 76.69 377 VAL A C 1
ATOM 3028 O O . VAL A 1 377 ? 5.121 4.520 -30.094 1.00 76.69 377 VAL A O 1
ATOM 3031 N N . GLU A 1 378 ? 5.348 4.891 -27.895 1.00 75.44 378 GLU A N 1
ATOM 3032 C CA . GLU A 1 378 ? 6.050 3.651 -27.569 1.00 75.44 378 GLU A CA 1
ATOM 3033 C C . GLU A 1 378 ? 5.201 2.741 -26.669 1.00 75.44 378 GLU A C 1
ATOM 3035 O O . GLU A 1 378 ? 4.228 3.163 -26.043 1.00 75.44 378 GLU A O 1
ATOM 3040 N N . GLU A 1 379 ? 5.603 1.473 -26.524 1.00 74.50 379 GLU A N 1
ATOM 3041 C CA . GLU A 1 379 ? 4.917 0.526 -25.626 1.00 74.50 379 GLU A CA 1
ATOM 3042 C C . GLU A 1 379 ? 4.892 1.011 -24.166 1.00 74.50 379 GLU A C 1
ATOM 3044 O O . GLU A 1 379 ? 3.967 0.712 -23.411 1.00 74.50 379 GLU A O 1
ATOM 3049 N N . TYR A 1 380 ? 5.873 1.823 -23.769 1.00 70.44 380 TYR A N 1
ATOM 3050 C CA . TYR A 1 380 ? 5.889 2.466 -22.460 1.00 70.44 380 TYR A CA 1
ATOM 3051 C C . TYR A 1 380 ? 4.736 3.467 -22.270 1.00 70.44 380 TYR A C 1
ATOM 3053 O O . TYR A 1 380 ? 4.132 3.510 -21.197 1.00 70.44 380 TYR A O 1
ATOM 3061 N N . ASP A 1 3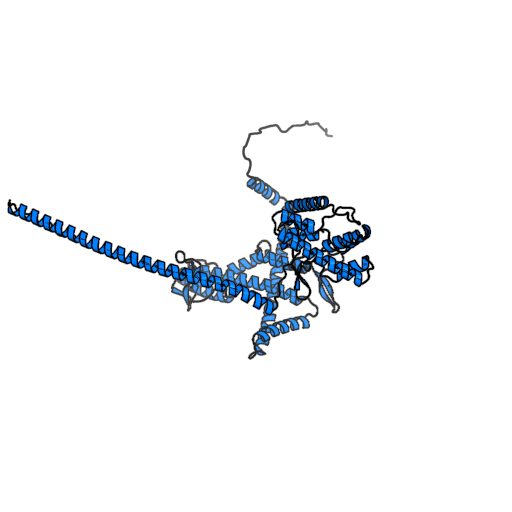81 ? 4.381 4.235 -23.303 1.00 74.06 381 ASP A N 1
ATOM 3062 C CA . ASP A 1 381 ? 3.266 5.184 -23.239 1.00 74.06 381 ASP A CA 1
ATOM 3063 C C . ASP A 1 381 ? 1.936 4.443 -23.055 1.00 74.06 381 ASP A C 1
ATOM 3065 O O . ASP A 1 381 ? 1.101 4.839 -22.236 1.00 74.06 381 ASP A O 1
ATOM 3069 N N . TRP A 1 382 ? 1.778 3.298 -23.725 1.00 79.12 382 TRP A N 1
ATOM 3070 C CA . TRP A 1 382 ? 0.620 2.422 -23.556 1.00 79.12 382 TRP A CA 1
ATOM 3071 C C . TRP A 1 382 ? 0.485 1.904 -22.125 1.00 79.12 382 TRP A C 1
ATOM 3073 O O . TRP A 1 382 ? -0.608 1.951 -21.559 1.00 79.12 382 TRP A O 1
ATOM 3083 N N . GLN A 1 383 ? 1.588 1.506 -21.487 1.00 72.19 383 GLN A N 1
ATOM 3084 C CA . GLN A 1 383 ? 1.586 1.096 -20.077 1.00 72.19 383 GLN A CA 1
ATOM 3085 C C . GLN A 1 383 ? 1.120 2.223 -19.143 1.00 72.19 383 GLN A C 1
ATOM 3087 O O . GLN A 1 383 ? 0.385 1.966 -18.184 1.00 72.19 383 GLN A O 1
ATOM 3092 N N . ILE A 1 384 ? 1.499 3.476 -19.423 1.00 73.12 384 ILE A N 1
ATOM 3093 C CA . ILE A 1 384 ? 1.028 4.636 -18.652 1.00 73.12 384 ILE A CA 1
ATOM 3094 C C . ILE A 1 384 ? -0.480 4.818 -18.830 1.00 73.12 384 ILE A C 1
ATOM 3096 O O . ILE A 1 384 ? -1.186 5.022 -17.840 1.00 73.12 384 ILE A O 1
ATOM 3100 N N . VAL A 1 385 ? -0.980 4.728 -20.063 1.00 76.56 385 VAL A N 1
ATOM 3101 C CA . VAL A 1 385 ? -2.410 4.862 -20.375 1.00 76.56 385 VAL A CA 1
ATOM 3102 C C . VAL A 1 385 ? -3.224 3.785 -19.654 1.00 76.56 385 VAL A C 1
ATOM 3104 O O . VAL A 1 385 ? -4.175 4.123 -18.943 1.00 76.56 385 VAL A O 1
ATOM 3107 N N . VAL A 1 386 ? -2.812 2.514 -19.744 1.00 78.62 386 VAL A N 1
ATOM 3108 C CA . VAL A 1 386 ? -3.463 1.392 -19.041 1.00 78.62 386 VAL A CA 1
ATOM 3109 C C . VAL A 1 386 ? -3.520 1.665 -17.541 1.00 78.62 386 VAL A C 1
ATOM 3111 O O . VAL A 1 386 ? -4.581 1.570 -16.927 1.00 78.62 386 VAL A O 1
ATOM 3114 N N . TYR A 1 387 ? -2.397 2.070 -16.946 1.00 75.44 387 TYR A N 1
ATOM 3115 C CA . TYR A 1 387 ? -2.310 2.326 -15.511 1.00 75.44 387 TYR A CA 1
ATOM 3116 C C . TYR A 1 387 ? -3.174 3.516 -15.061 1.00 75.44 387 TYR A C 1
ATOM 3118 O O . TYR A 1 387 ? -3.861 3.446 -14.041 1.00 75.44 387 TYR A O 1
ATOM 3126 N N . LYS A 1 388 ? -3.150 4.625 -15.808 1.00 76.62 388 LYS A N 1
ATOM 3127 C CA . LYS A 1 388 ? -3.841 5.873 -15.446 1.00 76.62 388 LYS A CA 1
ATOM 3128 C C . LYS A 1 388 ? -5.352 5.777 -15.592 1.00 76.62 388 LYS A C 1
ATOM 3130 O O . LYS A 1 388 ? -6.070 6.353 -14.772 1.00 76.62 388 LYS A O 1
ATOM 3135 N N . TYR A 1 389 ? -5.819 5.071 -16.616 1.00 78.62 389 TYR 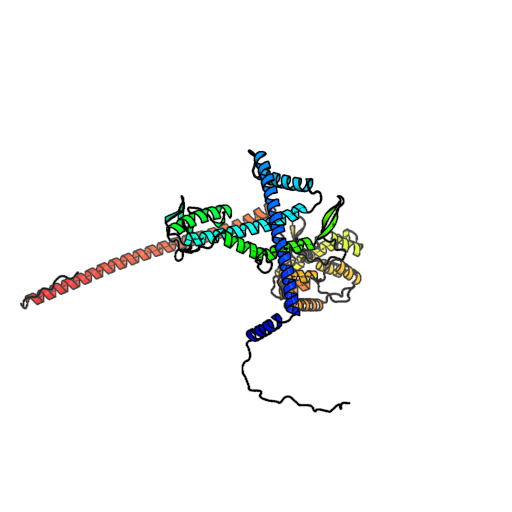A N 1
ATOM 3136 C CA . TYR A 1 389 ? -7.243 4.946 -16.919 1.00 78.62 389 TYR A CA 1
ATOM 3137 C C . TYR A 1 389 ? -7.837 3.593 -16.518 1.00 78.62 389 TYR A C 1
ATOM 3139 O O . TYR A 1 389 ? -9.046 3.430 -16.646 1.00 78.62 389 TYR A O 1
ATOM 3147 N N . LYS A 1 390 ? -7.023 2.671 -15.978 1.00 80.62 390 LYS A N 1
ATOM 3148 C CA . LYS A 1 390 ? -7.428 1.317 -15.563 1.00 80.62 390 LYS A CA 1
ATOM 3149 C C . LYS A 1 390 ? -8.178 0.582 -16.678 1.00 80.62 390 LYS A C 1
ATOM 3151 O O . LYS A 1 390 ? -9.267 0.064 -16.456 1.00 80.62 390 LYS A O 1
ATOM 3156 N N . LEU A 1 391 ? -7.614 0.622 -17.881 1.00 77.12 391 LEU A N 1
ATOM 3157 C CA . LEU A 1 391 ? -8.222 0.010 -19.060 1.00 77.12 391 LEU A CA 1
ATOM 3158 C C . LEU A 1 391 ? -8.002 -1.504 -19.052 1.00 77.12 391 LEU A C 1
ATOM 3160 O O . LEU A 1 391 ? -6.955 -1.974 -18.605 1.00 77.12 391 LEU A O 1
ATOM 3164 N N . ASP A 1 392 ? -8.986 -2.240 -19.557 1.00 78.50 392 ASP A N 1
ATOM 3165 C CA . ASP A 1 392 ? -8.865 -3.653 -19.900 1.00 78.50 392 ASP A CA 1
ATOM 3166 C C . ASP A 1 392 ? -8.200 -3.832 -21.276 1.00 78.50 392 ASP A C 1
ATOM 3168 O O . ASP A 1 392 ? -7.963 -2.874 -22.019 1.00 78.50 392 ASP A O 1
ATOM 3172 N N . GLU A 1 393 ? -7.842 -5.072 -21.599 1.00 78.94 393 GLU A N 1
ATOM 3173 C CA . GLU A 1 393 ? -7.080 -5.408 -22.806 1.00 78.94 393 GLU A CA 1
ATOM 3174 C C . GLU A 1 393 ? -7.833 -5.041 -24.097 1.00 78.94 393 GLU A C 1
ATOM 3176 O O . GLU A 1 393 ? -7.238 -4.498 -25.034 1.00 78.94 393 GLU A O 1
ATOM 3181 N N . ASP A 1 394 ? -9.155 -5.221 -24.107 1.00 79.50 394 ASP A N 1
ATOM 3182 C CA . ASP A 1 394 ? -10.019 -4.868 -25.235 1.00 79.50 394 ASP A CA 1
ATOM 3183 C C . ASP A 1 394 ? -10.087 -3.350 -25.454 1.00 79.50 394 ASP A C 1
ATOM 3185 O O . ASP A 1 394 ? -9.934 -2.876 -26.588 1.00 79.50 394 ASP A O 1
ATOM 3189 N N . ALA A 1 395 ? -10.240 -2.549 -24.388 1.00 81.00 395 ALA A N 1
ATOM 3190 C CA . ALA A 1 395 ? -10.241 -1.094 -24.522 1.00 81.00 395 ALA A CA 1
ATOM 3191 C C . ALA A 1 395 ? -8.880 -0.554 -24.969 1.00 81.00 395 ALA A C 1
ATOM 3193 O O . ALA A 1 395 ? -8.835 0.412 -25.729 1.00 81.00 395 ALA A O 1
ATOM 3194 N N . VAL A 1 396 ? -7.773 -1.160 -24.529 1.00 83.69 396 VAL A N 1
ATOM 3195 C CA . VAL A 1 396 ? -6.421 -0.770 -24.962 1.00 83.69 396 VAL A CA 1
ATOM 3196 C C . VAL A 1 396 ? -6.205 -1.100 -26.433 1.00 83.69 396 VAL A C 1
ATOM 3198 O O . VAL A 1 396 ? -5.679 -0.268 -27.168 1.00 83.69 396 VAL A O 1
ATOM 3201 N N . THR A 1 397 ? -6.645 -2.275 -26.879 1.00 84.56 397 THR A N 1
ATOM 3202 C CA . THR A 1 397 ? -6.519 -2.708 -28.277 1.00 84.56 397 THR A CA 1
ATOM 3203 C C . THR A 1 397 ? -7.329 -1.811 -29.211 1.00 84.56 397 THR A C 1
ATOM 3205 O O . THR A 1 397 ? -6.822 -1.367 -30.242 1.00 84.56 397 THR A O 1
ATOM 3208 N N . SER A 1 398 ? -8.556 -1.464 -28.815 1.00 87.62 398 SER A N 1
ATOM 3209 C CA . SER A 1 398 ? -9.390 -0.501 -29.538 1.00 87.62 398 SER A CA 1
ATOM 3210 C C . SER A 1 398 ? -8.726 0.881 -29.613 1.00 87.62 398 SER A C 1
ATOM 3212 O O . SER A 1 398 ? -8.628 1.469 -30.689 1.00 87.62 398 SER A O 1
ATOM 3214 N N . LEU A 1 399 ? -8.167 1.366 -28.497 1.00 86.88 399 LEU A N 1
ATOM 3215 C CA . LEU A 1 399 ? -7.503 2.670 -28.450 1.00 86.88 399 LEU A CA 1
ATOM 3216 C C . LEU A 1 399 ? -6.224 2.710 -29.300 1.00 86.88 399 LEU A C 1
ATOM 3218 O O . LEU A 1 399 ? -6.004 3.702 -29.988 1.00 86.88 399 LEU A O 1
ATOM 3222 N N . LYS A 1 400 ? -5.419 1.635 -29.302 1.00 89.44 400 LYS A N 1
ATOM 3223 C CA . LYS A 1 400 ? -4.246 1.471 -30.185 1.00 89.44 400 LYS A CA 1
ATOM 3224 C C . LYS A 1 400 ? -4.640 1.632 -31.649 1.00 89.44 400 LYS A C 1
ATOM 3226 O O . LYS A 1 400 ? -4.090 2.480 -32.343 1.00 89.44 400 LYS A O 1
ATOM 3231 N N . ARG A 1 401 ? -5.674 0.904 -32.074 1.00 89.62 401 ARG A N 1
ATOM 3232 C CA . ARG A 1 401 ? -6.183 0.972 -33.444 1.00 89.62 401 ARG A CA 1
ATOM 3233 C C . ARG A 1 401 ? -6.650 2.378 -33.834 1.00 89.62 401 ARG A C 1
ATOM 3235 O O . ARG A 1 401 ? -6.276 2.860 -34.895 1.00 89.62 401 ARG A O 1
ATOM 3242 N N . THR A 1 402 ? -7.431 3.051 -32.988 1.00 89.06 402 THR A N 1
ATOM 3243 C CA . THR A 1 402 ? -7.903 4.415 -33.290 1.00 89.06 402 THR A CA 1
ATOM 3244 C C . THR A 1 402 ? -6.752 5.424 -33.347 1.00 89.06 402 THR A C 1
ATOM 3246 O O . THR A 1 402 ? -6.801 6.373 -34.123 1.00 89.06 402 THR A O 1
ATOM 3249 N N . VAL A 1 403 ? -5.706 5.234 -32.539 1.00 88.44 403 VAL A N 1
ATOM 3250 C CA . VAL A 1 403 ? -4.505 6.083 -32.570 1.00 88.44 403 VAL A CA 1
ATOM 3251 C C . VAL A 1 403 ? -3.736 5.906 -33.880 1.00 88.44 403 VAL A C 1
ATOM 3253 O O . VAL A 1 403 ? -3.325 6.902 -34.472 1.00 88.44 403 VAL A O 1
ATOM 3256 N N . ASP A 1 404 ? -3.611 4.675 -34.374 1.00 88.19 404 ASP A N 1
ATOM 3257 C CA . ASP A 1 404 ? -2.992 4.397 -35.674 1.00 88.19 404 ASP A CA 1
ATOM 3258 C C . ASP A 1 404 ? -3.825 4.959 -36.844 1.00 88.19 404 ASP A C 1
ATOM 3260 O O . ASP A 1 404 ? -3.272 5.520 -37.789 1.00 88.19 404 ASP A O 1
ATOM 3264 N N . GLU A 1 405 ? -5.158 4.873 -36.768 1.00 88.31 405 GLU A N 1
ATOM 3265 C CA . GLU A 1 405 ? -6.072 5.459 -37.761 1.00 88.31 405 GLU A CA 1
ATOM 3266 C C . GLU A 1 405 ? -5.926 6.993 -37.823 1.00 88.31 405 GLU A C 1
ATOM 3268 O O . GLU A 1 405 ? -5.767 7.547 -38.912 1.00 88.31 405 GLU A O 1
ATOM 3273 N N . ILE A 1 406 ? -5.865 7.679 -36.673 1.00 84.19 406 ILE A N 1
ATOM 3274 C CA . ILE A 1 406 ? -5.622 9.133 -36.624 1.00 84.19 406 ILE A CA 1
ATOM 3275 C C . ILE A 1 406 ? -4.245 9.501 -37.187 1.00 84.19 406 ILE A C 1
ATOM 3277 O O . ILE A 1 406 ? -4.112 10.518 -37.866 1.00 84.19 406 ILE A O 1
ATOM 3281 N N . ALA A 1 407 ? -3.215 8.691 -36.942 1.00 81.44 407 ALA A N 1
ATOM 3282 C CA . ALA A 1 407 ? -1.888 8.945 -37.494 1.00 81.44 407 ALA A CA 1
ATOM 3283 C C . ALA A 1 407 ? -1.887 8.912 -39.033 1.00 81.44 407 ALA A C 1
ATOM 3285 O O . ALA A 1 407 ? -1.225 9.724 -39.681 1.00 81.44 407 ALA A O 1
ATOM 3286 N N . LEU A 1 408 ? -2.664 8.007 -39.629 1.00 84.44 408 LEU A N 1
ATOM 3287 C CA . LEU A 1 408 ? -2.845 7.957 -41.079 1.00 84.44 408 LEU A CA 1
ATOM 3288 C C . LEU A 1 408 ? -3.643 9.166 -41.589 1.00 84.44 408 LEU A C 1
ATOM 3290 O O . LEU A 1 408 ? -3.237 9.782 -42.573 1.00 84.44 408 LEU A O 1
ATOM 3294 N N . GLU A 1 409 ? -4.726 9.551 -40.905 1.00 81.81 409 GLU A N 1
ATOM 3295 C CA . GLU A 1 409 ? -5.525 10.743 -41.243 1.00 81.81 409 GLU A CA 1
ATOM 3296 C C . GLU A 1 409 ? -4.694 12.034 -41.197 1.00 81.81 409 GLU A C 1
ATOM 3298 O O . GLU A 1 409 ? -4.805 12.891 -42.076 1.00 81.81 409 GLU A O 1
ATOM 3303 N N . ASN A 1 410 ? -3.808 12.146 -40.205 1.00 73.31 410 ASN A N 1
ATOM 3304 C CA . ASN A 1 410 ? -2.899 13.276 -40.027 1.00 73.31 410 ASN A CA 1
ATOM 3305 C C . ASN A 1 410 ? -1.676 13.226 -40.965 1.00 73.31 410 ASN A C 1
ATOM 3307 O O . ASN A 1 410 ? -0.781 14.061 -40.833 1.00 73.31 410 ASN A O 1
ATOM 3311 N N . ASN A 1 411 ? -1.624 12.273 -41.907 1.00 73.62 411 ASN A N 1
ATOM 3312 C CA . ASN A 1 411 ? -0.516 12.057 -42.842 1.00 73.62 411 ASN A CA 1
ATOM 3313 C C . ASN A 1 411 ? 0.848 12.001 -42.137 1.00 73.62 411 ASN A C 1
ATOM 3315 O O . ASN A 1 411 ? 1.814 12.644 -42.564 1.00 73.62 411 ASN A O 1
ATOM 3319 N N . ARG A 1 412 ? 0.934 11.259 -41.022 1.00 74.56 412 ARG A N 1
ATOM 3320 C CA . ARG A 1 412 ? 2.189 11.158 -40.276 1.00 74.56 412 ARG A CA 1
ATOM 3321 C C . ARG A 1 412 ? 3.285 10.523 -41.155 1.00 74.56 412 ARG A C 1
ATOM 3323 O O . ARG A 1 412 ? 3.033 9.576 -41.899 1.00 74.56 412 ARG A O 1
ATOM 3330 N N . PRO A 1 413 ? 4.519 11.044 -41.086 1.00 69.12 413 PRO A N 1
ATOM 3331 C CA . PRO A 1 413 ? 5.640 10.559 -41.883 1.00 69.12 413 PRO A CA 1
ATOM 3332 C C . PRO A 1 413 ? 6.085 9.162 -41.428 1.00 69.12 413 PRO A C 1
ATOM 3334 O O . PRO A 1 413 ? 6.003 8.830 -40.244 1.00 69.12 413 PRO A O 1
ATOM 3337 N N . LEU A 1 414 ? 6.608 8.363 -42.363 1.00 69.75 414 LEU A N 1
ATOM 3338 C CA . LEU A 1 414 ? 7.135 7.028 -42.066 1.00 69.75 414 LEU A CA 1
ATOM 3339 C C . LEU A 1 414 ? 8.392 7.110 -41.190 1.00 69.75 414 LEU A C 1
ATOM 3341 O O . LEU A 1 414 ? 9.267 7.951 -41.407 1.00 69.75 414 LEU A O 1
ATOM 3345 N N . ASP A 1 415 ? 8.493 6.204 -40.218 1.00 67.94 415 ASP A N 1
ATOM 3346 C CA . ASP A 1 415 ? 9.709 6.020 -39.429 1.00 67.94 415 ASP A CA 1
ATOM 3347 C C . ASP A 1 415 ? 10.847 5.514 -40.341 1.00 67.94 415 ASP A C 1
ATOM 3349 O O . ASP A 1 415 ? 10.692 4.457 -40.959 1.00 67.94 415 ASP A O 1
ATOM 3353 N N . PRO A 1 416 ? 11.999 6.208 -40.414 1.00 60.03 416 PRO A N 1
ATOM 3354 C CA . PRO A 1 416 ? 13.113 5.817 -41.278 1.00 60.03 416 PRO A CA 1
ATOM 3355 C C . PRO A 1 416 ? 13.763 4.481 -40.883 1.00 60.03 416 PRO A C 1
ATOM 3357 O O . PRO A 1 416 ? 14.442 3.868 -41.702 1.00 60.03 416 PRO A O 1
ATOM 3360 N N . ILE A 1 417 ? 13.581 4.021 -39.640 1.00 65.38 417 ILE A N 1
ATOM 3361 C CA . ILE A 1 417 ? 14.141 2.760 -39.141 1.00 65.38 417 ILE A CA 1
ATOM 3362 C C . ILE A 1 417 ? 13.174 1.604 -39.387 1.00 65.38 417 ILE A C 1
ATOM 3364 O O . ILE A 1 417 ? 13.595 0.528 -39.807 1.00 65.38 417 ILE A O 1
ATOM 3368 N N . THR A 1 418 ? 11.885 1.800 -39.097 1.00 67.56 418 THR A N 1
ATOM 3369 C CA . THR A 1 418 ? 10.900 0.704 -39.153 1.00 67.56 418 THR A CA 1
ATOM 3370 C C . THR A 1 418 ? 10.007 0.699 -40.385 1.00 67.56 418 THR A C 1
ATOM 3372 O O . THR A 1 418 ? 9.342 -0.302 -40.631 1.00 67.56 418 THR A O 1
ATOM 3375 N N . GLY A 1 419 ? 9.995 1.771 -41.179 1.00 68.44 419 GLY A N 1
ATOM 3376 C CA . GLY A 1 419 ? 9.176 1.893 -42.389 1.00 68.44 419 GLY A CA 1
ATOM 3377 C C . GLY A 1 419 ? 7.669 1.973 -42.125 1.00 68.44 419 GLY A C 1
ATOM 3378 O O . GLY A 1 419 ? 6.883 1.903 -43.065 1.00 68.44 419 GLY A O 1
ATOM 3379 N N . LEU A 1 420 ? 7.255 2.101 -40.860 1.00 76.19 420 LEU A N 1
ATOM 3380 C CA . LEU A 1 420 ? 5.856 2.163 -40.445 1.00 76.19 420 LEU A CA 1
ATOM 3381 C C . LEU A 1 420 ? 5.426 3.611 -40.192 1.00 76.19 420 LEU A C 1
ATOM 3383 O O . LEU A 1 420 ? 6.206 4.423 -39.687 1.00 76.19 420 LEU A O 1
ATOM 3387 N N . CYS A 1 421 ? 4.165 3.919 -40.499 1.00 77.75 421 CYS A N 1
ATOM 3388 C CA . CYS A 1 421 ? 3.521 5.162 -40.084 1.00 77.75 421 CYS A CA 1
ATOM 3389 C C . CYS A 1 421 ? 3.237 5.071 -38.584 1.00 77.75 421 CYS A C 1
ATOM 3391 O O . CYS A 1 421 ? 2.272 4.432 -38.171 1.00 77.75 421 CYS A O 1
ATOM 3393 N N . ARG A 1 422 ? 4.124 5.642 -37.763 1.00 77.44 422 ARG A N 1
ATOM 3394 C CA . ARG A 1 422 ? 3.983 5.583 -36.307 1.00 77.44 422 ARG A CA 1
ATOM 3395 C C . ARG A 1 422 ? 3.121 6.734 -35.802 1.00 77.44 422 ARG A C 1
ATOM 3397 O O . ARG A 1 422 ? 3.408 7.880 -36.161 1.00 77.44 422 ARG A O 1
ATOM 3404 N N . PRO A 1 423 ? 2.144 6.466 -34.920 1.00 82.44 423 PRO A N 1
ATOM 3405 C CA . PRO A 1 423 ? 1.400 7.530 -34.276 1.00 82.44 423 PRO A CA 1
ATOM 3406 C C . PRO A 1 423 ? 2.322 8.385 -33.423 1.00 82.44 423 PRO A C 1
ATOM 3408 O O . PRO A 1 423 ? 3.242 7.895 -32.757 1.00 82.44 423 PRO A O 1
ATOM 3411 N N . TRP A 1 424 ? 2.069 9.682 -33.444 1.00 81.88 424 TRP A N 1
ATOM 3412 C CA . TRP A 1 424 ? 2.714 10.627 -32.557 1.00 81.88 424 TRP A CA 1
ATOM 3413 C C . TRP A 1 424 ? 1.970 10.675 -31.225 1.00 81.88 424 TRP A C 1
ATOM 3415 O O . TRP A 1 424 ? 0.807 10.287 -31.096 1.00 81.88 424 TRP A O 1
ATOM 3425 N N . LYS A 1 425 ? 2.656 11.131 -30.179 1.00 78.44 425 LYS A N 1
ATOM 3426 C CA . LYS A 1 425 ? 2.048 11.208 -28.845 1.00 78.44 425 LYS A CA 1
ATOM 3427 C C . LYS A 1 425 ? 0.849 12.160 -28.809 1.00 78.44 425 LYS A C 1
ATOM 3429 O O . LYS A 1 425 ? -0.060 11.927 -28.025 1.00 78.44 425 LYS A O 1
ATOM 3434 N N . ASP A 1 426 ? 0.802 13.192 -29.648 1.00 73.31 426 ASP A N 1
ATOM 3435 C CA . ASP A 1 426 ? -0.368 14.068 -29.786 1.00 73.31 426 ASP A CA 1
ATOM 3436 C C . ASP A 1 426 ? -1.589 13.348 -30.389 1.00 73.31 426 ASP A C 1
ATOM 3438 O O . ASP A 1 426 ? -2.704 13.604 -29.935 1.00 73.31 426 ASP A O 1
ATOM 3442 N N . ASP A 1 427 ? -1.391 12.396 -31.307 1.00 79.81 427 ASP A N 1
ATOM 3443 C CA . ASP A 1 427 ? -2.456 11.517 -31.816 1.00 79.81 427 ASP A CA 1
ATOM 3444 C C . ASP A 1 427 ? -3.068 10.701 -30.661 1.00 79.81 427 ASP A C 1
ATOM 3446 O O . ASP A 1 427 ? -4.289 10.647 -30.495 1.00 79.81 427 ASP A O 1
ATOM 3450 N N . LEU A 1 428 ? -2.222 10.158 -29.774 1.00 82.75 428 LEU A N 1
ATOM 3451 C CA . LEU A 1 428 ? -2.661 9.484 -28.545 1.00 82.75 428 LEU A CA 1
ATOM 3452 C C . LEU A 1 428 ? -3.467 10.418 -27.626 1.00 82.75 428 LEU A C 1
ATOM 3454 O O . LEU A 1 428 ? -4.528 10.034 -27.128 1.00 82.75 428 LEU A O 1
ATOM 3458 N N . TYR A 1 429 ? -3.006 11.654 -27.418 1.00 76.75 429 TYR A N 1
ATOM 3459 C CA . TYR A 1 429 ? -3.751 12.657 -26.649 1.00 76.75 429 TYR A CA 1
ATOM 3460 C C . TYR A 1 429 ? -5.116 12.965 -27.266 1.00 76.75 429 TYR A C 1
ATOM 3462 O O . TYR A 1 429 ? -6.117 13.035 -26.545 1.00 76.75 429 TYR A O 1
ATOM 3470 N N . GLN A 1 430 ? -5.161 13.129 -28.587 1.00 77.50 430 GLN A N 1
ATOM 3471 C CA . GLN A 1 430 ? -6.376 13.435 -29.326 1.00 77.50 430 GLN A CA 1
ATOM 3472 C C . GLN A 1 430 ? -7.394 12.299 -29.210 1.00 77.50 430 GLN A C 1
ATOM 3474 O O . GLN A 1 430 ? -8.564 12.563 -28.936 1.00 77.50 430 GLN A O 1
ATOM 3479 N N . VAL A 1 431 ? -6.969 11.038 -29.350 1.00 83.38 431 VAL A N 1
ATOM 3480 C CA . VAL A 1 431 ? -7.863 9.882 -29.168 1.00 83.38 431 VAL A CA 1
ATOM 3481 C C . VAL A 1 431 ? -8.405 9.819 -27.745 1.00 83.38 431 VAL A C 1
ATOM 3483 O O . VAL A 1 431 ? -9.595 9.572 -27.551 1.00 83.38 431 VAL A O 1
ATOM 3486 N N . ILE A 1 432 ? -7.578 10.087 -26.733 1.00 81.38 432 ILE A N 1
ATOM 3487 C CA . ILE A 1 432 ? -8.029 10.071 -25.336 1.00 81.38 432 ILE A CA 1
ATOM 3488 C C . ILE A 1 432 ? -9.092 11.147 -25.097 1.00 81.38 432 ILE A C 1
ATOM 3490 O O . ILE A 1 432 ? -10.136 10.833 -24.519 1.00 81.38 432 ILE A O 1
ATOM 3494 N N . GLN A 1 433 ? -8.890 12.365 -25.608 1.00 75.75 433 GLN A N 1
ATOM 3495 C CA . GLN A 1 433 ? -9.903 13.424 -25.549 1.00 75.75 433 GLN A CA 1
ATOM 3496 C C . GLN A 1 433 ? -11.178 13.052 -26.316 1.00 75.75 433 GLN A C 1
ATOM 3498 O O . GLN A 1 433 ? -12.269 13.162 -25.757 1.00 75.75 433 GLN A O 1
ATOM 3503 N N . LYS A 1 434 ? -11.057 12.543 -27.553 1.00 78.25 434 LYS A N 1
ATOM 3504 C CA . LYS A 1 434 ? -12.195 12.063 -28.363 1.00 78.25 434 LYS A CA 1
ATOM 3505 C C . LYS A 1 434 ? -12.968 10.939 -27.663 1.00 78.25 434 LYS A C 1
ATOM 3507 O O . LYS A 1 434 ? -14.183 10.863 -27.793 1.00 78.25 434 LYS A O 1
ATOM 3512 N N . SER A 1 435 ? -12.292 10.111 -26.866 1.00 78.62 435 SER A N 1
ATOM 3513 C CA . SER A 1 435 ? -12.916 9.053 -26.058 1.00 78.62 435 SER A CA 1
ATOM 3514 C C . SER A 1 435 ? -13.641 9.560 -24.798 1.00 78.62 435 SER A C 1
ATOM 3516 O O . SER A 1 435 ? -14.069 8.754 -23.973 1.00 78.62 435 SER A O 1
ATOM 3518 N N . GLY A 1 436 ? -13.755 10.881 -24.610 1.00 76.75 436 GLY A N 1
ATOM 3519 C CA . GLY A 1 436 ? -14.401 11.503 -23.449 1.00 76.75 436 GLY A CA 1
ATOM 3520 C C . GLY A 1 436 ? -13.585 11.401 -22.157 1.00 76.75 436 GLY A C 1
ATOM 3521 O O . GLY A 1 436 ? -14.104 11.650 -21.069 1.00 76.75 436 GLY A O 1
ATOM 3522 N N . ARG A 1 437 ? -12.307 11.011 -22.249 1.00 78.25 437 ARG A N 1
ATOM 3523 C CA . ARG A 1 437 ? -11.417 10.863 -21.097 1.00 78.25 437 ARG A CA 1
ATOM 3524 C C . ARG A 1 437 ? -10.568 12.114 -20.918 1.00 78.25 437 ARG A C 1
ATOM 3526 O O . ARG A 1 437 ? -10.099 12.730 -21.870 1.00 78.25 437 ARG A O 1
ATOM 3533 N N . ASP A 1 438 ? -10.318 12.455 -19.659 1.00 72.94 438 ASP A N 1
ATOM 3534 C CA . ASP A 1 438 ? -9.457 13.577 -19.297 1.00 72.94 438 ASP A CA 1
ATOM 3535 C C . ASP A 1 438 ? -7.991 13.271 -19.634 1.00 72.94 438 ASP A C 1
ATOM 3537 O O . ASP A 1 438 ? -7.278 12.641 -18.844 1.00 72.94 438 ASP A O 1
ATOM 3541 N N . ALA A 1 439 ? -7.546 13.717 -20.811 1.00 68.06 439 ALA A N 1
ATOM 3542 C CA . ALA A 1 439 ? -6.178 13.546 -21.292 1.00 68.06 439 ALA A CA 1
ATOM 3543 C C . ALA A 1 439 ? -5.139 14.292 -20.436 1.00 68.06 439 ALA A C 1
ATOM 3545 O O . ALA A 1 439 ? -3.961 13.937 -20.449 1.00 68.06 439 ALA A O 1
ATOM 3546 N N . THR A 1 440 ? -5.548 15.261 -19.606 1.00 64.00 440 THR A N 1
ATOM 3547 C CA . THR A 1 440 ? -4.618 15.986 -18.727 1.00 64.00 440 THR A CA 1
ATOM 3548 C C . THR A 1 440 ? -4.030 15.103 -17.622 1.00 64.00 440 THR A C 1
ATOM 3550 O O . THR A 1 440 ? -2.979 15.422 -17.076 1.00 64.00 440 THR A O 1
ATOM 3553 N N . LYS A 1 441 ? -4.623 13.933 -17.335 1.00 67.94 441 LYS A N 1
ATOM 3554 C CA . LYS A 1 441 ? -4.080 12.941 -16.380 1.00 67.94 441 LYS A CA 1
ATOM 3555 C C . LYS A 1 441 ? -2.755 12.317 -16.809 1.00 67.94 441 LYS A C 1
ATOM 3557 O O . LYS A 1 441 ? -2.040 11.754 -15.964 1.00 67.94 441 LYS A O 1
ATOM 3562 N N . LEU A 1 442 ? -2.467 12.385 -18.105 1.00 66.44 442 LEU A N 1
ATOM 3563 C CA . LEU A 1 442 ? -1.190 12.001 -18.683 1.00 66.44 442 LEU A CA 1
ATOM 3564 C C . LEU A 1 442 ? -0.130 13.090 -18.478 1.00 66.44 442 LEU A C 1
ATOM 3566 O O . LEU A 1 442 ? 1.056 12.787 -18.398 1.00 66.44 442 LEU A O 1
ATOM 3570 N N . LEU A 1 443 ? -0.539 14.344 -18.285 1.00 58.88 443 LEU A N 1
ATOM 3571 C CA . LEU A 1 443 ? 0.379 15.435 -17.986 1.00 58.88 443 LEU A CA 1
ATOM 3572 C C . LEU A 1 443 ? 0.908 15.326 -16.548 1.00 58.88 443 LEU A C 1
ATOM 3574 O O . LEU A 1 443 ? 0.248 14.833 -15.625 1.00 58.88 443 LEU A O 1
ATOM 3578 N N . LYS A 1 444 ? 2.129 15.823 -16.341 1.00 54.53 444 LYS A N 1
ATOM 3579 C CA . LYS A 1 444 ? 2.700 15.997 -15.005 1.00 54.53 444 LYS A CA 1
ATOM 3580 C C . LYS A 1 444 ? 1.851 17.007 -14.227 1.00 54.53 444 LYS A C 1
ATOM 3582 O O . LYS A 1 444 ? 1.636 18.122 -14.695 1.00 54.53 444 LYS A O 1
ATOM 3587 N N . LYS A 1 445 ? 1.407 16.639 -13.018 1.00 46.62 445 LYS A N 1
ATOM 3588 C CA . LYS A 1 445 ? 0.881 17.618 -12.058 1.00 46.62 445 LYS A CA 1
ATOM 3589 C C . LYS A 1 445 ? 2.045 18.483 -11.597 1.00 46.62 445 LYS A C 1
ATOM 3591 O O . LYS A 1 445 ? 2.879 18.026 -10.816 1.00 46.62 445 LYS A O 1
ATOM 3596 N N . GLU A 1 446 ? 2.117 19.713 -12.076 1.00 42.78 446 GLU A N 1
ATOM 3597 C CA . GLU A 1 446 ? 2.986 20.695 -11.448 1.00 42.78 446 GLU A CA 1
ATOM 3598 C C . GLU A 1 446 ? 2.398 21.074 -10.095 1.00 42.78 446 GLU A C 1
ATOM 3600 O O . GLU A 1 446 ? 1.268 21.548 -9.990 1.00 42.78 446 GLU A O 1
ATOM 3605 N N . VAL A 1 447 ? 3.178 20.852 -9.040 1.00 41.53 447 VAL A N 1
ATOM 3606 C CA . VAL A 1 447 ? 2.951 21.556 -7.784 1.00 41.53 447 VAL A CA 1
ATOM 3607 C C . VAL A 1 447 ? 3.448 22.972 -8.036 1.00 41.53 447 VAL A C 1
ATOM 3609 O O . VAL A 1 447 ? 4.654 23.217 -7.984 1.00 41.53 447 VAL A O 1
ATOM 3612 N N . MET A 1 448 ? 2.532 23.880 -8.380 1.00 43.00 448 MET A N 1
ATOM 3613 C CA . MET A 1 448 ? 2.850 25.301 -8.456 1.00 43.00 448 MET A CA 1
ATOM 3614 C C . MET A 1 448 ? 3.379 25.736 -7.089 1.00 43.00 448 MET A C 1
ATOM 3616 O O . MET A 1 448 ? 2.654 25.754 -6.096 1.00 43.00 448 MET A O 1
ATOM 3620 N N . LYS A 1 449 ? 4.675 26.041 -7.027 1.00 39.97 449 LYS A N 1
ATOM 3621 C CA . LYS A 1 449 ? 5.238 26.816 -5.927 1.00 39.97 449 LYS A CA 1
ATOM 3622 C C . LYS A 1 449 ? 5.100 28.273 -6.326 1.00 39.97 449 LYS A C 1
ATOM 3624 O O . LYS A 1 449 ? 5.942 28.793 -7.058 1.00 39.97 449 LYS A O 1
ATOM 3629 N N . TYR A 1 450 ? 3.998 28.868 -5.900 1.00 45.44 450 TYR A N 1
ATOM 3630 C CA . TYR A 1 450 ? 3.794 30.306 -5.970 1.00 45.44 450 TYR A CA 1
ATOM 3631 C C . TYR A 1 450 ? 4.868 31.010 -5.128 1.00 45.44 450 TYR A C 1
ATOM 3633 O O . TYR A 1 450 ? 5.255 30.497 -4.069 1.00 45.44 450 TYR A O 1
ATOM 3641 N N . SER A 1 451 ? 5.382 32.150 -5.596 1.00 51.09 451 SER A N 1
ATOM 3642 C CA . SER A 1 451 ? 6.143 33.04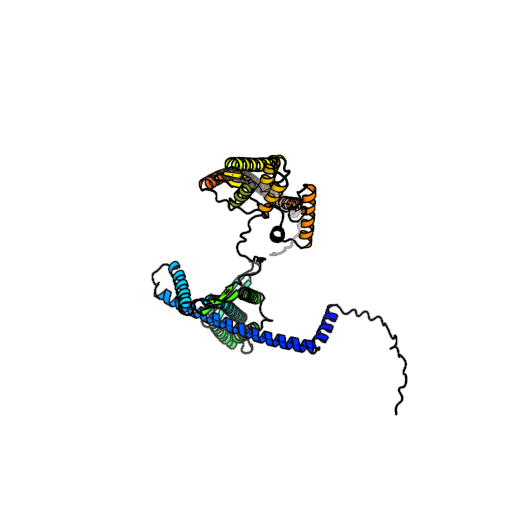2 -4.711 1.00 51.09 451 SER A CA 1
ATOM 3643 C C . SER A 1 451 ? 5.222 33.591 -3.619 1.00 51.09 451 SER A C 1
ATOM 3645 O O . SER A 1 451 ? 4.000 33.553 -3.753 1.00 51.09 451 SER A O 1
ATOM 3647 N N . VAL A 1 452 ? 5.795 34.104 -2.528 1.00 58.88 452 VAL A N 1
ATOM 3648 C CA . VAL A 1 452 ? 4.998 34.744 -1.469 1.00 58.88 452 VAL A CA 1
ATOM 3649 C C . VAL A 1 452 ? 4.156 35.884 -2.054 1.00 58.88 452 VAL A C 1
ATOM 3651 O O . VAL A 1 452 ? 2.978 35.970 -1.734 1.00 58.88 452 VAL A O 1
ATOM 3654 N N . GLU A 1 453 ? 4.701 36.664 -2.997 1.00 62.16 453 GLU A N 1
ATOM 3655 C CA . GLU A 1 453 ? 3.958 37.753 -3.647 1.00 62.16 453 GLU A CA 1
ATOM 3656 C C . GLU A 1 453 ? 2.806 37.241 -4.532 1.00 62.16 453 GLU A C 1
ATOM 3658 O O . GLU A 1 453 ? 1.728 37.829 -4.546 1.00 62.16 453 GLU A O 1
ATOM 3663 N N . GLU A 1 454 ? 2.998 36.130 -5.254 1.00 51.38 454 GLU A N 1
ATOM 3664 C CA . GLU A 1 454 ? 1.943 35.517 -6.077 1.00 51.38 454 GLU A CA 1
ATOM 3665 C C . GLU A 1 454 ? 0.826 34.911 -5.215 1.00 51.38 454 GLU A C 1
ATOM 3667 O O . GLU A 1 454 ? -0.351 35.032 -5.557 1.00 51.38 454 GLU A O 1
ATOM 3672 N N . VAL A 1 455 ? 1.176 34.282 -4.083 1.00 61.06 455 VAL A N 1
ATOM 3673 C CA . VAL A 1 455 ? 0.183 33.802 -3.108 1.00 61.06 455 VAL A CA 1
ATOM 3674 C C . VAL A 1 455 ? -0.571 34.979 -2.510 1.00 61.06 455 VAL A C 1
ATOM 3676 O O . VAL A 1 455 ? -1.789 34.917 -2.421 1.00 61.06 455 VAL A O 1
ATOM 3679 N N . GLU A 1 456 ? 0.116 36.051 -2.118 1.00 61.56 456 GLU A N 1
ATOM 3680 C CA . GLU A 1 456 ? -0.525 37.239 -1.552 1.00 61.56 456 GLU A CA 1
ATOM 3681 C C . GLU A 1 456 ? -1.480 37.901 -2.547 1.00 61.56 456 GLU A C 1
ATOM 3683 O O . GLU A 1 456 ? -2.597 38.238 -2.162 1.00 61.56 456 GLU A O 1
ATOM 3688 N N . ALA A 1 457 ? -1.103 38.012 -3.824 1.00 67.44 457 ALA A N 1
ATOM 3689 C CA . ALA A 1 457 ? -1.977 38.543 -4.868 1.00 67.44 457 ALA A CA 1
ATOM 3690 C C . ALA A 1 457 ? -3.224 37.664 -5.080 1.00 67.44 457 ALA A C 1
ATOM 3692 O O . ALA A 1 457 ? -4.345 38.172 -5.068 1.00 67.44 457 ALA A O 1
ATOM 3693 N N . LEU A 1 458 ? -3.049 36.341 -5.188 1.00 66.44 458 LEU A N 1
ATOM 3694 C CA . LEU A 1 458 ? -4.160 35.392 -5.342 1.00 66.44 458 LEU A CA 1
ATOM 3695 C C . LEU A 1 458 ? -5.068 35.351 -4.109 1.00 66.44 458 LEU A C 1
ATOM 3697 O O . LEU A 1 458 ? -6.288 35.245 -4.231 1.00 66.44 458 LEU A O 1
ATOM 3701 N N . VAL A 1 459 ? -4.484 35.431 -2.912 1.00 69.69 459 VAL A N 1
ATOM 3702 C CA . VAL A 1 459 ? -5.230 35.506 -1.656 1.00 69.69 459 VAL A CA 1
ATOM 3703 C C . VAL A 1 459 ? -5.990 36.822 -1.588 1.00 69.69 459 VAL A C 1
ATOM 3705 O O . VAL A 1 459 ? -7.150 36.794 -1.200 1.00 69.69 459 VAL A O 1
ATOM 3708 N N . GLN A 1 460 ? -5.410 37.955 -1.988 1.00 72.38 460 GLN A N 1
ATOM 3709 C CA . GLN A 1 460 ? -6.113 39.240 -2.015 1.00 72.38 460 GLN A CA 1
ATOM 3710 C C . GLN A 1 460 ? -7.290 39.233 -2.994 1.00 72.38 460 GLN A C 1
ATOM 3712 O O . GLN A 1 460 ? -8.382 39.639 -2.604 1.00 72.38 460 GLN A O 1
ATOM 3717 N N . GLU A 1 461 ? -7.100 38.715 -4.208 1.00 73.00 461 GLU A N 1
ATOM 3718 C CA . GLU A 1 461 ? -8.158 38.586 -5.218 1.00 73.00 461 GLU A CA 1
ATOM 3719 C C . GLU A 1 461 ? -9.300 37.687 -4.714 1.00 73.00 461 GLU A C 1
ATOM 3721 O O . GLU A 1 461 ? -10.455 38.108 -4.657 1.00 73.00 461 GLU A O 1
ATOM 3726 N N . ARG A 1 462 ? -8.977 36.491 -4.202 1.00 68.81 462 ARG A N 1
ATOM 3727 C CA . ARG A 1 462 ? -9.971 35.577 -3.610 1.00 68.81 462 ARG A CA 1
ATOM 3728 C C . ARG A 1 462 ? -10.641 36.148 -2.365 1.00 68.81 462 ARG A C 1
ATOM 3730 O O . ARG A 1 462 ? -11.823 35.912 -2.141 1.00 68.81 462 ARG A O 1
ATOM 3737 N N . THR A 1 463 ? -9.905 36.883 -1.534 1.00 74.19 463 THR A N 1
ATOM 3738 C CA . THR A 1 463 ? -10.461 37.520 -0.332 1.00 74.19 463 THR A CA 1
ATOM 3739 C C . THR A 1 463 ? -11.403 38.656 -0.712 1.00 74.19 463 THR A C 1
ATOM 3741 O O . THR A 1 463 ? -12.389 38.870 -0.012 1.00 74.19 463 THR A O 1
ATOM 3744 N N . PHE A 1 464 ? -11.137 39.366 -1.810 1.00 77.94 464 PHE A N 1
ATOM 3745 C CA . PHE A 1 464 ? -12.041 40.379 -2.344 1.00 77.94 464 PHE A CA 1
ATOM 3746 C C . PHE A 1 464 ? -13.353 39.747 -2.827 1.00 77.94 464 PHE A C 1
ATOM 3748 O O . PHE A 1 464 ? -14.414 40.155 -2.362 1.00 77.94 464 PHE A O 1
ATOM 3755 N N . GLU A 1 465 ? -13.285 38.680 -3.633 1.00 71.19 465 GLU A N 1
ATOM 3756 C CA . GLU A 1 465 ? -14.475 37.934 -4.080 1.00 71.19 465 GLU A CA 1
ATOM 3757 C C . GLU A 1 465 ? -15.293 37.377 -2.902 1.00 71.19 465 GLU A C 1
ATOM 3759 O O . GLU A 1 465 ? -16.520 37.473 -2.880 1.00 71.19 465 GLU A O 1
ATOM 3764 N N . ILE A 1 466 ? -14.626 36.805 -1.891 1.00 73.00 466 ILE A N 1
ATOM 3765 C CA . ILE A 1 466 ? -15.300 36.262 -0.701 1.00 73.00 466 ILE A CA 1
ATOM 3766 C C . ILE A 1 466 ? -15.958 37.380 0.110 1.00 73.00 466 ILE A C 1
ATOM 3768 O O . ILE A 1 466 ? -17.065 37.185 0.604 1.00 73.00 466 ILE A O 1
ATOM 3772 N N . LYS A 1 467 ? -15.313 38.545 0.250 1.00 77.75 467 LYS A N 1
ATOM 3773 C CA . LYS A 1 467 ? -15.908 39.698 0.941 1.00 77.75 467 LYS A CA 1
ATOM 3774 C C . LYS A 1 467 ? -17.155 40.201 0.225 1.00 77.75 467 LYS A C 1
ATOM 3776 O O . LYS A 1 467 ? -18.155 40.440 0.891 1.00 77.75 467 LYS A O 1
ATOM 3781 N N . GLU A 1 468 ? -17.119 40.292 -1.100 1.00 80.88 468 GLU A N 1
ATOM 3782 C CA . GLU A 1 468 ? -18.280 40.689 -1.901 1.00 80.88 468 GLU A CA 1
ATOM 3783 C C . GLU A 1 468 ? -19.436 39.683 -1.742 1.00 80.88 468 GLU A C 1
ATOM 3785 O O . GLU A 1 468 ? -20.581 40.066 -1.500 1.00 80.88 468 GLU A O 1
ATOM 3790 N N . GLN A 1 469 ? -19.145 38.377 -1.764 1.00 77.44 469 GLN A N 1
ATOM 3791 C CA . GLN A 1 469 ? -20.154 37.341 -1.506 1.00 77.44 469 GLN A CA 1
ATOM 3792 C C . GLN A 1 469 ? -20.702 37.381 -0.074 1.00 77.44 469 GLN A C 1
ATOM 3794 O O . GLN A 1 469 ? -21.894 37.130 0.137 1.00 77.44 469 GLN A O 1
ATOM 3799 N N . LEU A 1 470 ? -19.855 37.684 0.912 1.00 81.25 470 LEU A N 1
ATOM 3800 C CA . LEU A 1 470 ? -20.259 37.802 2.309 1.00 81.25 470 LEU A CA 1
ATOM 3801 C C . LEU A 1 470 ? -21.201 38.994 2.500 1.00 81.25 470 LEU A C 1
ATOM 3803 O O . LEU A 1 470 ? -22.245 38.830 3.118 1.00 81.25 470 LEU A O 1
ATOM 3807 N N . GLU A 1 471 ? -20.901 40.139 1.886 1.00 84.31 471 GLU A N 1
ATOM 3808 C CA . GLU A 1 471 ? -21.744 41.339 1.935 1.00 84.31 471 GLU A CA 1
ATOM 3809 C C . GLU A 1 471 ? -23.123 41.091 1.297 1.00 84.31 471 GLU A C 1
ATOM 3811 O O . GLU A 1 471 ? -24.155 41.420 1.885 1.00 84.31 471 GLU A O 1
ATOM 3816 N N . VAL A 1 472 ? -23.171 40.396 0.152 1.00 84.56 472 VAL A N 1
ATOM 3817 C CA . VAL A 1 472 ? -24.439 39.963 -0.469 1.00 84.56 472 VAL A CA 1
ATOM 3818 C C . VAL A 1 472 ? -25.214 39.003 0.443 1.00 84.56 472 VAL A C 1
ATOM 3820 O O . VAL A 1 472 ? -26.444 39.061 0.522 1.00 84.56 472 VAL A O 1
ATOM 3823 N N . THR A 1 473 ? -24.517 38.108 1.142 1.00 78.69 473 THR A N 1
ATOM 3824 C CA . THR A 1 473 ? -25.148 37.131 2.041 1.00 78.69 473 THR A CA 1
ATOM 3825 C C . THR A 1 473 ? -25.671 37.793 3.316 1.00 78.69 473 THR A C 1
ATOM 3827 O O . THR A 1 473 ? -26.777 37.476 3.751 1.00 78.69 473 THR A O 1
ATOM 3830 N N . GLU A 1 474 ? -24.935 38.747 3.886 1.00 83.50 474 GLU A N 1
ATOM 3831 C CA . GLU A 1 474 ? -25.363 39.543 5.041 1.00 83.50 474 GLU A CA 1
ATOM 3832 C C . GLU A 1 474 ? -26.582 40.409 4.709 1.00 83.50 474 GLU A C 1
ATOM 3834 O O . GLU A 1 474 ? -27.528 40.467 5.500 1.00 83.50 474 GLU A O 1
ATOM 3839 N N . GLN A 1 475 ? -26.620 41.011 3.515 1.00 85.06 475 GLN A N 1
ATOM 3840 C CA . GLN A 1 475 ? -27.803 41.727 3.031 1.00 85.06 475 GLN A CA 1
ATOM 3841 C C . GLN A 1 475 ? -29.019 40.797 2.934 1.00 85.06 475 GLN A C 1
ATOM 3843 O O . GLN A 1 475 ? -30.071 41.112 3.493 1.00 85.06 475 GLN A O 1
ATOM 3848 N N . ARG A 1 476 ? -28.867 39.611 2.324 1.00 82.94 476 ARG A N 1
ATOM 3849 C CA . ARG A 1 476 ? -29.945 38.607 2.251 1.00 82.94 476 ARG A CA 1
ATOM 3850 C C . ARG A 1 476 ? -30.411 38.141 3.630 1.00 82.94 476 ARG A C 1
ATOM 3852 O O . ARG A 1 476 ? -31.611 37.998 3.847 1.00 82.94 476 ARG A O 1
ATOM 3859 N N . LEU A 1 477 ? -29.489 37.933 4.570 1.00 85.81 477 LEU A N 1
ATOM 3860 C CA . LEU A 1 477 ? -29.822 37.535 5.940 1.00 85.81 477 LEU A CA 1
ATOM 3861 C C . LEU A 1 477 ? -30.621 38.633 6.659 1.00 85.81 477 LEU A C 1
ATOM 3863 O O . LEU A 1 477 ? -31.597 38.332 7.346 1.00 85.81 477 LEU A O 1
ATOM 3867 N N . SER A 1 478 ? -30.242 39.903 6.478 1.00 86.69 478 SER A N 1
ATOM 3868 C CA . SER A 1 478 ? -30.969 41.046 7.042 1.00 86.69 478 SER A CA 1
ATOM 3869 C C . SER A 1 478 ? -32.381 41.171 6.459 1.00 86.69 478 SER A C 1
ATOM 3871 O O . SER A 1 478 ? -33.341 41.420 7.193 1.00 86.69 478 SER A O 1
ATOM 3873 N N . GLU A 1 479 ? -32.532 40.960 5.151 1.00 87.12 479 GLU A N 1
ATOM 3874 C CA . GLU A 1 479 ? -33.839 40.926 4.489 1.00 87.12 479 GLU A CA 1
ATOM 3875 C C . GLU A 1 479 ? -34.709 39.774 5.008 1.00 87.12 479 GLU A C 1
ATOM 3877 O O . GLU A 1 479 ? -35.883 39.984 5.324 1.00 87.12 479 GLU A O 1
ATOM 3882 N N . GLU A 1 480 ? -34.137 38.577 5.175 1.00 85.50 480 GLU A N 1
ATOM 3883 C CA . GLU A 1 480 ? -34.859 37.422 5.711 1.00 85.50 480 GLU A CA 1
ATOM 3884 C C . GLU A 1 480 ? -35.261 37.629 7.179 1.00 85.50 480 GLU A C 1
ATOM 3886 O O . GLU A 1 480 ? -36.382 37.293 7.561 1.00 85.50 480 GLU A O 1
ATOM 3891 N N . GLN A 1 481 ? -34.399 38.232 8.006 1.00 85.56 481 GLN A N 1
ATOM 3892 C CA . GLN A 1 481 ? -34.733 38.584 9.391 1.00 85.56 481 GLN A CA 1
ATOM 3893 C C . GLN A 1 481 ? -35.909 39.560 9.455 1.00 85.56 481 GLN A C 1
ATOM 3895 O O . GLN A 1 481 ? -36.883 39.289 10.159 1.00 85.56 481 GLN A O 1
ATOM 3900 N N . LYS A 1 482 ? -35.887 40.634 8.655 1.00 88.38 482 LYS A N 1
ATOM 3901 C CA . LYS A 1 482 ? -37.019 41.572 8.557 1.00 88.38 482 LYS A CA 1
ATOM 3902 C C . LYS A 1 482 ? -38.295 40.871 8.096 1.00 88.38 482 LYS A C 1
ATOM 3904 O O . LYS A 1 482 ? -39.377 41.145 8.614 1.00 88.38 482 LYS A O 1
ATOM 3909 N N . TYR A 1 483 ? -38.188 39.949 7.140 1.00 86.75 483 TYR A N 1
ATOM 3910 C CA . TYR A 1 483 ? -39.330 39.171 6.668 1.00 86.75 483 TYR A CA 1
ATOM 3911 C C . TYR A 1 483 ? -39.889 38.237 7.754 1.00 86.75 483 TYR A C 1
ATOM 3913 O O . TYR A 1 483 ? -41.108 38.154 7.930 1.00 86.75 483 TYR A O 1
ATOM 3921 N N . ARG A 1 484 ? -39.023 37.587 8.543 1.00 83.94 484 ARG A N 1
ATOM 3922 C CA . ARG A 1 484 ? -39.428 36.765 9.696 1.00 83.94 484 ARG A CA 1
ATOM 3923 C C . ARG A 1 484 ? -40.114 37.589 10.777 1.00 83.94 484 ARG A C 1
ATOM 3925 O O . ARG A 1 484 ? -41.141 37.155 11.288 1.00 83.94 484 ARG A O 1
ATOM 3932 N N . GLU A 1 485 ? -39.607 38.776 11.093 1.00 88.81 485 GLU A N 1
ATOM 3933 C CA . GLU A 1 485 ? -40.243 39.687 12.052 1.00 88.81 485 GLU A CA 1
ATOM 3934 C C . GLU A 1 485 ? -41.645 40.113 11.586 1.00 88.81 485 GLU A C 1
ATOM 3936 O O . GLU A 1 485 ? -42.599 40.098 12.369 1.00 88.81 485 GLU A O 1
ATOM 3941 N N . GLN A 1 486 ? -41.810 40.413 10.293 1.00 88.69 486 GLN A N 1
ATOM 3942 C CA . GLN A 1 486 ? -43.120 40.717 9.706 1.00 88.69 486 GLN A CA 1
ATOM 3943 C C . GLN A 1 486 ? -44.081 39.524 9.770 1.00 88.69 486 GLN A C 1
ATOM 3945 O O . GLN A 1 486 ? -45.264 39.698 10.075 1.00 88.69 486 GLN A O 1
ATOM 3950 N N . LEU A 1 487 ? -43.595 38.313 9.483 1.00 86.00 487 LEU A N 1
ATOM 3951 C CA . LEU A 1 487 ? -44.384 37.087 9.611 1.00 86.00 487 LEU A CA 1
ATOM 3952 C C . LEU A 1 487 ? -44.793 36.837 11.061 1.00 86.00 487 LEU A C 1
ATOM 3954 O O . LEU A 1 487 ? -45.967 36.576 11.307 1.00 86.00 487 LEU A O 1
ATOM 3958 N N . GLN A 1 488 ? -43.876 36.989 12.016 1.00 88.06 488 GLN A N 1
ATOM 3959 C CA . GLN A 1 488 ? -44.175 36.819 13.436 1.00 88.06 488 GLN A CA 1
ATOM 3960 C C . GLN A 1 488 ? -45.222 37.832 13.911 1.00 88.06 488 GLN A C 1
ATOM 3962 O O . GLN A 1 488 ? -46.163 37.468 14.610 1.00 88.06 488 GLN A O 1
ATOM 3967 N N . SER A 1 489 ? -45.124 39.091 13.474 1.00 89.12 489 SER A N 1
ATOM 3968 C CA . SER A 1 489 ? -46.143 40.109 13.751 1.00 89.12 489 SER A CA 1
ATOM 3969 C C . SER A 1 489 ? -47.520 39.715 13.196 1.00 89.12 489 SER A C 1
ATOM 3971 O O . SER A 1 489 ? -48.532 39.851 13.889 1.00 89.12 489 SER A O 1
ATOM 3973 N N . LYS A 1 490 ? -47.572 39.164 11.974 1.00 89.62 490 LYS A N 1
ATOM 3974 C CA . LYS A 1 490 ? -48.818 38.658 11.378 1.00 89.62 490 LYS A CA 1
ATOM 3975 C C . LYS A 1 490 ? -49.376 37.452 12.127 1.00 89.62 490 LYS A C 1
ATOM 3977 O O . LYS A 1 490 ? -50.584 37.411 12.343 1.00 89.62 490 LYS A O 1
ATOM 3982 N N . VAL A 1 491 ? -48.528 36.506 12.532 1.00 89.88 491 VAL A N 1
ATOM 3983 C CA . VAL A 1 491 ? -48.930 35.340 13.335 1.00 89.88 491 VAL A CA 1
ATOM 3984 C C . VAL A 1 491 ? -49.527 35.806 14.657 1.00 89.88 491 VAL A C 1
ATOM 3986 O O . VAL A 1 491 ? -50.674 35.478 14.933 1.00 89.88 491 VAL A O 1
ATOM 3989 N N . ASN A 1 492 ? -48.834 36.675 15.396 1.00 88.69 492 ASN A N 1
ATOM 3990 C CA . ASN A 1 492 ? -49.332 37.214 16.663 1.00 88.69 492 ASN A CA 1
ATOM 3991 C C . ASN A 1 492 ? -50.674 37.958 16.485 1.00 88.69 492 ASN A C 1
ATOM 3993 O O . ASN A 1 492 ? -51.573 37.856 17.319 1.00 88.69 492 ASN A O 1
ATOM 3997 N N . SER A 1 493 ? -50.843 38.698 15.380 1.00 90.62 493 SER A N 1
ATOM 3998 C CA . SER A 1 493 ? -52.112 39.364 15.057 1.00 90.62 493 SER A CA 1
ATOM 3999 C C . SER A 1 493 ? -53.241 38.369 14.763 1.00 90.62 493 SER A C 1
ATOM 4001 O O . SER A 1 493 ? -54.376 38.588 15.191 1.00 90.62 493 SER A O 1
ATOM 4003 N N . LEU A 1 494 ? -52.951 37.284 14.042 1.00 88.00 494 LEU A N 1
ATOM 4004 C CA . LEU A 1 494 ? -53.921 36.229 13.748 1.00 88.00 494 LEU A CA 1
ATOM 4005 C C . LEU A 1 494 ? -54.289 35.434 15.002 1.00 88.00 494 LEU A C 1
ATOM 4007 O O . LEU A 1 494 ? -55.472 35.199 15.223 1.00 88.00 494 LEU A O 1
ATOM 4011 N N . GLU A 1 495 ? -53.318 35.088 15.845 1.00 88.75 495 GLU A N 1
ATOM 4012 C CA . GLU A 1 495 ? -53.553 34.436 17.139 1.00 88.75 495 GLU A CA 1
ATOM 4013 C C . GLU A 1 495 ? -54.435 35.300 18.040 1.00 88.75 495 GLU A C 1
ATOM 4015 O O . GLU A 1 495 ? -55.417 34.813 18.595 1.00 88.75 495 GLU A O 1
ATOM 4020 N N . SER A 1 496 ? -54.165 36.607 18.112 1.00 88.69 496 SER A N 1
ATOM 4021 C CA . SER A 1 496 ? -55.024 37.535 18.850 1.00 88.69 496 SER A CA 1
ATOM 4022 C C . SER A 1 496 ? -56.455 37.545 18.305 1.00 88.69 496 SER A C 1
ATOM 4024 O O . SER A 1 496 ? -57.388 37.506 19.101 1.00 88.69 496 SER A O 1
ATOM 4026 N N . LYS A 1 497 ? -56.648 37.549 16.978 1.00 89.00 497 LYS A N 1
ATOM 4027 C CA . LYS A 1 497 ? -57.989 37.470 16.370 1.00 89.00 497 LYS A CA 1
ATOM 4028 C C . LYS A 1 497 ? -58.687 36.146 16.667 1.00 89.00 497 LYS A C 1
ATOM 4030 O O . LYS A 1 497 ? -59.885 36.153 16.925 1.00 89.00 497 LYS A O 1
ATOM 4035 N N . ILE A 1 498 ? -57.964 35.027 16.622 1.00 88.50 498 ILE A N 1
ATOM 4036 C CA . ILE A 1 498 ? -58.507 33.704 16.959 1.00 88.50 498 ILE A CA 1
ATOM 4037 C C . ILE A 1 498 ? -58.971 33.690 18.412 1.00 88.50 498 ILE A C 1
ATOM 4039 O O . ILE A 1 498 ? -60.099 33.281 18.665 1.00 88.50 498 ILE A O 1
ATOM 4043 N N . ASN A 1 499 ? -58.162 34.208 19.337 1.00 88.62 499 ASN A N 1
ATOM 4044 C CA . ASN A 1 499 ? -58.528 34.286 20.749 1.00 88.62 499 ASN A CA 1
ATOM 4045 C C . ASN A 1 499 ? -59.769 35.163 20.966 1.00 88.62 499 ASN A C 1
ATOM 4047 O O . ASN A 1 499 ? -60.672 34.765 21.696 1.00 88.62 499 ASN A O 1
ATOM 4051 N N . THR A 1 500 ? -59.866 36.318 20.294 1.00 89.12 500 THR A N 1
ATOM 4052 C CA . THR A 1 500 ? -61.079 37.151 20.349 1.00 89.12 500 THR A CA 1
ATOM 4053 C C . THR A 1 500 ? -62.296 36.401 19.809 1.00 89.12 500 THR A C 1
ATOM 4055 O O . THR A 1 500 ? -63.336 36.384 20.458 1.00 89.12 500 THR A O 1
ATOM 4058 N N . MET A 1 501 ? -62.176 35.728 18.659 1.00 87.75 501 MET A N 1
ATOM 4059 C CA . MET A 1 501 ? -63.280 34.947 18.090 1.00 87.75 501 MET A CA 1
ATOM 4060 C C . MET A 1 501 ? -63.688 33.770 18.983 1.00 87.75 501 MET A C 1
ATOM 4062 O O . MET A 1 501 ? -64.876 33.477 19.082 1.00 87.75 501 MET A O 1
ATOM 4066 N N . GLN A 1 502 ? -62.735 33.100 19.635 1.00 87.44 502 GLN A N 1
ATOM 4067 C CA . GLN A 1 502 ? -63.016 32.028 20.593 1.00 87.44 502 GLN A CA 1
ATOM 4068 C C . GLN A 1 502 ? -63.791 32.562 21.797 1.00 87.44 502 GLN A C 1
ATOM 4070 O O . GLN A 1 502 ? -64.831 32.002 22.125 1.00 87.44 502 GLN A O 1
ATOM 4075 N N . GLN A 1 503 ? -63.359 33.684 22.379 1.00 86.50 503 GLN A N 1
ATOM 4076 C CA . GLN A 1 503 ? -64.079 34.337 23.477 1.00 86.50 503 GLN A CA 1
ATOM 4077 C C . GLN A 1 503 ? -65.486 34.778 23.060 1.00 86.50 503 GLN A C 1
ATOM 4079 O O . GLN A 1 503 ? -66.446 34.552 23.790 1.00 86.50 503 GLN A O 1
ATOM 4084 N N . GLU A 1 504 ? -65.643 35.365 21.870 1.00 87.75 504 GLU A N 1
ATOM 4085 C CA . GLU A 1 504 ? -66.961 35.729 21.336 1.00 87.75 504 GLU A CA 1
ATOM 4086 C C . GLU A 1 504 ? -67.859 34.504 21.119 1.00 87.75 504 GLU A C 1
ATOM 4088 O O . GLU A 1 504 ? -69.070 34.572 21.337 1.00 87.75 504 GLU A O 1
ATOM 4093 N N . PHE A 1 505 ? -67.290 33.383 20.672 1.00 88.19 505 PHE A N 1
ATOM 4094 C CA . PHE A 1 505 ? -68.030 32.145 20.449 1.00 88.19 505 PHE A CA 1
ATOM 4095 C C . PHE A 1 505 ? -68.442 31.483 21.766 1.00 88.19 505 PHE A C 1
ATOM 4097 O O . PHE A 1 505 ? -69.599 31.091 21.907 1.00 88.19 505 PHE A O 1
ATOM 4104 N N . GLU A 1 506 ? -67.541 31.424 22.749 1.00 85.69 506 GLU A N 1
ATOM 4105 C CA . GLU A 1 506 ? -67.836 30.967 24.111 1.00 85.69 506 GLU A CA 1
ATOM 4106 C C . GLU A 1 506 ? -68.921 31.827 24.758 1.00 85.69 506 GLU A C 1
ATOM 4108 O O . GLU A 1 506 ? -69.889 31.290 25.295 1.00 85.69 506 GLU A O 1
ATOM 4113 N N . GLN A 1 507 ? -68.829 33.154 24.623 1.00 87.25 507 GLN A N 1
ATOM 4114 C CA . GLN A 1 507 ? -69.847 34.073 25.121 1.00 87.25 507 GLN A CA 1
ATOM 4115 C C . GLN A 1 507 ? -71.203 33.822 24.448 1.00 87.25 507 GLN A C 1
ATOM 4117 O O . GLN A 1 507 ? -72.216 33.730 25.134 1.00 87.25 507 GLN A O 1
ATOM 4122 N N . LYS A 1 508 ? -71.241 33.630 23.122 1.00 88.25 508 LYS A N 1
ATOM 4123 C CA . LYS A 1 508 ? -72.481 33.292 22.401 1.00 88.25 508 LYS A CA 1
ATOM 4124 C C . LYS A 1 508 ? -73.067 31.950 22.829 1.00 88.25 508 LYS A C 1
ATOM 4126 O O . LYS A 1 508 ? -74.286 31.841 22.942 1.00 88.25 508 LYS A O 1
ATOM 4131 N N . ILE A 1 509 ? -72.234 30.931 23.049 1.00 85.81 509 ILE A N 1
ATOM 4132 C CA . ILE A 1 509 ? -72.686 29.639 23.582 1.00 85.81 509 ILE A CA 1
ATOM 4133 C C . ILE A 1 509 ? -73.283 29.837 24.971 1.00 85.81 509 ILE A C 1
ATOM 4135 O O . ILE A 1 509 ? -74.376 29.338 25.230 1.00 85.81 509 ILE A O 1
ATOM 4139 N N . GLN A 1 510 ? -72.610 30.593 25.836 1.00 84.56 510 GLN A N 1
ATOM 4140 C CA . GLN A 1 510 ? -73.086 30.866 27.185 1.00 84.56 510 GLN A CA 1
ATOM 4141 C C . GLN A 1 510 ? -74.407 31.642 27.171 1.00 84.56 510 GLN A C 1
ATOM 4143 O O . GLN A 1 510 ? -75.328 31.306 27.913 1.00 84.56 510 GLN A O 1
ATOM 4148 N N . ASP A 1 511 ? -74.540 32.633 26.292 1.00 85.25 511 ASP A N 1
ATOM 4149 C CA . ASP A 1 511 ? -75.769 33.403 26.118 1.00 85.25 511 ASP A CA 1
ATOM 4150 C C . ASP A 1 511 ? -76.912 32.520 25.590 1.00 85.25 511 ASP A C 1
ATOM 4152 O O . ASP A 1 511 ? -78.024 32.585 26.116 1.00 85.25 511 ASP A O 1
ATOM 4156 N N . MET A 1 512 ? -76.649 31.641 24.612 1.00 81.38 512 MET A N 1
ATOM 4157 C CA . MET A 1 512 ? -77.628 30.649 24.140 1.00 81.38 512 MET A CA 1
ATOM 4158 C C . MET A 1 512 ? -78.026 29.668 25.246 1.00 81.38 512 MET A C 1
ATOM 4160 O O . MET A 1 512 ? -79.204 29.347 25.388 1.00 81.38 512 MET A O 1
ATOM 4164 N N . PHE A 1 513 ? -77.069 29.208 26.050 1.00 82.44 513 PHE A N 1
ATOM 4165 C CA . PHE A 1 513 ? -77.325 28.305 27.167 1.00 82.44 513 PHE A CA 1
ATOM 4166 C C . PHE A 1 513 ? -78.178 28.983 28.247 1.00 82.44 513 PHE A C 1
ATOM 4168 O O . PHE A 1 513 ? -79.168 28.417 28.707 1.00 82.44 513 PHE A O 1
ATOM 4175 N N . ASN A 1 514 ? -77.874 30.237 28.583 1.00 81.00 514 ASN A N 1
ATOM 4176 C CA . ASN A 1 514 ? -78.672 31.046 29.502 1.00 81.00 514 ASN A CA 1
ATOM 4177 C C . ASN A 1 514 ? -80.091 31.293 28.961 1.00 81.00 514 ASN A C 1
ATOM 4179 O O . ASN A 1 514 ? -81.059 31.209 29.718 1.00 81.00 514 ASN A O 1
ATOM 4183 N N . GLN A 1 515 ? -80.245 31.545 27.656 1.00 81.06 515 GLN A N 1
ATOM 4184 C CA . GLN A 1 515 ? -81.559 31.646 27.010 1.00 81.06 515 GLN A CA 1
ATOM 4185 C C . GLN A 1 515 ? -82.330 30.322 27.065 1.00 81.06 515 GLN A C 1
ATOM 4187 O O . GLN A 1 515 ? -83.531 30.329 27.334 1.00 81.06 515 GLN A O 1
ATOM 4192 N N . PHE A 1 516 ? -81.657 29.187 26.865 1.00 78.12 516 PHE A N 1
ATOM 4193 C CA . PHE A 1 516 ? -82.263 27.861 26.972 1.00 78.12 516 PHE A CA 1
ATOM 4194 C C . PHE A 1 516 ? -82.729 27.555 28.404 1.00 78.12 516 PHE A C 1
ATOM 4196 O O . PHE A 1 516 ? -83.853 27.088 28.605 1.00 78.12 516 PHE A O 1
ATOM 4203 N N . ILE A 1 517 ? -81.922 27.887 29.419 1.00 78.44 517 ILE A N 1
ATOM 4204 C CA . ILE A 1 517 ? -82.322 27.781 30.831 1.00 78.44 517 ILE A CA 1
ATOM 4205 C C . ILE A 1 517 ? -83.516 28.697 31.121 1.00 78.44 517 ILE A C 1
ATOM 4207 O O . ILE A 1 517 ? -84.476 28.271 31.754 1.00 78.44 517 ILE A O 1
ATOM 4211 N N . ALA A 1 518 ? -83.511 29.936 30.630 1.00 73.81 518 ALA A N 1
ATOM 4212 C CA . ALA A 1 518 ? -84.637 30.849 30.814 1.00 73.81 518 ALA A CA 1
ATOM 4213 C C . ALA A 1 518 ? -85.928 30.331 30.146 1.00 73.81 518 ALA A C 1
ATOM 4215 O O . ALA A 1 518 ? -87.012 30.447 30.720 1.00 73.81 518 ALA A O 1
ATOM 4216 N N . GLN A 1 519 ? -85.836 29.717 28.962 1.00 72.62 519 GLN A N 1
ATOM 4217 C CA . GLN A 1 519 ? -86.981 29.093 28.288 1.00 72.62 519 GLN A CA 1
ATOM 4218 C C . GLN A 1 519 ? -87.493 27.852 29.028 1.00 72.62 519 GLN A C 1
ATOM 4220 O O . GLN A 1 519 ? -88.703 27.696 29.187 1.00 72.62 519 GLN A O 1
ATOM 4225 N N . THR A 1 520 ? -86.599 26.998 29.528 1.00 64.81 520 THR A N 1
ATOM 4226 C CA . THR A 1 520 ? -86.974 25.808 30.309 1.00 64.81 520 THR A CA 1
ATOM 4227 C C . THR A 1 520 ? -87.523 26.171 31.689 1.00 64.81 520 THR A C 1
ATOM 4229 O O . THR A 1 520 ? -88.519 25.591 32.104 1.00 64.81 520 THR A O 1
ATOM 4232 N N . ALA A 1 521 ? -86.990 27.190 32.364 1.00 59.69 521 ALA A N 1
ATOM 4233 C CA . ALA A 1 521 ? -87.551 27.716 33.611 1.00 59.69 521 ALA A CA 1
ATOM 4234 C C . ALA A 1 521 ? -88.959 28.313 33.414 1.00 59.69 521 ALA A C 1
ATOM 4236 O O . ALA A 1 521 ? -89.850 28.088 34.234 1.00 59.69 521 ALA A O 1
ATOM 4237 N N . ASN A 1 522 ? -89.202 29.004 32.294 1.00 57.53 522 ASN A N 1
ATOM 4238 C CA . ASN A 1 522 ? -90.539 29.490 31.937 1.00 57.53 522 ASN A CA 1
ATOM 4239 C C . ASN A 1 522 ? -91.499 28.349 31.541 1.00 57.53 522 ASN A C 1
ATOM 4241 O O . ASN A 1 522 ? -92.694 28.424 31.831 1.00 57.53 522 ASN A O 1
ATOM 4245 N N . ALA A 1 523 ? -90.993 27.265 30.943 1.00 54.06 523 ALA A N 1
ATOM 4246 C CA . ALA A 1 523 ? -91.777 26.061 30.659 1.00 54.06 523 ALA A CA 1
ATOM 4247 C C . ALA A 1 523 ? -92.111 25.254 31.934 1.00 54.06 523 ALA A C 1
ATOM 4249 O O . ALA A 1 523 ? -93.207 24.713 32.046 1.00 54.06 523 ALA A O 1
ATOM 4250 N N . VAL A 1 524 ? -91.224 25.229 32.935 1.00 52.91 524 VAL A N 1
ATOM 4251 C CA . VAL A 1 524 ? -91.445 24.543 34.226 1.00 52.91 524 VAL A CA 1
ATOM 4252 C C . VAL A 1 524 ? -92.395 25.324 35.147 1.00 52.91 524 VAL A C 1
ATOM 4254 O O . VAL A 1 524 ? -93.147 24.717 35.905 1.00 52.91 524 VAL A O 1
ATOM 4257 N N . ASN A 1 525 ? -92.477 26.653 35.022 1.00 50.72 525 ASN A N 1
ATOM 4258 C CA . ASN A 1 525 ? -93.472 27.463 35.742 1.00 50.72 525 ASN A CA 1
ATOM 4259 C C . ASN A 1 525 ? -94.897 27.396 35.157 1.00 50.72 525 ASN A C 1
ATOM 4261 O O . ASN A 1 525 ? -95.798 28.042 35.694 1.00 50.72 525 ASN A O 1
ATOM 4265 N N . SER A 1 526 ? -95.128 26.623 34.088 1.00 50.22 526 SER A N 1
ATOM 4266 C CA . SER A 1 526 ? -96.457 26.475 33.476 1.00 50.22 526 SER A CA 1
ATOM 4267 C C . SER A 1 526 ? -97.068 25.074 33.539 1.00 50.22 526 SER A C 1
ATOM 4269 O O . SER A 1 526 ? -98.217 24.952 33.140 1.00 50.22 526 SER A O 1
ATOM 4271 N N . ASN A 1 527 ? -96.409 24.051 34.102 1.00 42.34 527 ASN A N 1
ATOM 4272 C CA . ASN A 1 527 ? -97.069 22.800 34.509 1.00 42.34 527 ASN A CA 1
ATOM 4273 C C . ASN A 1 527 ? -96.203 22.011 35.504 1.00 42.34 527 ASN A C 1
ATOM 4275 O O . ASN A 1 527 ? -95.088 21.602 35.191 1.00 42.34 527 ASN A O 1
ATOM 4279 N N . GLY A 1 528 ? -96.735 21.774 36.704 1.00 45.28 528 GLY A N 1
ATOM 4280 C CA . GLY A 1 528 ? -96.077 20.964 37.722 1.00 45.28 528 GLY A CA 1
ATOM 4281 C C . GLY A 1 528 ? -96.056 19.479 37.363 1.00 45.28 528 GLY A C 1
ATOM 4282 O O . GLY A 1 528 ? -97.087 18.927 37.003 1.00 45.28 528 GLY A O 1
ATOM 4283 N N . HIS A 1 529 ? -94.900 18.837 37.529 1.00 41.72 529 HIS A N 1
ATOM 4284 C CA . HIS A 1 529 ? -94.771 17.474 38.047 1.00 41.72 529 HIS A CA 1
ATOM 4285 C C . HIS A 1 529 ? -93.329 17.213 38.512 1.00 41.72 529 HIS A C 1
ATOM 4287 O O . HIS A 1 529 ? -92.363 17.774 38.005 1.00 41.72 529 HIS A O 1
ATOM 4293 N N . GLN A 1 530 ? -93.237 16.398 39.558 1.00 39.78 530 GLN A N 1
ATOM 4294 C CA . GLN A 1 530 ? -92.061 16.058 40.352 1.00 39.78 530 GLN A CA 1
ATOM 4295 C C . GLN A 1 530 ? -91.052 15.118 39.665 1.00 39.78 530 GLN A C 1
ATOM 4297 O O . GLN A 1 530 ? -91.450 14.211 38.944 1.00 39.78 530 GLN A O 1
ATOM 4302 N N . LEU A 1 531 ? -89.800 15.268 40.136 1.00 43.22 531 LEU A N 1
ATOM 4303 C CA . LEU A 1 531 ? -88.748 14.266 40.414 1.00 43.22 531 LEU A CA 1
ATOM 4304 C C . LEU A 1 531 ? -88.115 13.504 39.232 1.00 43.22 531 LEU A C 1
ATOM 4306 O O . LEU A 1 531 ? -88.787 12.793 38.501 1.00 43.22 531 LEU A O 1
ATOM 4310 N N . VAL A 1 532 ? -86.777 13.528 39.150 1.00 39.03 532 VAL A N 1
ATOM 4311 C CA . VAL A 1 532 ? -85.880 12.476 39.683 1.00 39.03 532 VAL A CA 1
ATOM 4312 C C . VAL A 1 532 ? -84.413 12.932 39.538 1.00 39.03 532 VAL A C 1
ATOM 4314 O O . VAL A 1 532 ? -84.008 13.504 38.531 1.00 39.03 532 VAL A O 1
ATOM 4317 N N . THR A 1 533 ? -83.639 12.696 40.595 1.00 49.47 533 THR A N 1
ATOM 4318 C CA . THR A 1 533 ? -82.174 12.771 40.703 1.00 49.47 533 THR A CA 1
ATOM 4319 C C . THR A 1 533 ? -81.449 11.867 39.703 1.00 49.47 533 THR A C 1
ATOM 4321 O O . THR A 1 533 ? -81.843 10.714 39.549 1.00 49.47 533 THR A O 1
ATOM 4324 N N . VAL A 1 534 ? -80.316 12.317 39.152 1.00 41.72 534 VAL A N 1
ATOM 4325 C CA . VAL A 1 534 ? -79.235 11.413 38.724 1.00 41.72 534 VAL A CA 1
ATOM 4326 C C . VAL A 1 534 ? -77.909 11.928 39.272 1.00 41.72 534 VAL A C 1
ATOM 4328 O O . VAL A 1 534 ? -77.590 13.112 39.177 1.00 41.72 534 VAL A O 1
ATOM 4331 N N . ASP A 1 535 ? -77.218 10.991 39.909 1.00 40.72 535 ASP A N 1
ATOM 4332 C CA . ASP A 1 535 ? -75.957 11.088 40.621 1.00 40.72 535 ASP A CA 1
ATOM 4333 C C . ASP A 1 535 ? -74.751 11.482 39.760 1.00 40.72 535 ASP A C 1
ATOM 4335 O O . ASP A 1 535 ? -74.746 11.395 38.533 1.00 40.72 535 ASP A O 1
ATOM 4339 N N . LYS A 1 536 ? -73.701 11.862 40.495 1.00 43.47 536 LYS A N 1
ATOM 4340 C CA . LYS A 1 536 ? -72.296 11.936 40.088 1.00 43.47 536 LYS A CA 1
ATOM 4341 C C . LYS A 1 536 ? -71.883 10.809 39.137 1.00 43.47 536 LYS A C 1
ATOM 4343 O O . LYS A 1 536 ? -72.150 9.643 39.417 1.00 43.47 536 LYS A O 1
ATOM 4348 N N . LEU A 1 537 ? -71.078 11.165 38.142 1.00 39.00 537 LEU A N 1
ATOM 4349 C CA . LEU A 1 537 ? -70.047 10.301 37.575 1.00 39.00 537 LEU A CA 1
ATOM 4350 C C . LEU A 1 537 ? -68.781 11.142 37.374 1.00 39.00 537 LEU A C 1
ATOM 4352 O O . LEU A 1 537 ? -68.874 12.313 36.998 1.00 39.00 537 LEU A O 1
ATOM 4356 N N . ASP A 1 538 ? -67.666 10.517 37.744 1.00 40.59 538 ASP A N 1
ATOM 4357 C CA . ASP A 1 538 ? -66.280 10.992 37.706 1.00 40.59 538 ASP A CA 1
ATOM 4358 C C . ASP A 1 538 ? -65.797 11.454 36.323 1.00 40.59 538 ASP A C 1
ATOM 4360 O O . ASP A 1 538 ? -66.294 10.919 35.300 1.00 40.59 538 ASP A O 1
#

Foldseek 3Di:
DDDDDDDDDDDDDPDDPPPPPCPPDPVRVVVVVVVVLCPDPVSVVVVVVVVVVQLVVLVVLVVLLVLLVVLVVLLVVLLVVLCVVQVPHDPVVSVVSSVVVSVVVCCVVPPQACSVVSNVLSNVSNVVLQLVLLQQLLVLLQVLLVPDDAQDDQPPWTWHKDFDDDDPVDTDIGIDTHPDDSSVDGSVVSLVSVVSSCVRCCVVPVPDDGDHSVNRSVVVSVLSSGPVNDDPVVVVSVVVVCVVQVQWDFDQDPVRDTYTHGPPPPDPDPDPDDDDPPPPQDLQLFPPDPQLLVQLCVLVVDDPVVSVVLVVQLQVQLQVQQVCCVPVVDDDHADWDDDPHDTGRTGHLVSSLVSCVVVPDDPVSSLVSCVSSVQFDDVVLLVVVCVLVVDDPVVSVVLLVQLLVVLVVVVADARPVPRDSTGGSVSSLVSCVVVVHDSCSSHDPDPDPDDPVRVVVVCVVVVVVVVVVVVVVVVVVVVVVVVVVVVVVVVVVVVVVVVVVVVVVVVVVVVVVVVVVVVVVVVCVPDDDDDDDDDDDD